Protein AF-A0A940KSZ9-F1 (afdb_monomer_lite)

Secondary structure (DSSP, 8-state):
-TTSB--EE-TTSSEEESEEEEEE-HHHHHHHHHHHHHHH-TTS--EEEEE-----EEEEEES-BHHHHHHHHHHHTT---EEETTEEEES----EEEEEEEESTTSEEEEEEEEE-TT-PPP-EEEEEE-STT--TTTTTT-SS-B-SS------S-EEEEEE--SSS--EEEEEEPPPSSTT--EEEEEEEETT---PEEEEEEESSS-B----BSS-EEEEEEEESSSSS-SEEPPPEEE-TTTSS-----PPP--EEE-SHHHH---EEEEEETT--S--EEE--EEETTEEEEEE-TT--S-GGGGB-TT---EEEESSSTTTT-EEEEEEEETTTTEEEEPPEE-TT--EES-SSS---TT-EEEEESB---HHHHHHHHHHHHHHHHHHHHHHSS--EEEEEEE-HHHHHHHT----TT-EEEEEETTTTEEEEEEEEEEEE-SS-TT-EEEEEES---S-HHHHHHHHHHHHHHHHHHHHHHHHHHHHHHTT-

Sequence (501 aa):
MAKVQYLSLGDDNTLKEGQFSITGKAIDFMRLIIQNCQRLSPTYDFTLNQVIDSDYKTISFTTINCLDALARIAEAFDTEYWIEGTRLSLIPISRNTGYAFRQGKQKGMYELLRKNVDNTNVITRLYAFGSEKNIPENYRNFSKRLKLPGQERKTPMNIAWSITDNGDGNNTYHISWDPPQVIDATKIYIWARKIDGTGFMYSHSASVEGPAHFVVPYGDYNFTFATVITGDIPTYSLPEIPFIASTQQPVFPSPPEILYLEKNIDQYGLWEATVTFDEIYPHRTGKVTGINAGNVFEFTDSGIDFDINNYLLGGAAAKITFNTGQLSGFSFEIRSYDHDDKKIILVPSKTERQLDLPSADFKPAIGDEYVITDIKMPQSYIDHAEAELLSAAKNYLDEISQPQVAYNLIFDPVFLRNKGYQLRIGDLIWIIDPDLQVNRKIRIVASTRNIVEENDLQVEVADATSKTQLQALSSGQSALNQSVADVNNKLQNNALLNNRI

Foldseek 3Di:
DQPFQQADQDPVRDGDHNWDKDKDWLVVLVVSLQVRCCVVCVVDRAEEDEEDGADIDIDIGHGGGSVVSQQVSLLRRVFDWDDDPRYIYTHHLEPQLVAEAEDDDLRWFVDKFWDFPPDQQQAFKEFEWEALWQAACPHQNRDSTQGADDDDPQPQWPKDKDWDDPVPQFIWIWIKTAAGPDPQWFKKKKWKDAPVNPDDIDIDMDGSHITDGRTDGDHKIFMKMFTDNDDDDGPDIDDTFTDGRVVPDTDPDDDDDDDMHGDCCVPRNHHYDYDYHHVQDLKDWFFFAADDPVALQKTATPPDPDDQVVWAHVPDFKKKAWSDDLRHRPIWGFPDADPVRRMTGTDWDQDPVRDTPPDPVRGDDGGTIMMIIRTNHPPVSSVVSSVVSNVVNVVVSVLRNDRWMKMKTFTDLVSCVVVVDDDDQSYWYFYDDVVVPGGGTWGFHDKDADPVRRSRIMTMTINDPPSGPVVVVVVVVVVVVVVVVVVVVVVVVVVVVVVVD

Structure (mmCIF, N/CA/C/O backbone):
data_AF-A0A940KSZ9-F1
#
_entry.id   AF-A0A940KSZ9-F1
#
loop_
_atom_site.group_PDB
_atom_site.id
_atom_site.type_symbol
_atom_site.label_atom_id
_atom_site.label_alt_id
_atom_site.label_comp_id
_atom_site.label_asym_id
_atom_site.label_entity_id
_atom_site.label_seq_id
_atom_site.pdbx_PDB_ins_code
_atom_site.Cartn_x
_atom_site.Cartn_y
_atom_site.Cartn_z
_atom_site.occupancy
_atom_site.B_iso_or_equiv
_atom_site.auth_seq_id
_atom_site.auth_comp_id
_atom_site.auth_asym_id
_atom_site.auth_atom_id
_atom_site.pdbx_PDB_model_num
ATOM 1 N N . MET A 1 1 ? 18.268 -1.817 26.513 1.00 75.31 1 MET A N 1
ATOM 2 C CA . MET A 1 1 ? 17.929 -1.262 25.183 1.00 75.31 1 MET A CA 1
ATOM 3 C C . MET A 1 1 ? 18.006 0.262 25.129 1.00 75.31 1 MET A C 1
ATOM 5 O O . MET A 1 1 ? 18.817 0.746 24.360 1.00 75.31 1 MET A O 1
ATOM 9 N N . ALA A 1 2 ? 17.292 1.024 25.970 1.00 77.62 2 ALA A N 1
ATOM 10 C CA . ALA A 1 2 ? 17.339 2.503 25.942 1.00 77.62 2 ALA A CA 1
ATOM 11 C C . ALA A 1 2 ? 18.745 3.126 26.141 1.00 77.62 2 ALA A C 1
ATOM 13 O O . ALA A 1 2 ? 19.022 4.222 25.675 1.00 77.62 2 ALA A O 1
ATOM 14 N N . LYS A 1 3 ? 19.660 2.414 26.816 1.00 80.38 3 LYS A N 1
ATOM 15 C CA . LYS A 1 3 ? 21.063 2.831 27.025 1.00 80.38 3 LYS A CA 1
ATOM 16 C C . LYS A 1 3 ? 22.034 2.331 25.944 1.00 80.38 3 LYS A C 1
ATOM 18 O O . LYS A 1 3 ? 23.230 2.579 26.040 1.00 80.38 3 LYS A O 1
ATOM 23 N N . VAL A 1 4 ? 21.548 1.570 24.965 1.00 85.50 4 VAL A N 1
ATOM 24 C CA . VAL A 1 4 ? 22.369 0.917 23.939 1.00 85.50 4 VAL A CA 1
ATOM 25 C C . VAL A 1 4 ? 22.174 1.664 22.629 1.00 85.50 4 VAL A C 1
ATOM 27 O O . VAL A 1 4 ? 21.062 1.708 22.114 1.00 85.50 4 VAL A O 1
ATOM 30 N N . GLN A 1 5 ? 23.245 2.240 22.090 1.00 89.31 5 GLN A N 1
ATOM 31 C CA . GLN A 1 5 ? 23.214 2.879 20.772 1.00 89.31 5 GLN A CA 1
ATOM 32 C C . GLN A 1 5 ? 22.971 1.843 19.673 1.00 89.31 5 GLN A C 1
ATOM 34 O O . GLN A 1 5 ? 23.570 0.764 19.718 1.00 89.31 5 GLN A O 1
ATOM 39 N N . TYR A 1 6 ? 22.094 2.179 18.727 1.00 91.19 6 TYR A N 1
ATOM 40 C CA . TYR A 1 6 ? 21.834 1.385 17.534 1.00 91.19 6 TYR A CA 1
ATOM 41 C C . TYR A 1 6 ? 22.836 1.782 16.454 1.00 91.19 6 TYR A C 1
ATOM 43 O O . TYR A 1 6 ? 22.808 2.907 15.961 1.00 91.19 6 TYR A O 1
ATOM 51 N N . LEU A 1 7 ? 23.759 0.874 16.152 1.00 89.62 7 LEU A N 1
ATOM 52 C CA . LEU A 1 7 ? 24.846 1.093 15.207 1.00 89.62 7 LEU A CA 1
ATOM 53 C C . LEU A 1 7 ? 24.721 0.122 14.031 1.00 89.62 7 LEU A C 1
ATOM 55 O O . LEU A 1 7 ? 24.298 -1.022 14.230 1.00 89.62 7 LEU A O 1
ATOM 59 N N . SER A 1 8 ? 25.122 0.544 12.835 1.00 88.50 8 SER A N 1
ATOM 60 C CA . SER A 1 8 ? 25.356 -0.365 11.711 1.00 88.50 8 SER A CA 1
ATOM 61 C C . SER A 1 8 ? 26.739 -1.008 11.807 1.00 88.50 8 SER A C 1
ATOM 63 O O . SER A 1 8 ? 27.636 -0.548 12.529 1.00 88.50 8 SER A O 1
ATOM 65 N N . LEU A 1 9 ? 26.888 -2.108 11.072 1.00 82.56 9 LEU A N 1
ATOM 66 C CA . LEU A 1 9 ? 28.168 -2.760 10.830 1.00 82.56 9 LEU A CA 1
ATOM 67 C C . LEU A 1 9 ? 28.969 -1.906 9.839 1.00 82.56 9 LEU A C 1
ATOM 69 O O . LEU A 1 9 ? 28.464 -1.595 8.765 1.00 82.56 9 LEU A O 1
ATOM 73 N N . GLY A 1 10 ? 30.192 -1.532 10.213 1.00 72.88 10 GLY A N 1
ATOM 74 C CA . GLY A 1 10 ? 31.156 -0.926 9.294 1.00 72.88 10 GLY A CA 1
ATOM 75 C C . GLY A 1 10 ? 31.899 -1.977 8.463 1.00 72.88 10 GLY A C 1
ATOM 76 O O . GLY A 1 10 ? 31.653 -3.178 8.593 1.00 72.88 10 GLY A O 1
ATOM 77 N N . ASP A 1 11 ? 32.866 -1.526 7.663 1.00 70.56 11 ASP A N 1
ATOM 78 C CA . ASP A 1 11 ? 33.620 -2.357 6.704 1.00 70.56 11 ASP A CA 1
ATOM 79 C C . ASP A 1 11 ? 34.349 -3.561 7.332 1.00 70.56 11 ASP A C 1
ATOM 81 O O . ASP A 1 11 ? 34.609 -4.563 6.671 1.00 70.56 11 ASP A O 1
ATOM 85 N N . ASP A 1 12 ? 34.670 -3.491 8.626 1.00 70.75 12 ASP A N 1
ATOM 86 C CA . ASP A 1 12 ? 35.314 -4.568 9.385 1.00 70.75 12 ASP A CA 1
ATOM 87 C C . ASP A 1 12 ? 34.319 -5.486 10.115 1.00 70.75 12 ASP A C 1
ATOM 89 O O . ASP A 1 12 ? 34.709 -6.258 10.993 1.00 70.75 12 ASP A O 1
ATOM 93 N N . ASN A 1 13 ? 33.032 -5.402 9.768 1.00 73.50 13 ASN A N 1
ATOM 94 C CA . ASN A 1 13 ? 31.937 -6.140 10.391 1.00 73.50 13 ASN A CA 1
ATOM 95 C C . ASN A 1 13 ? 31.796 -5.859 11.902 1.00 73.50 13 ASN A C 1
ATOM 97 O O . ASN A 1 13 ? 31.310 -6.697 12.666 1.00 73.50 13 ASN A O 1
ATOM 101 N N . THR A 1 14 ? 32.231 -4.675 12.353 1.00 78.25 14 THR A N 1
ATOM 102 C CA . THR A 1 14 ? 32.042 -4.214 13.732 1.00 78.25 14 THR A CA 1
ATOM 103 C C . THR A 1 14 ? 31.047 -3.058 13.807 1.00 78.25 14 THR A C 1
ATOM 105 O O . THR A 1 14 ? 30.936 -2.233 12.904 1.00 78.25 14 THR A O 1
ATOM 108 N N . LEU A 1 15 ? 30.294 -3.001 14.905 1.00 83.19 15 LEU A N 1
ATOM 109 C CA . LEU A 1 15 ? 29.223 -2.026 15.122 1.00 83.19 15 LEU A CA 1
ATOM 110 C C . LEU A 1 15 ? 29.798 -0.641 15.453 1.00 83.19 15 LEU A C 1
ATOM 112 O O . LEU A 1 15 ? 30.277 -0.436 16.574 1.00 83.19 15 LEU A O 1
ATOM 116 N N . LYS A 1 16 ? 29.760 0.297 14.496 1.00 83.06 16 LYS A N 1
ATOM 117 C CA . LYS A 1 16 ? 30.481 1.582 14.601 1.00 83.06 16 LYS A CA 1
ATOM 118 C C . LYS A 1 16 ? 29.716 2.816 14.127 1.00 83.06 16 LYS A C 1
ATOM 120 O O . LYS A 1 16 ? 29.953 3.885 14.689 1.00 83.06 16 LYS A O 1
ATOM 125 N N . GLU A 1 17 ? 28.817 2.717 13.150 1.00 81.19 17 GLU A N 1
ATOM 126 C CA . GLU A 1 17 ? 28.197 3.918 12.568 1.00 81.19 17 GLU A CA 1
ATOM 127 C C . GLU A 1 17 ? 26.837 4.213 13.203 1.00 81.19 17 GLU A C 1
ATOM 129 O O . GLU A 1 17 ? 25.951 3.364 13.239 1.00 81.19 17 GLU A O 1
ATOM 134 N N . GLY A 1 18 ? 26.669 5.430 13.727 1.00 77.94 18 GLY A N 1
ATOM 135 C CA . GLY A 1 18 ? 25.420 5.878 14.355 1.00 77.94 18 GLY A CA 1
ATOM 136 C C . GLY A 1 18 ? 24.432 6.536 13.393 1.00 77.94 18 GLY A C 1
ATOM 137 O O . GLY A 1 18 ? 23.302 6.811 13.787 1.00 77.94 18 GLY A O 1
ATOM 138 N N . GLN A 1 19 ? 24.839 6.805 12.152 1.00 86.44 19 GLN A N 1
ATOM 139 C CA . GLN A 1 19 ? 23.986 7.366 11.110 1.00 86.44 19 GLN A CA 1
ATOM 140 C C . GLN A 1 19 ? 24.119 6.518 9.851 1.00 86.44 19 GLN A C 1
ATOM 142 O O . GLN A 1 19 ? 25.201 6.439 9.280 1.00 86.44 19 GLN A O 1
ATOM 147 N N . PHE A 1 20 ? 23.026 5.884 9.442 1.00 85.56 20 PHE A N 1
ATOM 148 C CA . PHE A 1 20 ? 23.014 4.942 8.327 1.00 85.56 20 PHE A CA 1
ATOM 149 C C . PHE A 1 20 ? 21.593 4.744 7.804 1.00 85.56 20 PHE A C 1
ATOM 151 O O . PHE A 1 20 ? 20.614 5.021 8.496 1.00 85.56 20 PHE A O 1
ATOM 158 N N . SER A 1 21 ? 21.478 4.230 6.583 1.00 85.00 21 SER A N 1
ATOM 159 C CA . SER A 1 21 ? 20.224 3.688 6.063 1.00 85.00 21 SER A CA 1
ATOM 160 C C . SER A 1 21 ? 20.420 2.210 5.795 1.00 85.00 21 SER A C 1
ATOM 162 O O . SER A 1 21 ? 21.456 1.814 5.271 1.00 85.00 21 SER A O 1
ATOM 164 N N . ILE A 1 22 ? 19.443 1.399 6.176 1.00 85.75 22 ILE A N 1
ATOM 165 C CA . ILE A 1 22 ? 19.455 -0.034 5.900 1.00 85.75 22 ILE A CA 1
ATOM 166 C C . ILE A 1 22 ? 18.140 -0.410 5.229 1.00 85.75 22 ILE A C 1
ATOM 168 O O . ILE A 1 22 ? 17.067 0.039 5.641 1.00 85.75 22 ILE A O 1
ATOM 172 N N . THR A 1 23 ? 18.249 -1.207 4.171 1.00 87.31 23 THR A N 1
ATOM 173 C CA . THR A 1 23 ? 17.115 -1.809 3.476 1.00 87.31 23 THR A CA 1
ATOM 174 C C . THR A 1 23 ? 17.079 -3.284 3.815 1.00 87.31 23 THR A C 1
ATOM 176 O O . THR A 1 23 ? 18.087 -3.979 3.694 1.00 87.31 23 THR A O 1
ATOM 179 N N . GLY A 1 24 ? 15.930 -3.774 4.253 1.00 88.88 24 GLY A N 1
ATOM 180 C CA . GLY A 1 24 ? 15.786 -5.166 4.655 1.00 88.88 24 GLY A CA 1
ATOM 181 C C . GLY A 1 24 ? 14.336 -5.5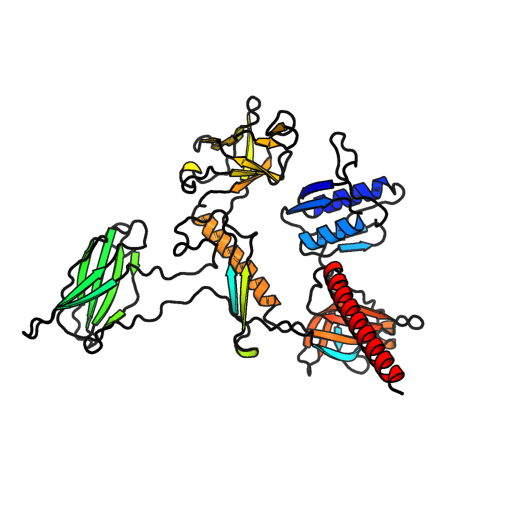32 4.897 1.00 88.88 24 GLY A C 1
ATOM 182 O O . GLY A 1 24 ? 13.449 -4.677 4.831 1.00 88.88 24 GLY A O 1
ATOM 183 N N . LYS A 1 25 ? 14.098 -6.802 5.213 1.00 92.50 25 LYS A N 1
ATOM 184 C CA . LYS A 1 25 ? 12.829 -7.219 5.809 1.00 92.50 25 LYS A CA 1
ATOM 185 C C . LYS A 1 25 ? 12.831 -6.890 7.298 1.00 92.50 25 LYS A C 1
ATOM 187 O O . LYS A 1 25 ? 13.889 -6.729 7.906 1.00 92.50 25 LYS A O 1
ATOM 192 N N . ALA A 1 26 ? 11.657 -6.888 7.920 1.00 91.62 26 ALA A N 1
ATOM 193 C CA . ALA A 1 26 ? 11.455 -6.691 9.353 1.00 91.62 26 ALA A CA 1
ATOM 194 C C . ALA A 1 26 ? 12.439 -7.509 10.218 1.00 91.62 26 ALA A C 1
ATOM 196 O O . ALA A 1 26 ? 12.997 -7.007 11.196 1.00 91.62 26 ALA A O 1
ATOM 197 N N . ILE A 1 27 ? 12.725 -8.752 9.816 1.00 95.19 27 ILE A N 1
ATOM 198 C CA . ILE A 1 27 ? 13.667 -9.637 10.510 1.00 95.19 27 ILE A CA 1
ATOM 199 C C . ILE A 1 27 ? 15.113 -9.118 10.525 1.00 95.19 27 ILE A C 1
ATOM 201 O O . ILE A 1 27 ? 15.817 -9.314 11.517 1.00 95.19 27 ILE A O 1
ATOM 205 N N . ASP A 1 28 ? 15.565 -8.437 9.474 1.00 94.06 28 ASP A N 1
ATOM 206 C CA . ASP A 1 28 ? 16.953 -7.985 9.340 1.00 94.06 28 ASP A CA 1
ATOM 207 C C . ASP A 1 28 ? 17.238 -6.817 10.288 1.00 94.06 28 ASP A C 1
ATOM 209 O O . ASP A 1 28 ? 18.231 -6.828 11.023 1.00 94.06 28 ASP A O 1
ATOM 213 N N . PHE A 1 29 ? 16.297 -5.875 10.385 1.00 95.38 29 PHE A N 1
ATOM 214 C CA . PHE A 1 29 ? 16.344 -4.792 11.367 1.00 95.38 29 PHE A CA 1
ATOM 215 C C . PHE A 1 29 ? 16.377 -5.322 12.806 1.00 95.38 29 PHE A C 1
ATOM 217 O O . PHE A 1 29 ? 17.185 -4.874 13.629 1.00 95.38 29 PHE A O 1
ATOM 224 N N . MET A 1 30 ? 15.528 -6.312 13.101 1.00 95.69 30 MET A N 1
ATOM 225 C CA . MET A 1 30 ? 15.436 -6.938 14.419 1.00 95.69 30 MET A CA 1
ATOM 226 C C . MET A 1 30 ? 16.721 -7.683 14.795 1.00 95.69 30 MET A C 1
ATOM 228 O O . MET A 1 30 ? 17.186 -7.575 15.931 1.00 95.69 30 MET A O 1
ATOM 232 N N . ARG A 1 31 ? 17.356 -8.384 13.849 1.00 94.38 31 ARG A N 1
ATOM 233 C CA . ARG A 1 31 ? 18.666 -9.023 14.069 1.00 94.38 31 ARG A CA 1
ATOM 234 C C . ARG A 1 31 ? 19.741 -8.002 14.422 1.00 94.38 31 ARG A C 1
ATOM 236 O O . ARG A 1 31 ? 20.511 -8.239 15.353 1.00 94.38 31 ARG A O 1
ATOM 243 N N . LEU A 1 32 ? 19.765 -6.855 13.744 1.00 93.81 32 LEU A N 1
ATOM 244 C CA . LEU A 1 32 ? 20.721 -5.792 14.053 1.00 93.81 32 LEU A CA 1
ATOM 245 C C . LEU A 1 32 ? 20.489 -5.205 15.458 1.00 93.81 32 LEU A C 1
ATOM 247 O O . LEU A 1 32 ? 21.451 -4.866 16.153 1.00 93.81 32 LEU A O 1
ATOM 251 N N . ILE A 1 33 ? 19.236 -5.135 15.927 1.00 93.69 33 ILE A N 1
ATOM 252 C CA . ILE A 1 33 ? 18.928 -4.724 17.309 1.00 93.69 33 ILE A CA 1
ATOM 253 C C . ILE A 1 33 ? 19.528 -5.714 18.306 1.00 93.69 33 ILE A C 1
ATOM 255 O O . ILE A 1 33 ? 20.166 -5.295 19.275 1.00 93.69 33 ILE A O 1
ATOM 259 N N . ILE A 1 34 ? 19.347 -7.016 18.070 1.00 93.50 34 ILE A N 1
ATOM 260 C CA . ILE A 1 34 ? 19.890 -8.067 18.936 1.00 93.50 34 ILE A CA 1
ATOM 261 C C . ILE A 1 34 ? 21.415 -7.977 18.997 1.00 93.50 34 ILE A C 1
ATOM 263 O O . ILE A 1 34 ? 21.968 -7.955 20.094 1.00 93.50 34 ILE A O 1
ATOM 267 N N . GLN A 1 35 ? 22.092 -7.828 17.854 1.00 91.56 35 GLN A N 1
ATOM 268 C CA . GLN A 1 35 ? 23.550 -7.666 17.811 1.00 91.56 35 GLN A CA 1
ATOM 269 C C . GLN A 1 35 ? 24.021 -6.457 18.633 1.00 91.56 35 GLN A C 1
ATOM 271 O O . GLN A 1 35 ? 24.956 -6.565 19.431 1.00 91.56 35 GLN A O 1
ATOM 276 N N . ASN A 1 36 ? 23.341 -5.314 18.499 1.00 90.62 36 ASN A N 1
ATOM 277 C CA . ASN A 1 36 ? 23.658 -4.120 19.279 1.00 90.62 36 ASN A CA 1
ATOM 278 C C . ASN A 1 36 ? 23.414 -4.309 20.782 1.00 90.62 36 ASN A C 1
ATOM 280 O O . ASN A 1 36 ? 24.222 -3.851 21.590 1.00 90.62 36 ASN A O 1
ATOM 284 N N . CYS A 1 37 ? 22.338 -4.997 21.172 1.00 87.19 37 CYS A N 1
ATOM 285 C CA . CYS A 1 37 ? 22.069 -5.315 22.576 1.00 87.19 37 CYS A CA 1
ATOM 286 C C . CYS A 1 37 ? 23.132 -6.257 23.149 1.00 87.19 37 CYS A C 1
ATOM 288 O O . CYS A 1 37 ? 23.669 -5.982 24.223 1.00 87.19 37 CYS A O 1
ATOM 290 N N . GLN A 1 38 ? 23.497 -7.304 22.405 1.00 88.94 38 GLN A N 1
ATOM 291 C CA . GLN A 1 38 ? 24.500 -8.284 22.818 1.00 88.94 38 GLN A CA 1
ATOM 292 C C . GLN A 1 38 ? 25.877 -7.642 23.024 1.00 88.94 38 GLN A C 1
ATOM 294 O O . GLN A 1 38 ? 26.573 -7.974 23.983 1.00 88.94 38 GLN A O 1
ATOM 299 N N . ARG A 1 39 ? 26.242 -6.658 22.188 1.00 86.94 39 ARG A N 1
ATOM 300 C CA . ARG A 1 39 ? 27.513 -5.915 22.267 1.00 86.94 39 ARG A CA 1
ATOM 301 C C . ARG A 1 39 ? 27.792 -5.323 23.650 1.00 86.94 39 ARG A C 1
ATOM 303 O O . ARG A 1 39 ? 28.932 -5.347 24.099 1.00 86.94 39 ARG A O 1
ATOM 310 N N . LEU A 1 40 ? 26.779 -4.757 24.308 1.00 82.56 40 LEU A N 1
ATOM 311 C CA . LEU A 1 40 ? 26.929 -4.095 25.613 1.00 82.56 40 LEU A CA 1
ATOM 312 C C . LEU A 1 40 ? 26.358 -4.912 26.775 1.00 82.56 40 LEU A C 1
ATOM 314 O O . LEU A 1 40 ? 26.360 -4.457 27.918 1.00 82.56 40 LEU A O 1
ATOM 318 N N . SER A 1 41 ? 25.817 -6.095 26.509 1.00 83.31 41 SER A N 1
ATOM 319 C CA . SER A 1 41 ? 25.192 -6.943 27.522 1.00 83.31 41 SER A CA 1
ATOM 320 C C . SER A 1 41 ? 25.458 -8.423 27.225 1.00 83.31 41 SER A C 1
ATOM 322 O O . SER A 1 41 ? 24.509 -9.194 27.116 1.00 83.31 41 SER A O 1
ATOM 324 N N . PRO A 1 42 ? 26.738 -8.843 27.123 1.00 78.38 42 PRO A N 1
ATOM 325 C CA . PRO A 1 42 ? 27.109 -10.186 26.666 1.00 78.38 42 PRO A CA 1
ATOM 326 C C . PRO A 1 42 ? 26.651 -11.308 27.614 1.00 78.38 42 PRO A C 1
ATOM 328 O O . PRO A 1 42 ? 26.605 -12.465 27.214 1.00 78.38 42 PRO A O 1
ATOM 331 N N . THR A 1 43 ? 26.320 -10.982 28.868 1.00 80.88 43 THR A N 1
ATOM 332 C CA . THR A 1 43 ? 25.821 -11.926 29.883 1.00 80.88 43 THR A CA 1
ATOM 333 C C . THR A 1 43 ? 24.336 -12.247 29.729 1.00 80.88 43 THR A C 1
ATOM 335 O O . THR A 1 43 ? 23.847 -13.175 30.366 1.00 80.88 43 THR A O 1
ATOM 338 N N . TYR A 1 44 ? 23.605 -11.459 28.941 1.00 80.81 44 TYR A N 1
ATOM 339 C CA . TYR A 1 44 ? 22.191 -11.665 28.659 1.00 80.81 44 TYR A CA 1
ATOM 340 C C . TYR A 1 44 ? 22.047 -12.321 27.285 1.00 80.81 44 TYR A C 1
ATOM 342 O O . TYR A 1 44 ? 22.779 -11.974 26.365 1.00 80.81 44 TYR A O 1
ATOM 350 N N . ASP A 1 45 ? 21.114 -13.261 27.147 1.00 86.94 45 ASP A N 1
ATOM 351 C CA . ASP A 1 45 ? 20.842 -13.945 25.878 1.00 86.94 45 ASP A CA 1
ATOM 352 C C . ASP A 1 45 ? 19.671 -13.261 25.162 1.00 86.94 45 ASP A C 1
ATOM 354 O O . ASP A 1 45 ? 18.498 -13.594 25.376 1.00 86.94 45 ASP A O 1
ATOM 358 N N . PHE A 1 46 ? 19.981 -12.217 24.389 1.00 89.38 46 PHE A N 1
ATOM 359 C CA . PHE A 1 46 ? 18.979 -11.516 23.592 1.00 89.38 46 PHE A CA 1
ATOM 360 C C . PHE A 1 46 ? 18.582 -12.364 22.385 1.00 89.38 46 PHE A C 1
ATOM 362 O O . PHE A 1 46 ? 19.409 -12.691 21.540 1.00 89.38 46 PHE A O 1
ATOM 369 N N . THR A 1 47 ? 17.294 -12.686 22.272 1.00 92.19 47 THR A N 1
ATOM 370 C CA . THR A 1 47 ? 16.775 -13.553 21.206 1.00 92.19 47 THR A CA 1
ATOM 371 C C . THR A 1 47 ? 15.535 -12.957 20.548 1.00 92.19 47 THR A C 1
ATOM 373 O O . THR A 1 47 ? 14.801 -12.168 21.146 1.00 92.19 47 THR A O 1
ATOM 376 N N . LEU A 1 48 ? 15.300 -13.329 19.289 1.00 92.38 48 LEU A N 1
ATOM 377 C CA . LEU A 1 48 ? 14.042 -13.043 18.600 1.00 92.38 48 LEU A CA 1
ATOM 378 C C . LEU A 1 48 ? 13.039 -14.152 18.902 1.00 92.38 48 LEU A C 1
ATOM 380 O O . LEU A 1 48 ? 13.402 -15.325 18.925 1.00 92.38 48 LEU A O 1
ATOM 384 N N . ASN A 1 49 ? 11.783 -13.775 19.118 1.00 88.75 49 ASN A N 1
ATOM 385 C CA . ASN A 1 49 ? 10.687 -14.712 19.330 1.00 88.75 49 ASN A CA 1
ATOM 386 C C . ASN A 1 49 ? 9.784 -14.795 18.092 1.00 88.75 49 ASN A C 1
ATOM 388 O O . ASN A 1 49 ? 9.862 -15.771 17.353 1.00 88.75 49 ASN A O 1
ATOM 392 N N . GLN A 1 50 ? 8.966 -13.773 17.826 1.00 86.75 50 GLN A N 1
ATOM 393 C CA . GLN A 1 50 ? 8.103 -13.723 16.639 1.00 86.75 50 GLN A CA 1
ATOM 394 C C . GLN A 1 50 ? 8.310 -12.412 15.889 1.00 86.75 50 GLN A C 1
ATOM 396 O O . GLN A 1 50 ? 8.348 -11.349 16.500 1.00 86.75 50 GLN A O 1
ATOM 401 N N . VAL A 1 51 ? 8.452 -12.484 14.570 1.00 91.19 51 VAL A N 1
ATOM 402 C CA . VAL A 1 51 ? 8.601 -11.323 13.687 1.00 91.19 51 VAL A CA 1
ATOM 403 C C . VAL A 1 51 ? 7.710 -11.557 12.474 1.00 91.19 51 VAL A C 1
ATOM 405 O O . VAL A 1 51 ? 7.675 -12.680 11.971 1.00 91.19 51 VAL A O 1
ATOM 408 N N . ILE A 1 52 ? 6.971 -10.534 12.044 1.00 84.75 52 ILE A N 1
ATOM 409 C CA . ILE A 1 52 ? 6.157 -10.607 10.825 1.00 84.75 52 ILE A CA 1
ATOM 410 C C . ILE A 1 52 ? 7.013 -10.994 9.610 1.00 84.75 52 ILE A C 1
ATOM 412 O O . ILE A 1 52 ? 8.181 -10.606 9.517 1.00 84.75 52 ILE A O 1
ATOM 416 N N . ASP A 1 53 ? 6.428 -11.730 8.663 1.00 87.25 53 ASP A N 1
ATOM 417 C CA . ASP A 1 53 ? 6.965 -11.730 7.302 1.00 87.25 53 ASP A CA 1
ATOM 418 C C . ASP A 1 53 ? 6.579 -10.399 6.657 1.00 87.25 53 ASP A C 1
ATOM 420 O O . ASP A 1 53 ? 5.453 -9.927 6.816 1.00 87.25 53 ASP A O 1
ATOM 424 N N . SER A 1 54 ? 7.536 -9.759 6.002 1.00 83.81 54 SER A N 1
ATOM 425 C CA . SER A 1 54 ? 7.363 -8.423 5.447 1.00 83.81 54 SER A CA 1
ATOM 426 C C . SER A 1 54 ? 8.070 -8.306 4.109 1.00 83.81 54 SER A C 1
ATOM 428 O O . SER A 1 54 ? 9.028 -9.035 3.831 1.00 83.81 54 SER A O 1
ATOM 430 N N . ASP A 1 55 ? 7.668 -7.302 3.340 1.00 78.44 55 ASP A N 1
ATOM 431 C CA . ASP A 1 55 ? 8.440 -6.821 2.201 1.00 78.44 55 ASP A CA 1
ATOM 432 C C . ASP A 1 55 ? 9.682 -6.047 2.661 1.00 78.44 55 ASP A C 1
ATOM 434 O O . ASP A 1 55 ? 9.881 -5.788 3.857 1.00 78.44 55 ASP A O 1
ATOM 438 N N . TYR A 1 56 ? 10.545 -5.706 1.707 1.00 83.75 56 TYR A N 1
ATOM 439 C CA . TYR A 1 56 ? 11.720 -4.882 1.957 1.00 83.75 56 TYR A CA 1
ATOM 440 C C . TYR A 1 56 ? 11.313 -3.425 2.171 1.00 83.75 56 TYR A C 1
ATOM 442 O O . TYR A 1 56 ? 10.536 -2.868 1.401 1.00 83.75 56 TYR A O 1
ATOM 450 N N . LYS A 1 57 ? 11.878 -2.787 3.195 1.00 81.62 57 LYS A N 1
ATOM 451 C CA . LYS A 1 57 ? 11.757 -1.341 3.417 1.00 81.62 57 LYS A CA 1
ATOM 452 C C . LYS A 1 57 ? 13.125 -0.743 3.682 1.00 81.62 57 LYS A C 1
ATOM 454 O O . LYS A 1 57 ? 13.952 -1.379 4.332 1.00 81.62 57 LYS A O 1
ATOM 459 N N . THR A 1 58 ? 13.352 0.479 3.206 1.00 85.50 58 THR A N 1
ATOM 460 C CA . THR A 1 58 ? 14.538 1.278 3.539 1.00 85.50 58 THR A CA 1
ATOM 461 C C . THR A 1 58 ? 14.204 2.205 4.699 1.00 85.50 58 THR A C 1
ATOM 463 O O . THR A 1 58 ? 13.296 3.027 4.596 1.00 85.50 58 THR A O 1
ATOM 466 N N . ILE A 1 59 ? 14.939 2.093 5.808 1.00 86.75 59 ILE A N 1
ATOM 467 C CA . ILE A 1 59 ? 14.772 2.969 6.974 1.00 86.75 59 ILE A CA 1
ATOM 468 C C . ILE A 1 59 ? 16.115 3.617 7.299 1.00 86.75 59 ILE A C 1
ATOM 470 O O . ILE A 1 59 ? 17.130 2.937 7.469 1.00 86.75 59 ILE A O 1
ATOM 474 N N . SER A 1 60 ? 16.109 4.943 7.406 1.00 84.44 60 SER A N 1
ATOM 475 C CA . SER A 1 60 ? 17.264 5.730 7.838 1.00 84.44 60 SER A CA 1
ATOM 476 C C . SER A 1 60 ? 17.246 5.939 9.348 1.00 84.44 60 SER A C 1
ATOM 478 O O . SER A 1 60 ? 16.212 6.276 9.917 1.00 84.44 60 SER A O 1
ATOM 480 N N . PHE A 1 61 ? 18.394 5.812 10.001 1.00 86.38 61 PHE A N 1
ATOM 481 C CA . PHE A 1 61 ? 18.581 6.053 11.428 1.00 86.38 61 PHE A CA 1
ATOM 482 C C . PHE A 1 61 ? 19.683 7.092 11.633 1.00 86.38 61 PHE A C 1
ATOM 484 O O . PHE A 1 61 ? 20.696 7.070 10.937 1.00 86.38 61 PHE A O 1
ATOM 491 N N . THR A 1 62 ? 19.495 7.989 12.602 1.00 89.12 62 THR A N 1
ATOM 492 C CA . THR A 1 62 ? 20.468 9.041 12.929 1.00 89.12 62 THR A CA 1
ATOM 493 C C . THR A 1 62 ? 20.576 9.169 14.441 1.00 89.12 62 THR A C 1
ATOM 495 O O . THR A 1 62 ? 19.666 9.694 15.076 1.00 89.12 62 THR A O 1
ATOM 498 N N . THR A 1 63 ? 21.678 8.679 15.007 1.00 86.50 63 THR A N 1
ATOM 499 C CA . THR A 1 63 ? 22.045 8.760 16.431 1.00 86.50 63 THR A CA 1
ATOM 500 C C . THR A 1 63 ? 20.887 8.375 17.353 1.00 86.50 63 THR A C 1
ATOM 502 O O . THR A 1 63 ? 20.368 9.186 18.119 1.00 86.50 63 THR A O 1
ATOM 505 N N . ILE A 1 64 ? 20.457 7.118 17.255 1.00 84.94 64 ILE A N 1
ATOM 506 C CA . ILE A 1 64 ? 19.273 6.594 17.939 1.00 84.94 64 ILE A CA 1
ATOM 507 C C . ILE A 1 64 ? 19.642 5.391 18.814 1.00 84.94 64 ILE A C 1
ATOM 509 O O . ILE A 1 64 ? 20.528 4.603 18.479 1.00 84.94 64 ILE A O 1
ATOM 513 N N . ASN A 1 65 ? 18.974 5.225 19.957 1.00 90.31 65 ASN A N 1
ATOM 514 C CA . ASN A 1 65 ? 19.168 4.030 20.781 1.00 90.31 65 ASN A CA 1
ATOM 515 C C . ASN A 1 65 ? 18.328 2.846 20.257 1.00 90.31 65 ASN A C 1
ATOM 517 O O . ASN A 1 65 ? 17.398 3.020 19.475 1.00 90.31 65 ASN A O 1
ATOM 521 N N . CYS A 1 66 ? 18.635 1.627 20.703 1.00 88.31 66 CYS A N 1
ATOM 522 C CA . CYS A 1 66 ? 17.974 0.405 20.232 1.00 88.31 66 CYS A CA 1
ATOM 523 C C . CYS A 1 66 ? 16.471 0.343 20.545 1.00 88.31 66 CYS A C 1
ATOM 525 O O . CYS A 1 66 ? 15.758 -0.385 19.863 1.00 88.31 66 CYS A O 1
ATOM 527 N N . LEU A 1 67 ? 15.989 1.044 21.579 1.00 83.50 67 LEU A N 1
ATOM 528 C CA . LEU A 1 67 ? 14.558 1.083 21.902 1.00 83.50 67 LEU A CA 1
ATOM 529 C C . LEU A 1 67 ? 13.810 2.011 20.937 1.00 83.50 67 LEU A C 1
ATOM 531 O O . LEU A 1 67 ? 12.791 1.621 20.378 1.00 83.50 67 LEU A O 1
ATOM 535 N N . ASP A 1 68 ? 14.352 3.199 20.692 1.00 82.50 68 ASP A N 1
ATOM 536 C CA . ASP A 1 68 ? 13.762 4.152 19.751 1.00 82.50 68 ASP A CA 1
ATOM 537 C C . ASP A 1 68 ? 13.865 3.632 18.305 1.00 82.50 68 ASP A C 1
ATOM 539 O O . ASP A 1 68 ? 12.937 3.795 17.514 1.00 82.50 68 ASP A O 1
ATOM 543 N N . ALA A 1 69 ? 14.953 2.927 17.967 1.00 89.06 69 ALA A N 1
ATOM 544 C CA . ALA A 1 69 ? 15.080 2.215 16.698 1.00 89.06 69 ALA A CA 1
ATOM 545 C C . ALA A 1 69 ? 13.990 1.147 16.546 1.00 89.06 69 ALA A C 1
ATOM 547 O O . ALA A 1 69 ? 13.335 1.103 15.509 1.00 89.06 69 ALA A O 1
ATOM 548 N N . LEU A 1 70 ? 13.752 0.333 17.585 1.00 89.75 70 LEU A N 1
ATOM 549 C CA . LEU A 1 70 ? 12.686 -0.673 17.597 1.00 89.75 70 LEU A CA 1
ATOM 550 C C . LEU A 1 70 ? 11.306 -0.047 17.355 1.00 89.75 70 LEU A C 1
ATOM 552 O O . LEU A 1 70 ? 10.534 -0.570 16.556 1.00 89.75 70 LEU A O 1
ATOM 556 N N . ALA A 1 71 ? 11.017 1.091 17.993 1.00 82.69 71 ALA A N 1
ATOM 557 C CA . ALA A 1 71 ? 9.767 1.819 17.788 1.00 82.69 71 ALA A CA 1
ATOM 558 C C . ALA A 1 71 ? 9.620 2.339 16.352 1.00 82.69 71 ALA A C 1
ATOM 560 O O . ALA A 1 71 ? 8.565 2.170 15.745 1.00 82.69 71 ALA A O 1
ATOM 561 N N . ARG A 1 72 ? 10.691 2.904 15.785 1.00 86.31 72 ARG A N 1
ATOM 562 C CA . ARG A 1 72 ? 10.713 3.376 14.396 1.00 86.31 72 ARG A CA 1
ATOM 563 C C . ARG A 1 72 ? 10.567 2.238 13.385 1.00 86.31 72 ARG A C 1
ATOM 565 O O . ARG A 1 72 ? 9.927 2.414 12.357 1.00 86.31 72 ARG A O 1
ATOM 572 N N . ILE A 1 73 ? 11.152 1.075 13.669 1.00 91.00 73 ILE A N 1
ATOM 573 C CA . ILE A 1 73 ? 10.994 -0.132 12.847 1.00 91.00 73 ILE A CA 1
ATOM 574 C C . ILE A 1 73 ? 9.538 -0.594 12.885 1.00 91.00 73 ILE A C 1
ATOM 576 O O . ILE A 1 73 ? 8.952 -0.828 11.836 1.00 91.00 73 ILE A O 1
ATOM 580 N N . ALA A 1 74 ? 8.935 -0.676 14.071 1.00 85.88 74 ALA A N 1
ATOM 581 C CA . ALA A 1 74 ? 7.530 -1.043 14.209 1.00 85.88 74 ALA A CA 1
ATOM 582 C C . ALA A 1 74 ? 6.605 -0.089 13.433 1.00 85.88 74 ALA A C 1
ATOM 584 O O . ALA A 1 74 ? 5.750 -0.557 12.687 1.00 85.88 74 ALA A O 1
ATOM 585 N N . GLU A 1 75 ? 6.849 1.224 13.511 1.00 81.19 75 GLU A N 1
ATOM 586 C CA . GLU A 1 75 ? 6.138 2.233 12.713 1.00 81.19 75 GLU A CA 1
ATOM 587 C C . GLU A 1 75 ? 6.298 2.004 11.209 1.00 81.19 75 GLU A C 1
ATOM 589 O O . GLU A 1 75 ? 5.316 1.938 10.475 1.00 81.19 75 GLU A O 1
ATOM 594 N N . ALA A 1 76 ? 7.538 1.846 10.746 1.00 81.38 76 ALA A N 1
ATOM 595 C CA . ALA A 1 76 ? 7.828 1.673 9.331 1.00 81.38 76 ALA A CA 1
ATOM 596 C C . ALA A 1 76 ? 7.175 0.414 8.756 1.00 81.38 76 ALA A C 1
ATOM 598 O O . ALA A 1 76 ? 6.791 0.411 7.590 1.00 81.38 76 ALA A O 1
ATOM 599 N N . PHE A 1 77 ? 7.037 -0.645 9.554 1.00 83.75 77 PHE A N 1
ATOM 600 C CA . PHE A 1 77 ? 6.413 -1.905 9.159 1.00 83.75 77 PHE A CA 1
ATOM 601 C C . PHE A 1 77 ? 4.920 -2.008 9.495 1.00 83.75 77 PHE A C 1
ATOM 603 O O . PHE A 1 77 ? 4.351 -3.072 9.277 1.00 83.75 77 PHE A O 1
ATOM 610 N N . ASP A 1 78 ? 4.299 -0.929 9.980 1.00 77.44 78 ASP A N 1
ATOM 611 C CA . ASP A 1 78 ? 2.892 -0.895 10.407 1.00 77.44 78 ASP A CA 1
ATOM 612 C C . ASP A 1 78 ? 2.526 -2.066 11.340 1.00 77.44 78 ASP A C 1
ATOM 614 O O . ASP A 1 78 ? 1.537 -2.781 11.186 1.00 77.44 78 ASP A O 1
ATOM 618 N N . THR A 1 79 ? 3.408 -2.311 12.306 1.00 78.94 79 THR A N 1
ATOM 619 C CA . THR A 1 79 ? 3.297 -3.388 13.290 1.00 78.94 79 THR A CA 1
ATOM 620 C C . THR A 1 79 ? 3.630 -2.848 14.675 1.00 78.94 79 THR A C 1
ATOM 622 O O . THR A 1 79 ? 3.935 -1.674 14.876 1.00 78.94 79 THR A O 1
ATOM 625 N N . GLU A 1 80 ? 3.584 -3.718 15.669 1.00 79.62 80 GLU A N 1
ATOM 626 C CA . GLU A 1 80 ? 3.961 -3.405 17.037 1.00 79.62 80 GLU A CA 1
ATOM 627 C C . GLU A 1 80 ? 5.131 -4.279 17.489 1.00 79.62 80 GLU A C 1
ATOM 629 O O . GLU A 1 80 ? 5.568 -5.193 16.783 1.00 79.62 80 GLU A O 1
ATOM 634 N N . TYR A 1 81 ? 5.661 -3.979 18.674 1.00 83.31 81 TYR A N 1
ATOM 635 C CA . TYR A 1 81 ? 6.731 -4.746 19.292 1.00 83.31 81 TYR A CA 1
ATOM 636 C C . TYR A 1 81 ? 6.442 -5.011 20.768 1.00 83.31 81 TYR A C 1
ATOM 638 O O . TYR A 1 81 ? 5.787 -4.218 21.445 1.00 83.31 81 TYR A O 1
ATOM 646 N N . TRP A 1 82 ? 6.996 -6.102 21.293 1.00 79.88 82 TRP A N 1
ATOM 647 C CA . TRP A 1 82 ? 7.079 -6.317 22.736 1.00 79.88 82 TRP A CA 1
ATOM 648 C C . TRP A 1 82 ? 8.421 -6.912 23.141 1.00 79.88 82 TRP A C 1
ATOM 650 O O . TRP A 1 82 ? 9.168 -7.459 22.321 1.00 79.88 82 TRP A O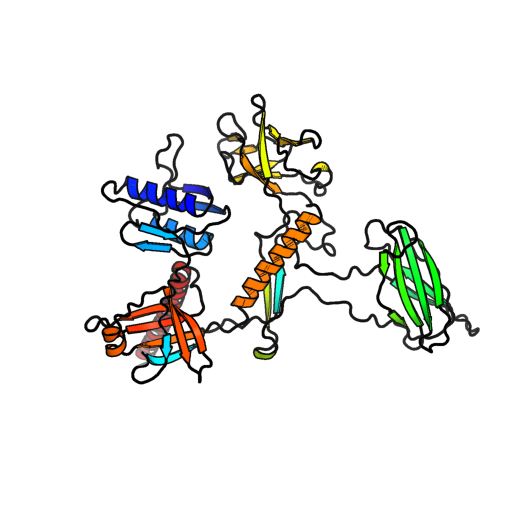 1
ATOM 660 N N . ILE A 1 83 ? 8.720 -6.805 24.432 1.00 80.88 83 ILE A N 1
ATOM 661 C CA . ILE A 1 83 ? 9.948 -7.312 25.035 1.00 80.88 83 ILE A CA 1
ATOM 662 C C . ILE A 1 83 ? 9.557 -8.140 26.261 1.00 80.88 83 ILE A C 1
ATOM 664 O O . ILE A 1 83 ? 9.027 -7.606 27.233 1.00 80.88 83 ILE A O 1
ATOM 668 N N . GLU A 1 84 ? 9.833 -9.442 26.223 1.00 79.06 84 GLU A N 1
ATOM 669 C CA . GLU A 1 84 ? 9.624 -10.369 27.337 1.00 79.06 84 GLU A CA 1
ATOM 670 C C . GLU A 1 84 ? 10.984 -10.799 27.897 1.00 79.06 84 GLU A C 1
ATOM 672 O O . GLU A 1 84 ? 11.636 -11.718 27.396 1.00 79.06 84 GLU A O 1
ATOM 677 N N . GLY A 1 85 ? 11.459 -10.092 28.925 1.00 84.25 85 GLY A N 1
ATOM 678 C CA . GLY A 1 85 ? 12.817 -10.285 29.435 1.00 84.25 85 GLY A CA 1
ATOM 679 C C . GLY A 1 85 ? 13.858 -9.911 28.376 1.00 84.25 85 GLY A C 1
ATOM 680 O O . GLY A 1 85 ? 14.032 -8.733 28.074 1.00 84.25 85 GLY A O 1
ATOM 681 N N . THR A 1 86 ? 14.545 -10.907 27.810 1.00 86.44 86 THR A N 1
ATOM 682 C CA . THR A 1 86 ? 15.530 -10.740 26.723 1.00 86.44 86 THR A CA 1
ATOM 683 C C . THR A 1 86 ? 14.998 -11.167 25.349 1.00 86.44 86 THR A C 1
ATOM 685 O O . THR A 1 86 ? 15.743 -11.165 24.370 1.00 86.44 86 THR A O 1
ATOM 688 N N . ARG A 1 87 ? 13.710 -11.522 25.250 1.00 86.44 87 ARG A N 1
ATOM 689 C CA . ARG A 1 87 ? 13.058 -11.935 24.001 1.00 86.44 87 ARG A CA 1
ATOM 690 C C . ARG A 1 87 ? 12.323 -10.773 23.355 1.00 86.44 87 ARG A C 1
ATOM 692 O O . ARG A 1 87 ? 11.425 -10.199 23.965 1.00 86.44 87 ARG A O 1
ATOM 699 N N . LEU A 1 88 ? 12.670 -10.450 22.115 1.00 89.88 88 LEU A N 1
ATOM 700 C CA . LEU A 1 88 ? 12.019 -9.395 21.342 1.00 89.88 88 LEU A CA 1
ATOM 701 C C . LEU A 1 88 ? 11.055 -10.011 20.327 1.00 89.88 88 LEU A C 1
ATOM 703 O O . LEU A 1 88 ? 11.380 -11.004 19.676 1.00 89.88 88 LEU A O 1
ATOM 707 N N . SER A 1 89 ? 9.875 -9.417 20.170 1.00 88.12 89 SER A N 1
ATOM 708 C CA . SER A 1 89 ? 8.964 -9.737 19.064 1.00 88.12 89 SER A CA 1
ATOM 709 C C . SER A 1 89 ? 8.549 -8.468 18.338 1.00 88.12 89 SER A C 1
ATOM 711 O O . SER A 1 89 ? 8.440 -7.416 18.964 1.00 88.12 89 SER A O 1
ATOM 713 N N . LEU A 1 90 ? 8.318 -8.589 17.036 1.00 88.75 90 LEU A N 1
ATOM 714 C CA . LEU A 1 90 ? 7.842 -7.535 16.151 1.00 88.75 90 LEU A CA 1
ATOM 715 C C . LEU A 1 90 ? 6.641 -8.081 15.375 1.00 88.75 90 LEU A C 1
ATOM 717 O O . LEU A 1 90 ? 6.765 -8.536 14.239 1.00 88.75 90 LEU A O 1
ATOM 721 N N . ILE A 1 91 ? 5.505 -8.126 16.058 1.00 82.19 91 ILE A N 1
ATOM 722 C CA . ILE A 1 91 ? 4.223 -8.610 15.553 1.00 82.19 91 ILE A CA 1
ATOM 723 C C . ILE A 1 91 ? 3.105 -7.729 16.109 1.00 82.19 91 ILE A C 1
ATOM 725 O O . ILE A 1 91 ? 3.283 -7.159 17.191 1.00 82.19 91 ILE A O 1
ATOM 729 N N . PRO A 1 92 ? 1.946 -7.645 15.432 1.00 71.00 92 PRO A N 1
ATOM 730 C CA . PRO A 1 92 ? 0.781 -6.983 15.994 1.00 71.00 92 PRO A CA 1
ATOM 731 C C . PRO A 1 92 ? 0.460 -7.571 17.371 1.00 71.00 92 PRO A C 1
ATOM 733 O O . PRO A 1 92 ? 0.302 -8.787 17.524 1.00 71.00 92 PRO A O 1
ATOM 736 N N . ILE A 1 93 ? 0.345 -6.709 18.376 1.00 67.44 93 ILE A N 1
ATOM 737 C CA . ILE A 1 93 ? -0.078 -7.062 19.722 1.00 67.44 93 ILE A CA 1
ATOM 738 C C . ILE A 1 93 ? -1.539 -7.471 19.628 1.00 67.44 93 ILE A C 1
ATOM 740 O O . ILE A 1 93 ? -2.459 -6.664 19.647 1.00 67.44 93 ILE A O 1
ATOM 744 N N . SER A 1 94 ? -1.775 -8.761 19.463 1.00 61.94 94 SER A N 1
ATOM 745 C CA . SER A 1 94 ? -3.125 -9.292 19.506 1.00 61.94 94 SER A CA 1
ATOM 746 C C . SER A 1 94 ? -3.099 -10.698 20.066 1.00 61.94 94 SER A C 1
ATOM 748 O O . SER A 1 94 ? -3.421 -11.687 19.407 1.00 61.94 94 SER A O 1
ATOM 750 N N . ARG A 1 95 ? -2.754 -10.810 21.352 1.00 67.81 95 ARG A N 1
ATOM 751 C CA . ARG A 1 95 ? -3.141 -12.021 22.063 1.00 67.81 95 ARG A CA 1
ATOM 752 C C . ARG A 1 95 ? -4.664 -12.009 22.148 1.00 67.81 95 ARG A C 1
ATOM 754 O O . ARG A 1 95 ? -5.259 -11.293 22.948 1.00 67.81 95 ARG A O 1
ATOM 761 N N . ASN A 1 96 ? -5.306 -12.807 21.303 1.00 74.62 96 ASN A N 1
ATOM 762 C CA . ASN A 1 96 ? -6.712 -13.131 21.474 1.00 74.62 96 ASN A CA 1
ATOM 763 C C . ASN A 1 96 ? -6.845 -13.948 22.758 1.00 74.62 96 ASN A C 1
ATOM 765 O O . ASN A 1 96 ? -6.559 -15.144 22.783 1.00 74.62 96 ASN A O 1
ATOM 769 N N . THR A 1 97 ? -7.243 -13.275 23.834 1.00 81.31 97 THR A N 1
ATOM 770 C CA . THR A 1 97 ? -7.352 -13.884 25.163 1.00 81.31 97 THR A CA 1
ATOM 771 C C . THR A 1 97 ? -8.437 -14.955 25.222 1.00 81.31 97 THR A C 1
ATOM 773 O O . THR A 1 97 ? -8.396 -15.827 26.085 1.00 81.31 97 THR A O 1
ATOM 776 N N . GLY A 1 98 ? -9.422 -14.882 24.319 1.00 82.62 98 GLY A N 1
ATOM 777 C CA . GLY A 1 98 ? -10.645 -15.676 24.385 1.00 82.62 98 GLY A CA 1
ATOM 778 C C . GLY A 1 98 ? -11.583 -15.265 25.525 1.00 82.62 98 GLY A C 1
ATOM 779 O O . GLY A 1 98 ? -12.643 -15.870 25.675 1.00 82.62 98 GLY A O 1
ATOM 780 N N . TYR A 1 99 ? -11.234 -14.249 26.321 1.00 89.75 99 TYR A N 1
ATOM 781 C CA . TYR A 1 99 ? -12.073 -13.792 27.419 1.00 89.75 99 TYR A CA 1
ATOM 782 C C . TYR A 1 99 ? -13.272 -13.029 26.876 1.00 89.75 99 TYR A C 1
ATOM 784 O O . TYR A 1 99 ? -13.128 -12.114 26.064 1.00 89.75 99 TYR A O 1
ATOM 792 N N . ALA A 1 100 ? -14.455 -13.417 27.341 1.00 89.38 100 ALA A N 1
ATOM 793 C CA . ALA A 1 100 ? -15.708 -12.769 27.004 1.00 89.38 100 ALA A CA 1
ATOM 794 C C . ALA A 1 100 ? -16.284 -12.090 28.241 1.00 89.38 100 ALA A C 1
ATOM 796 O O . ALA A 1 100 ? -16.443 -12.723 29.288 1.00 89.38 100 ALA A O 1
ATOM 797 N N . PHE A 1 101 ? -16.625 -10.817 28.091 1.00 89.75 101 PHE A N 1
ATOM 798 C CA . PHE A 1 101 ? -17.160 -9.987 29.153 1.00 89.75 101 PHE A CA 1
ATOM 799 C C . PHE A 1 101 ? -18.532 -9.437 28.757 1.00 89.75 101 PHE A C 1
ATOM 801 O O . PHE A 1 101 ? -18.755 -9.026 27.616 1.00 89.75 101 PHE A O 1
ATOM 808 N N . ARG A 1 102 ? -19.463 -9.446 29.716 1.00 87.31 102 ARG A N 1
ATOM 809 C CA . ARG A 1 102 ? -20.796 -8.830 29.608 1.00 87.31 102 ARG A CA 1
ATOM 810 C C . ARG A 1 102 ? -21.054 -7.968 30.840 1.00 87.31 102 ARG A C 1
ATOM 812 O O . ARG A 1 102 ? -20.547 -8.276 31.920 1.00 87.31 102 ARG A O 1
ATOM 819 N N . GLN A 1 103 ? -21.867 -6.927 30.701 1.00 81.81 103 GLN A N 1
ATOM 820 C CA . GLN A 1 103 ? -22.287 -6.149 31.861 1.00 81.81 103 GLN A CA 1
ATOM 821 C C . GLN A 1 103 ? -23.212 -6.982 32.768 1.00 81.81 103 GLN A C 1
ATOM 823 O O . GLN A 1 103 ? -24.092 -7.717 32.297 1.00 81.81 103 GLN A O 1
ATOM 828 N N . GLY A 1 104 ? -22.999 -6.886 34.083 1.00 74.75 104 GLY A N 1
ATOM 829 C CA . GLY A 1 104 ? -23.890 -7.426 35.110 1.00 74.75 104 GLY A CA 1
ATOM 830 C C . GLY A 1 104 ? -23.255 -8.454 36.053 1.00 74.75 104 GLY A C 1
ATOM 831 O O . GLY A 1 104 ? -22.110 -8.883 35.906 1.00 74.75 104 GLY A O 1
ATOM 832 N N . LYS A 1 105 ? -24.034 -8.875 37.057 1.00 73.94 105 LYS A N 1
ATOM 833 C CA . LYS A 1 105 ? -23.574 -9.771 38.129 1.00 73.94 105 LYS A CA 1
ATOM 834 C C . LYS A 1 105 ? -22.993 -11.075 37.565 1.00 73.94 105 LYS A C 1
ATOM 836 O O . LYS A 1 105 ? -23.652 -11.747 36.775 1.00 73.94 105 LYS A O 1
ATOM 841 N N . GLN A 1 106 ? -21.780 -11.435 38.004 1.00 78.31 106 GLN A N 1
ATOM 842 C CA . GLN A 1 106 ? -21.025 -12.629 37.573 1.00 78.31 106 GLN A CA 1
ATOM 843 C C . GLN A 1 106 ? -20.683 -12.690 36.074 1.00 78.31 106 GLN A C 1
ATOM 845 O O . GLN A 1 106 ? -20.317 -13.752 35.571 1.00 78.31 106 GLN A O 1
ATOM 850 N N . LYS A 1 107 ? -20.785 -11.572 35.351 1.00 81.56 107 LYS A N 1
ATOM 851 C CA . LYS A 1 107 ? -20.485 -11.498 33.914 1.00 81.56 107 LYS A CA 1
ATOM 852 C C . LYS A 1 107 ? -19.176 -10.766 33.591 1.00 81.56 107 LYS A C 1
ATOM 854 O O . LYS A 1 107 ? -18.785 -10.677 32.427 1.00 81.56 107 LYS A O 1
ATOM 859 N N . GLY A 1 108 ? -18.482 -10.314 34.634 1.00 79.94 108 GLY A N 1
ATOM 860 C CA . GLY A 1 108 ? -17.112 -9.819 34.595 1.00 79.94 108 GLY A CA 1
ATOM 861 C C . GLY A 1 108 ? -16.960 -8.304 34.537 1.00 79.94 108 GLY A C 1
ATOM 862 O O . GLY A 1 108 ? -15.921 -7.828 34.975 1.00 79.94 108 GLY A O 1
ATOM 863 N N . MET A 1 109 ? -17.973 -7.547 34.101 1.00 84.50 109 MET A N 1
ATOM 864 C CA . MET A 1 109 ? -17.947 -6.075 34.106 1.00 84.50 109 MET A CA 1
ATOM 865 C C . MET A 1 109 ? -19.060 -5.501 34.983 1.00 84.50 109 MET A C 1
ATOM 867 O O . MET A 1 109 ? -20.219 -5.916 34.878 1.00 84.50 109 MET A O 1
ATOM 871 N N . TYR A 1 110 ? -18.712 -4.510 35.803 1.00 79.50 110 TYR A N 1
ATOM 872 C CA . TYR A 1 110 ? -19.687 -3.644 36.463 1.00 79.50 110 TYR A CA 1
ATOM 873 C C . TYR A 1 110 ? -20.284 -2.649 35.476 1.00 79.50 110 TYR A C 1
ATOM 875 O O . TYR A 1 110 ? -21.499 -2.440 35.456 1.00 79.50 110 TYR A O 1
ATOM 883 N N . GLU A 1 111 ? -19.432 -2.078 34.631 1.00 79.69 111 GLU A N 1
ATOM 884 C CA . GLU A 1 111 ? -19.807 -0.964 33.776 1.00 79.69 111 GLU A CA 1
ATOM 885 C C . GLU A 1 111 ? -19.067 -1.010 32.440 1.00 79.69 111 GLU A C 1
ATOM 887 O O . GLU A 1 111 ? -17.899 -1.405 32.372 1.00 79.69 111 GLU A O 1
ATOM 892 N N . LEU A 1 112 ? -19.780 -0.604 31.390 1.00 82.69 112 LEU A N 1
ATOM 893 C CA . LEU A 1 112 ? -19.269 -0.393 30.046 1.00 82.69 112 LEU A CA 1
ATOM 894 C C . LEU A 1 112 ? -19.719 0.999 29.592 1.00 82.69 112 LEU A C 1
ATOM 896 O O . LEU A 1 112 ? -20.895 1.219 29.311 1.00 82.69 112 LEU A O 1
ATOM 900 N N . LEU A 1 113 ? -18.784 1.942 29.531 1.00 78.19 113 LEU A N 1
ATOM 901 C CA . LEU A 1 113 ? -19.058 3.315 29.116 1.00 78.19 113 LEU A CA 1
ATOM 902 C C . LEU A 1 113 ? -18.527 3.542 27.707 1.00 78.19 113 LEU A C 1
ATOM 904 O O . LEU A 1 113 ? -17.324 3.442 27.467 1.00 78.19 113 LEU A O 1
ATOM 908 N N . ARG A 1 114 ? -19.417 3.883 26.771 1.00 75.62 114 ARG A N 1
ATOM 909 C CA . ARG A 1 114 ? -19.019 4.319 25.431 1.00 75.62 114 ARG A CA 1
ATOM 910 C C . ARG A 1 114 ? -18.376 5.704 25.515 1.00 75.62 114 ARG A C 1
ATOM 912 O O . ARG A 1 114 ? -18.988 6.645 26.012 1.00 75.62 114 ARG A O 1
ATOM 919 N N . LYS A 1 115 ? -17.174 5.832 24.966 1.00 67.31 115 LYS A N 1
ATOM 920 C CA . LYS A 1 115 ? -16.458 7.090 24.770 1.00 67.31 115 LYS A CA 1
ATOM 921 C C . LYS A 1 115 ? -16.370 7.350 23.271 1.00 67.31 115 LYS A C 1
ATOM 923 O O . LYS A 1 115 ? -15.808 6.556 22.517 1.00 67.31 115 LYS A O 1
ATOM 928 N N . ASN A 1 116 ? -16.953 8.458 22.829 1.00 56.28 116 ASN A N 1
ATOM 929 C CA . ASN A 1 116 ? -16.725 8.913 21.465 1.00 56.28 116 ASN A CA 1
ATOM 930 C C . ASN A 1 116 ? -15.287 9.426 21.386 1.00 56.28 116 ASN A C 1
ATOM 932 O O . ASN A 1 116 ? -14.869 10.243 22.207 1.00 56.28 116 ASN A O 1
ATOM 936 N N . VAL A 1 117 ? -14.520 8.897 20.439 1.00 56.66 117 VAL A N 1
ATOM 937 C CA . VAL A 1 117 ? -13.241 9.491 20.065 1.00 56.66 117 VAL A CA 1
ATOM 938 C C . VAL A 1 117 ? -13.601 10.676 19.170 1.00 56.66 117 VAL A C 1
ATOM 940 O O . VAL A 1 117 ? -14.135 10.481 18.081 1.00 56.66 117 VAL A O 1
ATOM 943 N N . ASP A 1 118 ? -13.443 11.900 19.677 1.00 45.00 118 ASP A N 1
ATOM 944 C CA . ASP A 1 118 ? -13.851 13.106 18.952 1.00 45.00 118 ASP A CA 1
ATOM 945 C C . ASP A 1 118 ? -13.109 13.250 17.607 1.00 45.00 118 ASP A C 1
ATOM 947 O O . ASP A 1 118 ? -11.886 13.127 17.528 1.00 45.00 118 ASP A O 1
ATOM 951 N N . ASN A 1 119 ? -13.888 13.613 16.580 1.00 46.03 119 ASN A N 1
ATOM 952 C CA . ASN A 1 119 ? -13.494 14.208 15.296 1.00 46.03 119 ASN A CA 1
ATOM 953 C C . ASN A 1 119 ? -12.824 13.358 14.195 1.00 46.03 119 ASN A C 1
ATOM 955 O O . ASN A 1 119 ? -12.177 13.924 13.312 1.00 46.03 119 ASN A O 1
ATOM 959 N N . THR A 1 120 ? -13.058 12.048 14.114 1.00 52.09 120 THR A N 1
ATOM 960 C CA . THR A 1 120 ? -12.949 11.359 12.812 1.00 52.09 120 THR A CA 1
ATOM 961 C C . THR A 1 120 ? -14.336 11.233 12.190 1.00 52.09 120 THR A C 1
ATOM 963 O O . THR A 1 120 ? -15.145 10.396 12.583 1.00 52.09 120 THR A O 1
ATOM 966 N N . ASN A 1 121 ? -14.644 12.114 11.231 1.00 56.44 121 ASN A N 1
ATOM 967 C CA . ASN A 1 121 ? -15.813 11.921 10.375 1.00 56.44 121 ASN A CA 1
ATOM 968 C C . ASN A 1 121 ? -15.686 10.543 9.721 1.00 56.44 121 ASN A C 1
ATOM 970 O O . ASN A 1 121 ? -14.651 10.233 9.129 1.00 56.44 121 ASN A O 1
ATOM 974 N N . VAL A 1 122 ? -16.722 9.719 9.863 1.00 68.75 122 VAL A N 1
ATOM 975 C CA . VAL A 1 122 ? -16.801 8.428 9.181 1.00 68.75 122 VAL A CA 1
ATOM 976 C C . VAL A 1 122 ? -16.717 8.688 7.685 1.00 68.75 122 VAL A C 1
ATOM 978 O O . VAL A 1 122 ? -17.500 9.481 7.176 1.00 68.75 122 VAL A O 1
ATOM 981 N N . ILE A 1 123 ? -15.789 8.042 6.985 1.00 77.25 123 ILE A N 1
ATOM 982 C CA . ILE A 1 123 ? -15.666 8.185 5.531 1.00 77.25 123 ILE A CA 1
ATOM 983 C C . ILE A 1 123 ? -16.440 7.059 4.865 1.00 77.25 123 ILE A C 1
ATOM 985 O O . ILE A 1 123 ? -16.132 5.887 5.059 1.00 77.25 123 ILE A O 1
ATOM 989 N N . THR A 1 124 ? -17.432 7.408 4.056 1.00 73.94 124 THR A N 1
ATOM 990 C CA . THR A 1 124 ? -18.296 6.437 3.374 1.00 73.94 124 THR A CA 1
ATOM 991 C C . THR A 1 124 ? -18.080 6.388 1.869 1.00 73.94 124 THR A C 1
ATOM 993 O O . THR A 1 124 ? -18.569 5.457 1.232 1.00 73.94 124 THR A O 1
ATOM 996 N N . ARG A 1 125 ? -17.305 7.328 1.309 1.00 83.81 125 ARG A N 1
ATOM 997 C CA . ARG A 1 125 ? -16.806 7.308 -0.068 1.00 83.81 125 ARG A CA 1
ATOM 998 C C . ARG A 1 125 ? -15.323 7.681 -0.122 1.00 83.81 125 ARG A C 1
ATOM 1000 O O . ARG A 1 125 ? -14.911 8.718 0.396 1.00 83.81 125 ARG A O 1
ATOM 1007 N N . LEU A 1 126 ? -14.522 6.856 -0.788 1.00 83.38 126 LEU A N 1
ATOM 1008 C CA . LEU A 1 126 ? -13.075 7.022 -0.898 1.00 83.38 126 LEU A CA 1
ATOM 1009 C C . LEU A 1 126 ? -12.629 7.133 -2.355 1.00 83.38 126 LEU A C 1
ATOM 1011 O O . LEU A 1 126 ? -12.832 6.211 -3.144 1.00 83.38 126 LEU A O 1
ATOM 1015 N N . TYR A 1 127 ? -11.931 8.219 -2.672 1.00 84.00 127 TYR A N 1
ATOM 1016 C CA . TYR A 1 127 ? -11.128 8.355 -3.884 1.00 84.00 127 TYR A CA 1
AT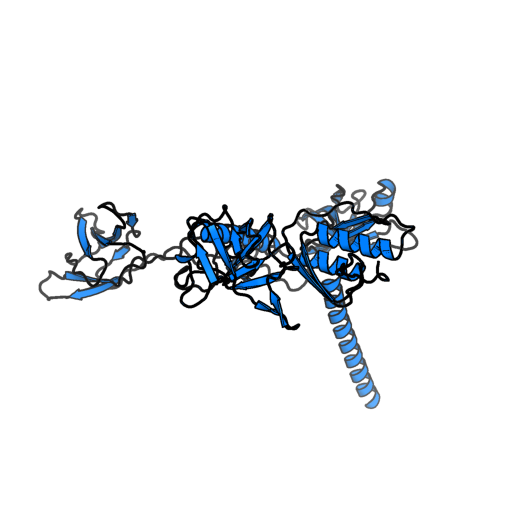OM 1017 C C . TYR A 1 127 ? -9.697 7.907 -3.570 1.00 84.00 127 TYR A C 1
ATOM 1019 O O . TYR A 1 127 ? -9.038 8.493 -2.710 1.00 84.00 127 TYR A O 1
ATOM 1027 N N . ALA A 1 128 ? -9.214 6.860 -4.237 1.00 86.94 128 ALA A N 1
ATOM 1028 C CA . ALA A 1 128 ? -7.879 6.317 -3.999 1.00 86.94 128 ALA A CA 1
ATOM 1029 C C . ALA A 1 128 ? -6.990 6.442 -5.238 1.00 86.94 128 ALA A C 1
ATOM 1031 O O . ALA A 1 128 ? -7.391 6.080 -6.348 1.00 86.94 128 ALA A O 1
ATOM 1032 N N . PHE A 1 129 ? -5.766 6.917 -5.020 1.00 87.12 129 PHE A N 1
ATOM 1033 C CA . PHE A 1 129 ? -4.735 7.062 -6.042 1.00 87.12 129 PHE A CA 1
ATOM 1034 C C . PHE A 1 129 ? -3.465 6.321 -5.628 1.00 87.12 129 PHE A C 1
ATOM 1036 O O . PHE A 1 129 ? -3.141 6.264 -4.445 1.00 87.12 129 PHE A O 1
ATOM 1043 N N . GLY A 1 130 ? -2.735 5.775 -6.594 1.00 86.56 130 GLY A N 1
ATOM 1044 C CA . GLY A 1 130 ? -1.365 5.308 -6.386 1.00 86.56 130 GLY A CA 1
ATOM 1045 C C . GLY A 1 130 ? -0.336 6.387 -6.738 1.00 86.56 130 GLY A C 1
ATOM 1046 O O . GLY A 1 130 ? -0.645 7.583 -6.835 1.00 86.56 130 GLY A O 1
ATOM 1047 N N . SER A 1 131 ? 0.902 5.953 -6.951 1.00 89.12 131 SER A N 1
ATOM 1048 C CA . SER A 1 131 ? 2.020 6.821 -7.324 1.00 89.12 131 SER A CA 1
ATOM 1049 C C . SER A 1 131 ? 1.913 7.372 -8.753 1.00 89.12 131 SER A C 1
ATOM 1051 O O . SER A 1 131 ? 1.121 6.909 -9.577 1.00 89.12 131 SER A O 1
ATOM 1053 N N . GLU A 1 132 ? 2.784 8.338 -9.055 1.00 90.38 132 GLU A N 1
ATOM 1054 C CA . GLU A 1 132 ? 3.048 8.848 -10.414 1.00 90.38 132 GLU A CA 1
ATOM 1055 C C . GLU A 1 132 ? 4.150 8.054 -11.138 1.00 90.38 132 GLU A C 1
ATOM 1057 O O . GLU A 1 132 ? 4.393 8.235 -12.331 1.00 90.38 132 GLU A O 1
ATOM 1062 N N . LYS A 1 133 ? 4.843 7.167 -10.413 1.00 90.38 133 LYS A N 1
ATOM 1063 C CA . LYS A 1 133 ? 5.962 6.382 -10.937 1.00 90.38 133 LYS A CA 1
ATOM 1064 C C . LYS A 1 133 ? 5.489 5.380 -11.984 1.00 90.38 133 LYS A C 1
ATOM 1066 O O . LYS A 1 133 ? 4.511 4.668 -11.782 1.00 90.38 133 LYS A O 1
ATOM 1071 N N . ASN A 1 134 ? 6.261 5.280 -13.061 1.00 91.06 134 ASN A N 1
ATOM 1072 C CA . ASN A 1 134 ? 6.089 4.302 -14.132 1.00 91.06 134 ASN A CA 1
ATOM 1073 C C . ASN A 1 134 ? 4.733 4.330 -14.865 1.00 91.06 134 ASN A C 1
ATOM 1075 O O . ASN A 1 134 ? 4.284 3.325 -15.426 1.00 91.06 134 ASN A O 1
ATOM 1079 N N . ILE A 1 135 ? 4.084 5.495 -14.872 1.00 85.88 135 ILE A N 1
ATOM 1080 C CA . ILE A 1 135 ? 2.803 5.723 -15.537 1.00 85.88 135 ILE A CA 1
ATOM 1081 C C . ILE A 1 135 ? 3.043 6.238 -16.969 1.00 85.88 135 ILE A C 1
ATOM 1083 O O . ILE A 1 135 ? 3.797 7.197 -17.145 1.00 85.88 135 ILE A O 1
ATOM 1087 N N . PRO A 1 136 ? 2.428 5.641 -18.010 1.00 81.31 136 PRO A N 1
ATOM 1088 C CA . PRO A 1 136 ? 2.518 6.183 -19.363 1.00 81.31 136 PRO A CA 1
ATOM 1089 C C . PRO A 1 136 ? 1.769 7.517 -19.493 1.00 81.31 136 PRO A C 1
ATOM 1091 O O . PRO A 1 136 ? 0.738 7.721 -18.861 1.00 81.31 136 PRO A O 1
ATOM 1094 N N . GLU A 1 137 ? 2.227 8.412 -20.373 1.00 75.44 137 GLU A N 1
ATOM 1095 C CA . GLU A 1 137 ? 1.604 9.737 -20.567 1.00 75.44 137 GLU A CA 1
ATOM 1096 C C . GLU A 1 137 ? 0.122 9.667 -20.955 1.00 75.44 137 GLU A C 1
ATOM 1098 O O . GLU A 1 137 ? -0.659 10.534 -20.580 1.00 75.44 137 GLU A O 1
ATOM 1103 N N . ASN A 1 138 ? -0.279 8.625 -21.685 1.00 70.06 138 ASN A N 1
ATOM 1104 C CA . ASN A 1 138 ? -1.660 8.392 -22.101 1.00 70.06 138 ASN A CA 1
ATOM 1105 C C . ASN A 1 138 ? -2.461 7.534 -21.103 1.00 70.06 138 ASN A C 1
ATOM 1107 O O . ASN A 1 138 ? -3.576 7.111 -21.420 1.00 70.06 138 ASN A O 1
ATOM 1111 N N . TYR A 1 139 ? -1.923 7.264 -19.909 1.00 75.88 139 TYR A N 1
ATOM 1112 C CA . TYR A 1 139 ? -2.623 6.510 -18.876 1.00 75.88 139 TYR A CA 1
ATOM 1113 C C . TYR A 1 139 ? -3.926 7.217 -18.497 1.00 75.88 139 TYR A C 1
ATOM 1115 O O . TYR A 1 139 ? -3.907 8.338 -17.997 1.00 75.88 139 TYR A O 1
ATOM 1123 N N . ARG A 1 140 ? -5.068 6.559 -18.732 1.00 68.69 140 ARG A N 1
ATOM 1124 C CA . ARG A 1 140 ? -6.386 6.955 -18.201 1.00 68.69 140 ARG A CA 1
ATOM 1125 C C . ARG A 1 140 ? -6.699 8.454 -18.323 1.00 68.69 140 ARG A C 1
ATOM 1127 O O . ARG A 1 140 ? -6.766 9.187 -17.329 1.00 68.69 140 ARG A O 1
ATOM 1134 N N . ASN A 1 141 ? -6.846 8.890 -19.578 1.00 66.50 141 ASN A N 1
ATOM 1135 C CA . ASN A 1 141 ? -7.082 10.281 -19.972 1.00 66.50 141 ASN A CA 1
ATOM 1136 C C . ASN A 1 141 ? -6.011 11.239 -19.420 1.00 66.50 141 ASN A C 1
ATOM 1138 O O . ASN A 1 141 ? -6.321 12.216 -18.736 1.00 66.50 141 ASN A O 1
ATOM 1142 N N . PHE A 1 142 ? -4.744 10.921 -19.701 1.00 71.75 142 PHE A N 1
ATOM 1143 C CA . PHE A 1 142 ? -3.576 11.708 -19.290 1.00 71.75 142 PHE A CA 1
ATOM 1144 C C . PHE A 1 142 ? -3.459 11.905 -17.773 1.00 71.75 142 PHE A C 1
ATOM 1146 O O . PHE A 1 142 ? -2.960 12.925 -17.286 1.00 71.75 142 PHE A O 1
ATOM 1153 N N . SER A 1 143 ? -3.941 10.936 -16.996 1.00 76.25 143 SER A N 1
ATOM 1154 C CA . SER A 1 143 ? -3.740 10.959 -15.562 1.00 76.25 143 SER A CA 1
ATOM 1155 C C . SER A 1 143 ? -2.283 10.708 -15.224 1.00 76.25 143 SER A C 1
ATOM 1157 O O . SER A 1 143 ? -1.667 9.753 -15.681 1.00 76.25 143 SER A O 1
ATOM 1159 N N . LYS A 1 144 ? -1.758 11.555 -14.342 1.00 83.56 144 LYS A N 1
ATOM 1160 C CA . LYS A 1 144 ? -0.393 11.432 -13.837 1.00 83.56 144 LYS A CA 1
ATOM 1161 C C . LYS A 1 144 ? -0.234 10.321 -12.799 1.00 83.56 144 LYS A C 1
ATOM 1163 O O . LYS A 1 144 ? 0.892 9.938 -12.532 1.00 83.56 144 LYS A O 1
ATOM 1168 N N . ARG A 1 145 ? -1.326 9.828 -12.200 1.00 87.81 145 ARG A N 1
ATOM 1169 C CA . ARG A 1 145 ? -1.317 8.876 -11.075 1.00 87.81 145 ARG A CA 1
ATOM 1170 C C . ARG A 1 145 ? -2.077 7.614 -11.408 1.00 87.81 145 ARG A C 1
ATOM 1172 O O . ARG A 1 145 ? -3.122 7.700 -12.047 1.00 87.81 145 ARG A O 1
ATOM 1179 N N . LEU A 1 146 ? -1.606 6.484 -10.882 1.00 89.75 146 LEU A N 1
ATOM 1180 C CA . LEU A 1 146 ? -2.341 5.221 -10.898 1.00 89.75 146 LEU A CA 1
ATOM 1181 C C . LEU A 1 146 ? -3.735 5.405 -10.274 1.00 89.75 146 LEU A C 1
ATOM 1183 O O . LEU A 1 146 ? -3.868 6.013 -9.208 1.00 89.75 146 LEU A O 1
ATOM 1187 N N . LYS A 1 147 ? -4.771 4.874 -10.921 1.00 87.31 147 LYS A N 1
ATOM 1188 C CA . LYS A 1 147 ? -6.158 4.923 -10.442 1.00 87.31 147 LYS A CA 1
ATOM 1189 C C . LYS A 1 147 ? -6.673 3.521 -10.155 1.00 87.31 147 LYS A C 1
ATOM 1191 O O . LYS A 1 147 ? -6.181 2.542 -10.702 1.00 87.31 147 LYS A O 1
ATOM 1196 N N . LEU A 1 148 ? -7.705 3.439 -9.321 1.00 86.00 148 LEU A N 1
ATOM 1197 C CA . LEU A 1 148 ? -8.423 2.194 -9.047 1.00 86.00 148 LEU A CA 1
ATOM 1198 C C . LEU A 1 148 ? -8.844 1.469 -10.350 1.00 86.00 148 LEU A C 1
ATOM 1200 O O . LEU A 1 148 ? -9.128 2.118 -11.357 1.00 86.00 148 LEU A O 1
ATOM 1204 N N . PRO A 1 149 ? -8.939 0.132 -10.364 1.00 77.31 149 PRO A N 1
ATOM 1205 C CA . PRO A 1 149 ? -9.284 -0.660 -11.539 1.00 77.31 149 PRO A CA 1
ATOM 1206 C C . PRO A 1 149 ? -10.754 -0.467 -11.895 1.00 77.31 149 PRO A C 1
ATOM 1208 O O . PRO A 1 149 ? -11.646 -0.753 -11.099 1.00 77.31 149 PRO A O 1
ATOM 1211 N N . GLY A 1 150 ? -11.017 -0.003 -13.106 1.00 63.53 150 GLY A N 1
ATOM 1212 C CA . GLY A 1 150 ? -12.367 0.182 -13.609 1.00 63.53 150 GLY A CA 1
ATOM 1213 C C . GLY A 1 150 ? -12.339 0.781 -14.996 1.00 63.53 150 GLY A C 1
ATOM 1214 O O . GLY A 1 150 ? -11.350 1.379 -15.420 1.00 63.53 150 GLY A O 1
ATOM 1215 N N . GLN A 1 151 ? -13.432 0.586 -15.719 1.00 45.00 151 GLN A N 1
ATOM 1216 C CA . GLN A 1 151 ? -13.579 1.148 -17.049 1.00 45.00 151 GLN A CA 1
ATOM 1217 C C . GLN A 1 151 ? -13.812 2.651 -16.896 1.00 45.00 151 GLN A C 1
ATOM 1219 O O . GLN A 1 151 ? -14.922 3.079 -16.593 1.00 45.00 151 GLN A O 1
ATOM 1224 N N . GLU A 1 152 ? -12.780 3.470 -17.098 1.00 44.72 152 GLU A N 1
ATOM 1225 C CA . GLU A 1 152 ? -13.044 4.864 -17.440 1.00 44.72 152 GLU A CA 1
ATOM 1226 C C . GLU A 1 152 ? -13.824 4.908 -18.754 1.00 44.72 152 GLU A C 1
ATOM 1228 O O . GLU A 1 152 ? -13.682 4.025 -19.607 1.00 44.72 152 GLU A O 1
ATOM 1233 N N . ARG A 1 153 ? -14.616 5.970 -18.940 1.00 41.81 153 ARG A N 1
ATOM 1234 C CA . ARG A 1 153 ? -15.090 6.401 -20.256 1.00 41.81 153 ARG A CA 1
ATOM 1235 C C . ARG A 1 153 ? -13.913 6.394 -21.246 1.00 41.81 153 ARG A C 1
ATOM 1237 O O . ARG A 1 153 ? -13.253 7.408 -21.439 1.00 41.81 153 ARG A O 1
ATOM 1244 N N . LYS A 1 154 ? -13.714 5.300 -21.977 1.00 40.59 154 LYS A N 1
ATOM 1245 C CA . LYS A 1 154 ? -13.288 5.409 -23.366 1.00 40.59 154 LYS A CA 1
ATOM 1246 C C . LYS A 1 154 ? -14.531 5.884 -24.089 1.00 40.59 154 LYS A C 1
ATOM 1248 O O . LYS A 1 154 ? -15.300 5.067 -24.571 1.00 40.59 154 LYS A O 1
ATOM 1253 N N . THR A 1 155 ? -14.807 7.188 -24.091 1.00 38.91 155 THR A N 1
ATOM 1254 C CA . THR A 1 155 ? -15.709 7.712 -25.117 1.00 38.91 155 THR A CA 1
ATOM 1255 C C . THR A 1 155 ? -15.033 7.369 -26.440 1.00 38.91 155 THR A C 1
ATOM 1257 O O . THR A 1 155 ? -13.931 7.871 -26.688 1.00 38.91 155 THR A O 1
ATOM 1260 N N . PRO A 1 156 ? -15.590 6.471 -27.270 1.00 44.75 156 PRO A N 1
ATOM 1261 C CA . PRO A 1 156 ? -15.093 6.348 -28.614 1.00 44.75 156 PRO A CA 1
ATOM 1262 C C . PRO A 1 156 ? -15.495 7.654 -29.286 1.00 44.75 156 PRO A C 1
ATOM 1264 O O . PRO A 1 156 ? -16.660 7.869 -29.597 1.00 44.75 156 PRO A O 1
ATOM 1267 N N . MET A 1 157 ? -14.493 8.515 -29.452 1.00 50.19 157 MET A N 1
ATOM 1268 C CA . MET A 1 157 ? -14.528 9.691 -30.311 1.00 50.19 157 MET A CA 1
ATOM 1269 C C . MET A 1 157 ? -15.358 10.850 -29.733 1.00 50.19 157 MET A C 1
ATOM 1271 O O . MET A 1 157 ? -16.396 10.667 -29.097 1.00 50.19 157 MET A O 1
ATOM 1275 N N . ASN A 1 158 ? -14.889 12.081 -29.937 1.00 54.59 158 ASN A N 1
ATOM 1276 C CA . ASN A 1 158 ? -15.738 13.253 -29.738 1.00 54.59 158 ASN A CA 1
ATOM 1277 C C . ASN A 1 158 ? -16.701 13.294 -30.921 1.00 54.59 158 ASN A C 1
ATOM 1279 O O . ASN A 1 158 ? -16.285 13.665 -32.011 1.00 54.59 158 ASN A O 1
ATOM 1283 N N . ILE A 1 159 ? -17.947 12.864 -30.735 1.00 56.75 159 ILE A N 1
ATOM 1284 C CA . ILE A 1 159 ? -18.955 12.863 -31.801 1.00 56.75 159 ILE A CA 1
ATOM 1285 C C . ILE A 1 159 ? -19.720 14.189 -31.750 1.00 56.75 159 ILE A C 1
ATOM 1287 O O . ILE A 1 159 ? -20.388 14.491 -30.758 1.00 56.75 159 ILE A O 1
ATOM 1291 N N . ALA A 1 160 ? -19.630 14.968 -32.822 1.00 59.91 160 ALA A N 1
ATOM 1292 C CA . ALA A 1 160 ? -20.381 16.194 -33.035 1.00 59.91 160 ALA A CA 1
ATOM 1293 C C . ALA A 1 160 ? -21.482 15.973 -34.084 1.00 59.91 160 ALA A C 1
ATOM 1295 O O . ALA A 1 160 ? -21.374 15.135 -34.978 1.00 59.91 160 ALA A O 1
ATOM 1296 N N . TRP A 1 161 ? -22.567 16.732 -33.955 1.00 59.16 161 TRP A N 1
ATOM 1297 C CA . TRP A 1 161 ? -23.774 16.566 -34.760 1.00 59.16 161 TRP A CA 1
ATOM 1298 C C . TRP A 1 161 ? -24.162 17.914 -35.357 1.00 59.16 161 TRP A C 1
ATOM 1300 O O . TRP A 1 161 ? -24.137 18.929 -34.659 1.00 59.16 161 TRP A O 1
ATOM 1310 N N . SER A 1 162 ? -24.562 17.933 -36.623 1.00 60.78 162 SER A N 1
ATOM 1311 C CA . SER A 1 162 ? -25.233 19.079 -37.232 1.00 60.78 162 SER A CA 1
ATOM 1312 C C . SER A 1 162 ? -26.401 18.621 -38.102 1.00 60.78 162 SER A C 1
ATOM 1314 O O . SER A 1 162 ? -26.442 17.494 -38.598 1.00 60.78 162 SER A O 1
ATOM 1316 N N . ILE A 1 163 ? -27.401 19.488 -38.238 1.00 59.09 163 ILE A N 1
ATOM 1317 C CA . ILE A 1 163 ? -28.570 19.258 -39.086 1.00 59.09 163 ILE A CA 1
ATOM 1318 C C . ILE A 1 163 ? -28.502 20.273 -40.216 1.00 59.09 163 ILE A C 1
ATOM 1320 O O . ILE A 1 163 ? -28.338 21.466 -39.955 1.00 59.09 163 ILE A O 1
ATOM 1324 N N . THR A 1 164 ? -28.675 19.805 -41.448 1.00 60.22 164 THR A N 1
ATOM 1325 C CA . THR A 1 164 ? -28.992 20.692 -42.566 1.00 60.22 164 THR A CA 1
ATOM 1326 C C . THR A 1 164 ? -30.479 20.529 -42.862 1.00 60.22 164 THR A C 1
ATOM 1328 O O . THR A 1 164 ? -30.920 19.461 -43.288 1.00 60.22 164 THR A O 1
ATOM 1331 N N . ASP A 1 165 ? -31.261 21.566 -42.563 1.00 57.16 165 ASP A N 1
ATOM 1332 C CA . ASP A 1 165 ? -32.669 21.658 -42.948 1.00 57.16 165 ASP A CA 1
ATOM 1333 C C . ASP A 1 165 ? -32.740 22.342 -44.317 1.00 57.16 165 ASP A C 1
ATOM 1335 O O . ASP A 1 165 ? -32.402 23.520 -44.447 1.00 57.16 165 ASP A O 1
ATOM 1339 N N . ASN A 1 166 ? -33.122 21.586 -45.347 1.00 56.38 166 ASN A N 1
ATOM 1340 C CA . ASN A 1 166 ? -33.243 22.097 -46.714 1.00 56.38 166 ASN A CA 1
ATOM 1341 C C . ASN A 1 166 ? -34.659 22.618 -47.027 1.00 56.38 166 ASN A C 1
ATOM 1343 O O . ASN A 1 166 ? -34.914 23.042 -48.154 1.00 56.38 166 ASN A O 1
ATOM 1347 N N . GLY A 1 167 ? -35.589 22.601 -46.062 1.00 52.22 167 GLY A N 1
ATOM 1348 C CA . GLY A 1 167 ? -36.953 23.109 -46.235 1.00 52.22 167 GLY A CA 1
ATOM 1349 C C . GLY A 1 167 ? -37.846 22.283 -47.174 1.00 52.22 167 GLY A C 1
ATOM 1350 O O . GLY A 1 167 ? -38.930 22.739 -47.531 1.00 52.22 167 GLY A O 1
ATOM 1351 N N . ASP A 1 168 ? -37.420 21.082 -47.575 1.00 50.72 168 ASP A N 1
ATOM 1352 C CA . ASP A 1 168 ? -38.106 20.195 -48.529 1.00 50.72 168 ASP A CA 1
ATOM 1353 C C . ASP A 1 168 ? -38.739 18.947 -47.879 1.00 50.72 168 ASP A C 1
ATOM 1355 O O . ASP A 1 168 ? -39.341 18.119 -48.564 1.00 50.72 168 ASP A O 1
ATOM 1359 N N . GLY A 1 169 ? -38.636 18.815 -46.552 1.00 51.19 169 GLY A N 1
ATOM 1360 C CA . GLY A 1 169 ? -39.160 17.676 -45.795 1.00 51.19 169 GLY A CA 1
ATOM 1361 C C . GLY A 1 169 ? -38.233 16.454 -45.747 1.00 51.19 169 GLY A C 1
ATOM 1362 O O . GLY A 1 169 ? -38.615 15.448 -45.152 1.00 51.19 169 GLY A O 1
ATOM 1363 N N . ASN A 1 170 ? -37.018 16.537 -46.306 1.00 52.88 170 ASN A N 1
ATOM 1364 C CA . ASN A 1 170 ? -36.007 15.474 -46.294 1.00 52.88 170 ASN A CA 1
ATOM 1365 C C . ASN A 1 170 ? -34.752 15.888 -45.504 1.00 52.88 170 ASN A C 1
ATOM 1367 O O . ASN A 1 170 ? -33.632 15.803 -46.009 1.00 52.88 170 ASN A O 1
ATOM 1371 N N . ASN A 1 171 ? -34.917 16.341 -44.257 1.00 57.16 171 ASN A N 1
ATOM 1372 C CA . ASN A 1 171 ? -33.779 16.791 -43.446 1.00 57.16 171 ASN A CA 1
ATOM 1373 C C . ASN A 1 171 ? -32.775 15.649 -43.229 1.00 57.16 171 ASN A C 1
ATOM 1375 O O . ASN A 1 171 ? -33.164 14.518 -42.918 1.00 57.16 171 ASN A O 1
ATOM 1379 N N . THR A 1 172 ? -31.487 15.964 -43.376 1.00 60.94 172 THR A N 1
ATOM 1380 C CA . THR A 1 172 ? -30.380 15.009 -43.272 1.00 60.94 172 THR A CA 1
ATOM 1381 C C . THR A 1 172 ? -29.508 15.316 -42.061 1.00 60.94 172 THR A C 1
ATOM 1383 O O . THR A 1 172 ? -29.114 16.465 -41.837 1.00 60.94 172 THR A O 1
ATOM 1386 N N . TYR A 1 173 ? -29.167 14.284 -41.292 1.00 64.56 173 TYR A N 1
ATOM 1387 C CA . TYR A 1 173 ? -28.198 14.400 -40.202 1.00 64.56 173 TYR A CA 1
ATOM 1388 C C . TYR A 1 173 ? -26.764 14.369 -40.743 1.00 64.56 173 TYR A C 1
ATOM 1390 O O . TYR A 1 173 ? -26.457 13.622 -41.670 1.00 64.56 173 TYR A O 1
ATOM 1398 N N . HIS A 1 174 ? -25.886 15.180 -40.158 1.00 63.72 174 HIS A N 1
ATOM 1399 C CA . HIS A 1 174 ? -24.445 15.161 -40.389 1.00 63.72 174 HIS A CA 1
ATOM 1400 C C . HIS A 1 174 ? -23.756 14.833 -39.062 1.00 63.72 174 HIS A C 1
ATOM 1402 O O . HIS A 1 174 ? -24.021 15.475 -38.045 1.00 63.72 174 HIS A O 1
ATOM 1408 N N . ILE A 1 175 ? -22.890 13.819 -39.064 1.00 63.53 175 ILE A N 1
ATOM 1409 C CA . ILE A 1 175 ? -22.219 13.313 -37.861 1.00 63.53 175 ILE A CA 1
ATOM 1410 C C . ILE A 1 175 ? -20.716 13.426 -38.081 1.00 63.53 175 ILE A C 1
ATOM 1412 O O . ILE A 1 175 ? -20.157 12.662 -38.856 1.00 63.53 175 ILE A O 1
ATOM 1416 N N . SER A 1 176 ? -20.056 14.359 -37.408 1.00 60.94 176 SER A N 1
ATOM 1417 C CA . SER A 1 176 ? -18.599 14.481 -37.436 1.00 60.94 176 SER A CA 1
ATOM 1418 C C . SER A 1 176 ? -17.976 13.887 -36.180 1.00 60.94 176 SER A C 1
ATOM 1420 O O . SER A 1 176 ? -18.627 13.754 -35.144 1.00 60.94 176 SER A O 1
ATOM 1422 N N . TRP A 1 177 ? -16.699 13.522 -36.262 1.00 64.25 177 TRP A N 1
ATOM 1423 C CA . TRP A 1 177 ? -15.968 13.024 -35.108 1.00 64.25 177 TRP A CA 1
ATOM 1424 C C . TRP A 1 177 ? -14.482 13.359 -35.144 1.00 64.25 177 TRP A C 1
ATOM 1426 O O . TRP A 1 177 ? -13.896 13.513 -36.218 1.00 64.25 177 TRP A O 1
ATOM 1436 N N . ASP A 1 178 ? -13.878 13.403 -33.959 1.00 56.91 178 ASP A N 1
ATOM 1437 C CA . ASP A 1 178 ? -12.422 13.366 -33.795 1.00 56.91 178 ASP A CA 1
ATOM 1438 C C . ASP A 1 178 ? -11.900 11.915 -33.820 1.00 56.91 178 ASP A C 1
ATOM 1440 O O . ASP A 1 178 ? -12.659 10.991 -33.502 1.00 56.91 178 ASP A O 1
ATOM 1444 N N . PRO A 1 179 ? -10.612 11.687 -34.151 1.00 54.19 179 PRO A N 1
ATOM 1445 C CA . PRO A 1 179 ? -10.006 10.358 -34.125 1.00 54.19 179 PRO A CA 1
ATOM 1446 C C . PRO A 1 179 ? -10.230 9.609 -32.795 1.00 54.19 179 PRO A C 1
ATOM 1448 O O . PRO A 1 179 ? -10.256 10.225 -31.721 1.00 54.19 179 PRO A O 1
ATOM 1451 N N . PRO A 1 180 ? -10.398 8.274 -32.828 1.00 53.19 180 PRO A N 1
ATOM 1452 C CA . PRO A 1 180 ? -10.686 7.477 -31.645 1.00 53.19 180 PRO A CA 1
ATOM 1453 C C . PRO A 1 180 ? -9.535 7.503 -30.643 1.00 53.19 180 PRO A C 1
ATOM 1455 O O . PRO A 1 180 ? -8.369 7.393 -30.998 1.00 53.19 180 PRO A O 1
ATOM 1458 N N . GLN A 1 181 ? -9.884 7.523 -29.354 1.00 49.59 181 GLN A N 1
ATOM 1459 C CA . GLN A 1 181 ? -8.945 7.301 -28.242 1.00 49.59 181 GLN A CA 1
ATOM 1460 C C . GLN A 1 181 ? -8.582 5.808 -28.068 1.00 49.59 181 GLN A C 1
ATOM 1462 O O . GLN A 1 181 ? -7.963 5.410 -27.081 1.00 49.59 181 GLN A O 1
ATOM 1467 N N . VAL A 1 182 ? -9.018 4.954 -29.000 1.00 52.50 182 VAL A N 1
ATOM 1468 C CA . VAL A 1 182 ? -8.711 3.523 -29.038 1.00 52.50 182 VAL A CA 1
ATOM 1469 C C . VAL A 1 182 ? -7.513 3.336 -29.961 1.00 52.50 182 VAL A C 1
ATOM 1471 O O . VAL A 1 182 ? -7.629 3.534 -31.169 1.00 52.50 182 VAL A O 1
ATOM 1474 N N . ILE A 1 183 ? -6.376 2.967 -29.371 1.00 51.09 183 ILE A N 1
ATOM 1475 C CA . ILE A 1 183 ? -5.141 2.623 -30.085 1.00 51.09 183 ILE A CA 1
ATOM 1476 C C . ILE A 1 183 ? -5.461 1.500 -31.092 1.00 51.09 183 ILE A C 1
ATOM 1478 O O . ILE A 1 183 ? -6.194 0.569 -30.757 1.00 51.09 183 ILE A O 1
ATOM 1482 N N . ASP A 1 184 ? -4.969 1.634 -32.326 1.00 56.22 184 ASP A N 1
ATOM 1483 C CA . ASP A 1 184 ? -5.112 0.681 -33.445 1.00 56.22 184 ASP A CA 1
ATOM 1484 C C . ASP A 1 184 ? -6.515 0.516 -34.066 1.00 56.22 184 ASP A C 1
ATOM 1486 O O . ASP A 1 184 ? -6.730 -0.368 -34.897 1.00 56.22 184 ASP A O 1
ATOM 1490 N N . ALA A 1 185 ? -7.489 1.368 -33.732 1.00 63.00 185 ALA A N 1
ATOM 1491 C CA . ALA A 1 185 ? -8.769 1.366 -34.443 1.00 63.00 185 ALA A CA 1
ATOM 1492 C C . ALA A 1 185 ? -8.590 1.823 -35.904 1.00 63.00 185 ALA A C 1
ATOM 1494 O O . ALA A 1 185 ? -7.975 2.852 -36.166 1.00 63.00 185 ALA A O 1
ATOM 1495 N N . THR A 1 186 ? -9.177 1.090 -36.856 1.00 65.88 186 THR A N 1
ATOM 1496 C CA . THR A 1 186 ? -9.036 1.373 -38.302 1.00 65.88 186 THR A CA 1
ATOM 1497 C C . THR A 1 186 ? -10.336 1.815 -38.974 1.00 65.88 186 THR A C 1
ATOM 1499 O O . THR A 1 186 ? -10.301 2.535 -39.973 1.00 65.88 186 THR A O 1
ATOM 1502 N N . LYS A 1 187 ? -11.496 1.415 -38.436 1.00 71.81 187 LYS A N 1
ATOM 1503 C CA . LYS A 1 187 ? -12.827 1.781 -38.949 1.00 71.81 187 LYS A CA 1
ATOM 1504 C C . LYS A 1 187 ? -13.823 2.036 -37.821 1.00 71.81 187 LYS A C 1
ATOM 1506 O O . LYS A 1 187 ? -13.734 1.418 -36.757 1.00 71.81 187 LYS A O 1
ATOM 1511 N N . ILE A 1 188 ? -14.814 2.878 -38.108 1.00 72.12 188 ILE A N 1
ATOM 1512 C CA . ILE A 1 188 ? -16.022 3.062 -37.297 1.00 72.12 188 ILE A CA 1
ATOM 1513 C C . ILE A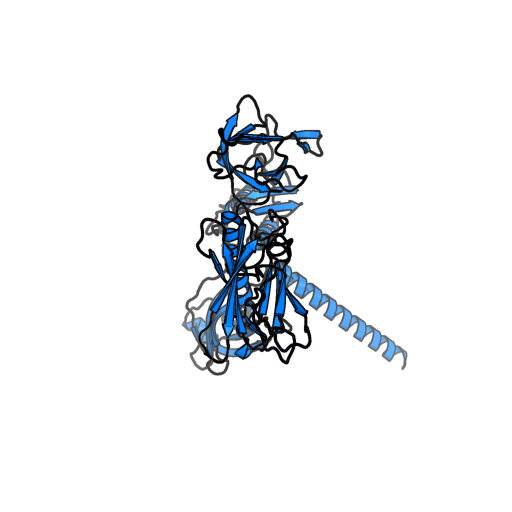 1 188 ? -17.255 2.5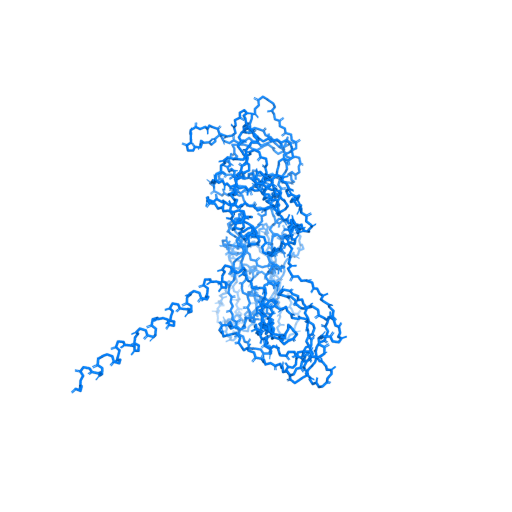58 -38.053 1.00 72.12 188 ILE A C 1
ATOM 1515 O O . ILE A 1 188 ? -17.388 2.787 -39.253 1.00 72.12 188 ILE A O 1
ATOM 1519 N N . TYR A 1 189 ? -18.159 1.894 -37.337 1.00 77.06 189 TYR A N 1
ATOM 1520 C CA . TYR A 1 189 ? -19.501 1.520 -37.767 1.00 77.06 189 TYR A CA 1
ATOM 1521 C C . TYR A 1 189 ? -20.541 2.324 -36.996 1.00 77.06 189 TYR A C 1
ATOM 1523 O O . TYR A 1 189 ? -20.419 2.519 -35.787 1.00 77.06 189 TYR A O 1
ATOM 1531 N N . ILE A 1 190 ? -21.573 2.761 -37.707 1.00 76.06 190 ILE A N 1
ATOM 1532 C CA . ILE A 1 190 ? -22.696 3.530 -37.182 1.00 76.06 190 ILE A CA 1
ATOM 1533 C C . ILE A 1 190 ? -23.975 2.822 -37.608 1.00 76.06 190 ILE A C 1
ATOM 1535 O O . ILE A 1 190 ? -24.173 2.577 -38.799 1.00 76.06 190 ILE A O 1
ATOM 1539 N N . TRP A 1 191 ? -24.849 2.525 -36.653 1.00 79.56 191 TRP A N 1
ATOM 1540 C CA . TRP A 1 191 ? -26.204 2.046 -36.905 1.00 79.56 191 TRP A CA 1
ATOM 1541 C C . TRP A 1 191 ? -27.223 3.043 -36.369 1.00 79.56 191 TRP A C 1
ATOM 1543 O O . TRP A 1 191 ? -27.009 3.618 -35.308 1.00 79.56 191 TRP A O 1
ATOM 1553 N N . ALA A 1 192 ? -28.336 3.219 -37.077 1.00 76.69 192 ALA A N 1
ATOM 1554 C CA . ALA A 1 192 ? -29.487 3.987 -36.616 1.00 76.69 192 ALA A CA 1
ATOM 1555 C C . ALA A 1 192 ? -30.761 3.160 -36.758 1.00 76.69 192 ALA A C 1
ATOM 1557 O O . ALA A 1 192 ? -31.081 2.679 -37.849 1.00 76.69 192 ALA A O 1
ATOM 1558 N N . ARG A 1 193 ? -31.503 3.021 -35.662 1.00 80.69 193 ARG A N 1
ATOM 1559 C CA . ARG A 1 193 ? -32.774 2.298 -35.600 1.00 80.69 193 ARG A CA 1
ATOM 1560 C C . ARG A 1 193 ? -33.880 3.248 -35.169 1.00 80.69 193 ARG A C 1
ATOM 1562 O O . ARG A 1 193 ? -33.742 3.889 -34.137 1.00 80.69 193 ARG A O 1
ATOM 1569 N N . LYS A 1 194 ? -34.983 3.330 -35.915 1.00 76.69 194 LYS A N 1
ATOM 1570 C CA . LYS A 1 194 ? -36.119 4.174 -35.506 1.00 76.69 194 LYS A CA 1
ATOM 1571 C C . LYS A 1 194 ? -36.707 3.725 -34.165 1.00 76.69 194 LYS A C 1
ATOM 1573 O O . LYS A 1 194 ? -36.927 2.528 -33.961 1.00 76.69 194 LYS A O 1
ATOM 1578 N N . ILE A 1 195 ? -36.998 4.687 -33.287 1.00 75.75 195 ILE A N 1
ATOM 1579 C CA . ILE A 1 195 ? -37.577 4.432 -31.955 1.00 75.75 195 ILE A CA 1
ATOM 1580 C C . ILE A 1 195 ? -39.027 3.927 -32.059 1.00 75.75 195 ILE A C 1
ATOM 1582 O O . ILE A 1 195 ? -39.458 3.116 -31.244 1.00 75.75 195 ILE A O 1
ATOM 1586 N N . ASP A 1 196 ? -39.759 4.318 -33.107 1.00 73.06 196 ASP A N 1
ATOM 1587 C CA . ASP A 1 196 ? -41.151 3.909 -33.370 1.00 73.06 196 ASP A CA 1
ATOM 1588 C C . ASP A 1 196 ? -41.338 2.415 -33.722 1.00 73.06 196 ASP A C 1
ATOM 1590 O O . ASP A 1 196 ? -42.459 1.960 -33.953 1.00 73.06 196 ASP A O 1
ATOM 1594 N N . GLY A 1 197 ? -40.250 1.637 -33.769 1.00 62.12 197 GLY A N 1
ATOM 1595 C CA . GLY A 1 197 ? -40.287 0.197 -34.013 1.00 62.12 197 GLY A CA 1
ATOM 1596 C C . GLY A 1 197 ? -40.499 -0.209 -35.475 1.00 62.12 197 GLY A C 1
ATOM 1597 O O . GLY A 1 197 ? -40.588 -1.404 -35.748 1.00 62.12 197 GLY A O 1
ATOM 1598 N N . THR A 1 198 ? -40.509 0.728 -36.433 1.00 61.59 198 THR A N 1
ATOM 1599 C CA . THR A 1 198 ? -40.794 0.454 -37.862 1.00 61.59 198 THR A CA 1
ATOM 1600 C C . THR A 1 198 ? -39.663 -0.238 -38.649 1.00 61.59 198 THR A C 1
ATOM 1602 O O . THR A 1 198 ? -39.729 -0.360 -39.870 1.00 61.59 198 THR A O 1
ATOM 1605 N N . GLY A 1 199 ? -38.648 -0.778 -37.968 1.00 54.62 199 GLY A N 1
ATOM 1606 C CA . GLY A 1 199 ? -37.833 -1.893 -38.478 1.00 54.62 199 GLY A CA 1
ATOM 1607 C C . GLY A 1 199 ? -36.721 -1.584 -39.489 1.00 54.62 199 GLY A C 1
ATOM 1608 O O . GLY A 1 199 ? -35.995 -2.505 -39.853 1.00 54.62 199 GLY A O 1
ATOM 1609 N N . PHE A 1 200 ? -36.513 -0.337 -39.917 1.00 56.56 200 PHE A N 1
ATOM 1610 C CA . PHE A 1 200 ? -35.360 -0.003 -40.763 1.00 56.56 200 PHE A CA 1
ATOM 1611 C C . PHE A 1 200 ? -34.124 0.316 -39.908 1.00 56.56 200 PHE A C 1
ATOM 1613 O O . PHE A 1 200 ? -34.133 1.266 -39.123 1.00 56.56 200 PHE A O 1
ATOM 1620 N N . MET A 1 201 ? -33.067 -0.490 -40.068 1.00 65.81 201 MET A N 1
ATOM 1621 C CA . MET A 1 201 ? -31.717 -0.192 -39.583 1.00 65.81 201 MET A CA 1
ATOM 1622 C C . MET A 1 201 ? -30.924 0.449 -40.719 1.00 65.81 201 MET A C 1
ATOM 1624 O O . MET A 1 201 ? -30.672 -0.191 -41.739 1.00 65.81 201 MET A O 1
ATOM 1628 N N . TYR A 1 202 ? -30.516 1.699 -40.543 1.00 72.06 202 TYR A N 1
ATOM 1629 C CA . TYR A 1 202 ? -29.523 2.318 -41.414 1.00 72.06 202 TYR A CA 1
ATOM 1630 C C . TYR A 1 202 ? -28.139 1.987 -40.866 1.00 72.06 202 TYR A C 1
ATOM 1632 O O . TYR A 1 202 ? -27.932 2.067 -39.658 1.00 72.06 202 TYR A O 1
ATOM 1640 N N . SER A 1 203 ? -27.199 1.616 -41.732 1.00 75.25 203 SER A N 1
ATOM 1641 C CA . SER A 1 203 ? -25.824 1.302 -41.338 1.00 75.25 203 SER A CA 1
ATOM 1642 C C . SER A 1 203 ? -24.824 2.035 -42.216 1.00 75.25 203 SER A C 1
ATOM 1644 O O . SER A 1 203 ? -25.006 2.099 -43.433 1.00 75.25 203 SER A O 1
ATOM 1646 N N . HIS A 1 204 ? -23.740 2.518 -41.625 1.00 75.38 204 HIS A N 1
ATOM 1647 C CA . HIS A 1 204 ? -22.634 3.135 -42.342 1.00 75.38 204 HIS A CA 1
ATOM 1648 C C . HIS A 1 204 ? -21.305 2.764 -41.703 1.00 75.38 204 HIS A C 1
ATOM 1650 O O . HIS A 1 204 ? -21.226 2.565 -40.494 1.00 75.38 204 HIS A O 1
ATOM 1656 N N . SER A 1 205 ? -20.264 2.677 -42.523 1.00 74.06 205 SER A N 1
ATOM 1657 C CA . SER A 1 205 ? -18.896 2.474 -42.064 1.00 74.06 205 SER A CA 1
ATOM 1658 C C . SER A 1 205 ? -18.000 3.548 -42.651 1.00 74.06 205 SER A C 1
ATOM 1660 O O . SER A 1 205 ? -18.092 3.818 -43.850 1.00 74.06 205 SER A O 1
ATOM 1662 N N . ALA A 1 206 ? -17.111 4.108 -41.843 1.00 69.56 206 ALA A N 1
ATOM 1663 C CA . ALA A 1 206 ? -16.216 5.176 -42.259 1.00 69.56 206 ALA A CA 1
ATOM 1664 C C . ALA A 1 206 ? -14.813 5.024 -41.658 1.00 69.56 206 ALA A C 1
ATOM 1666 O O . ALA A 1 206 ? -14.572 4.180 -40.788 1.00 69.56 206 ALA A O 1
ATOM 1667 N N . SER A 1 207 ? -13.889 5.850 -42.156 1.00 69.75 207 SER A N 1
ATOM 1668 C CA . SER A 1 207 ? -12.552 6.004 -41.580 1.00 69.75 207 SER A CA 1
ATOM 1669 C C . SER A 1 207 ? -12.640 6.525 -40.149 1.00 69.75 207 SER A C 1
ATOM 1671 O O . SER A 1 207 ? -13.539 7.287 -39.803 1.00 69.75 207 SER A O 1
ATOM 1673 N N . VAL A 1 208 ? -11.674 6.143 -39.325 1.00 65.31 208 VAL A N 1
ATOM 1674 C CA . VAL A 1 208 ? -11.503 6.698 -37.979 1.00 65.31 208 VAL A CA 1
ATOM 1675 C C . VAL A 1 208 ? -10.999 8.145 -37.992 1.00 65.31 208 VAL A C 1
ATOM 1677 O O . VAL A 1 208 ? -11.216 8.869 -37.026 1.00 65.31 208 VAL A O 1
ATOM 1680 N N . GLU A 1 209 ? -10.370 8.587 -39.084 1.00 59.25 209 GLU A N 1
ATOM 1681 C CA . GLU A 1 209 ? -9.858 9.948 -39.248 1.00 59.25 209 GLU A CA 1
ATOM 1682 C C . GLU A 1 209 ? -10.873 10.844 -39.975 1.00 59.25 209 GLU A C 1
ATOM 1684 O O . GLU A 1 209 ? -11.148 10.647 -41.160 1.00 59.25 209 GLU A O 1
ATOM 1689 N N . GLY A 1 210 ? -11.376 11.867 -39.277 1.00 57.62 210 GLY A N 1
ATOM 1690 C CA . GLY A 1 210 ? -12.080 13.002 -39.879 1.00 57.62 210 GLY A CA 1
ATOM 1691 C C . GLY A 1 210 ? -13.568 12.787 -40.186 1.00 57.62 210 GLY A C 1
ATOM 1692 O O . GLY A 1 210 ? -14.082 11.671 -40.119 1.00 57.62 210 GLY A O 1
ATOM 1693 N N . PRO A 1 211 ? -14.294 13.877 -40.493 1.00 54.59 211 PRO A N 1
ATOM 1694 C CA . PRO A 1 211 ? -15.751 13.875 -40.504 1.00 54.59 211 PRO A CA 1
ATOM 1695 C C . PRO A 1 211 ? -16.288 13.013 -41.648 1.00 54.59 211 PRO A C 1
ATOM 1697 O O . PRO A 1 211 ? -15.977 13.268 -42.812 1.00 54.59 211 PRO A O 1
ATOM 1700 N N . ALA A 1 212 ? -17.140 12.035 -41.342 1.00 59.72 212 ALA A N 1
ATOM 1701 C CA . ALA A 1 212 ? -17.923 11.363 -42.372 1.00 59.72 212 ALA A CA 1
ATOM 1702 C C . ALA A 1 212 ? -19.352 11.897 -42.424 1.00 59.72 212 ALA A C 1
ATOM 1704 O O . ALA A 1 212 ? -19.828 12.616 -41.554 1.00 59.72 212 ALA A O 1
ATOM 1705 N N . HIS A 1 213 ? -20.046 11.575 -43.506 1.00 62.97 213 HIS A N 1
ATOM 1706 C CA . HIS A 1 213 ? -21.413 12.017 -43.725 1.00 62.97 213 HIS A CA 1
ATOM 1707 C C . HIS A 1 213 ? -22.316 10.788 -43.653 1.00 62.97 213 HIS A C 1
ATOM 1709 O O . HIS A 1 213 ? -22.378 10.006 -44.601 1.00 62.97 213 HIS A O 1
ATOM 1715 N N . PHE A 1 214 ? -23.006 10.609 -42.524 1.00 65.88 214 PHE A N 1
ATOM 1716 C CA . PHE A 1 214 ? -24.023 9.571 -42.382 1.00 65.88 214 PHE A CA 1
ATOM 1717 C C . PHE A 1 214 ? -25.422 10.165 -42.510 1.00 65.88 214 PHE A C 1
ATOM 1719 O O . PHE A 1 214 ? -25.906 10.830 -41.601 1.00 65.88 214 PHE A O 1
ATOM 1726 N N . VAL A 1 215 ? -26.068 9.901 -43.644 1.00 67.12 215 VAL A N 1
ATOM 1727 C CA . VAL A 1 215 ? -27.379 10.460 -43.974 1.00 67.12 215 VAL A CA 1
ATOM 1728 C C . VAL A 1 215 ? -28.481 9.485 -43.570 1.00 67.12 215 VAL A C 1
ATOM 1730 O O . VAL A 1 215 ? -28.574 8.390 -44.124 1.00 67.12 215 VAL A O 1
ATOM 1733 N N . VAL A 1 216 ? -29.351 9.909 -42.652 1.00 70.31 216 VAL A N 1
ATOM 1734 C CA . VAL A 1 216 ? -30.630 9.239 -42.369 1.00 70.31 216 VAL A CA 1
ATOM 1735 C C . VAL A 1 216 ? -31.782 10.249 -42.423 1.00 70.31 216 VAL A C 1
ATOM 1737 O O . VAL A 1 216 ? -31.544 11.430 -42.157 1.00 70.31 216 VAL A O 1
ATOM 1740 N N . PRO A 1 217 ? -33.009 9.828 -42.790 1.00 72.12 217 PRO A N 1
ATOM 1741 C CA . PRO A 1 217 ? -34.165 10.726 -42.847 1.00 72.12 217 PRO A CA 1
ATOM 1742 C C . PRO A 1 217 ? -34.507 11.298 -41.473 1.00 72.12 217 PRO A C 1
ATOM 1744 O O . PRO A 1 217 ? -34.324 10.605 -40.474 1.00 72.12 217 PRO A O 1
ATOM 1747 N N . TYR A 1 218 ? -35.089 12.494 -41.418 1.00 70.56 218 TYR A N 1
ATOM 1748 C CA . TYR A 1 218 ? -35.563 13.104 -40.172 1.00 70.56 218 TYR A CA 1
ATOM 1749 C C . TYR A 1 218 ? -36.468 12.167 -39.353 1.00 70.56 218 TYR A C 1
ATOM 1751 O O . TYR A 1 218 ? -37.412 11.573 -39.882 1.00 70.56 218 TYR A O 1
ATOM 1759 N N . GLY A 1 219 ? -36.185 12.032 -38.059 1.00 72.19 219 GLY A N 1
ATOM 1760 C CA . GLY A 1 219 ? -36.961 11.198 -37.145 1.00 72.19 219 GLY A CA 1
ATOM 1761 C C . GLY A 1 219 ? -36.221 10.879 -35.850 1.00 72.19 219 GLY A C 1
ATOM 1762 O O . GLY A 1 219 ? -35.082 11.297 -35.650 1.00 72.19 219 GLY A O 1
ATOM 1763 N N . ASP A 1 220 ? -36.877 10.116 -34.983 1.00 76.31 220 ASP A N 1
ATOM 1764 C CA . ASP A 1 220 ? -36.316 9.697 -33.700 1.00 76.31 220 ASP A CA 1
ATOM 1765 C C . ASP A 1 220 ? -35.624 8.335 -33.846 1.00 76.31 220 ASP A C 1
ATOM 1767 O O . ASP A 1 220 ? -36.228 7.362 -34.319 1.00 76.31 220 ASP A O 1
ATOM 1771 N N . TYR A 1 221 ? -34.359 8.253 -33.432 1.00 75.62 221 TYR A N 1
ATOM 1772 C CA . TYR A 1 221 ? -33.511 7.075 -33.636 1.00 75.62 221 TYR A CA 1
ATOM 1773 C C . TYR A 1 221 ? -32.730 6.695 -32.379 1.00 75.62 221 TYR A C 1
ATOM 1775 O O . TYR A 1 221 ? -32.281 7.559 -31.636 1.00 75.62 221 TYR A O 1
ATOM 1783 N N . ASN A 1 222 ? -32.481 5.401 -32.201 1.00 75.62 222 ASN A N 1
ATOM 1784 C CA . ASN A 1 222 ? -31.396 4.880 -31.379 1.00 75.62 222 ASN A CA 1
ATOM 1785 C C . ASN A 1 222 ? -30.164 4.680 -32.266 1.00 75.62 222 ASN A C 1
ATOM 1787 O O . ASN A 1 222 ? -30.217 3.921 -33.239 1.00 75.62 222 ASN A O 1
ATOM 1791 N N . PHE A 1 223 ? -29.066 5.356 -31.934 1.00 73.88 223 PHE A N 1
ATOM 1792 C CA . PHE A 1 223 ? -27.786 5.218 -32.619 1.00 73.88 223 PHE A CA 1
ATOM 1793 C C . PHE A 1 223 ? -26.850 4.272 -31.866 1.00 73.88 223 PHE A C 1
ATOM 1795 O O . PHE A 1 223 ? -26.719 4.353 -30.648 1.00 73.88 223 PHE A O 1
ATOM 1802 N N . THR A 1 224 ? -26.138 3.419 -32.592 1.00 72.25 224 THR A N 1
ATOM 1803 C CA . THR A 1 224 ? -25.080 2.562 -32.046 1.00 72.25 224 THR A CA 1
ATOM 1804 C C . THR A 1 224 ? -23.795 2.825 -32.809 1.00 72.25 224 THR A C 1
ATOM 1806 O O . THR A 1 224 ? -23.796 2.835 -34.038 1.00 72.25 224 THR A O 1
ATOM 1809 N N . PHE A 1 225 ? -22.693 3.002 -32.087 1.00 71.00 225 PHE A N 1
ATOM 1810 C CA . PHE A 1 225 ? -21.370 3.219 -32.667 1.00 71.00 225 PHE A CA 1
ATOM 1811 C C . PHE A 1 225 ? -20.446 2.082 -32.266 1.00 71.00 225 PHE A C 1
ATOM 1813 O O . PHE A 1 225 ? -20.453 1.677 -31.103 1.00 71.00 225 PHE A O 1
ATOM 1820 N N . ALA A 1 226 ? -19.631 1.591 -33.191 1.00 70.56 226 ALA A N 1
ATOM 1821 C CA . ALA A 1 226 ? -18.630 0.588 -32.877 1.00 70.56 226 ALA A CA 1
ATOM 1822 C C . ALA A 1 226 ? -17.328 0.786 -33.646 1.00 70.56 226 ALA A C 1
ATOM 1824 O O . ALA A 1 226 ? -17.341 1.260 -34.777 1.00 70.56 226 ALA A O 1
ATOM 1825 N N . THR A 1 227 ? -16.205 0.393 -33.053 1.00 66.12 227 THR A N 1
ATOM 1826 C CA . THR A 1 227 ? -14.886 0.455 -33.696 1.00 66.12 227 THR A CA 1
ATOM 1827 C C . THR A 1 227 ? -14.311 -0.938 -33.918 1.00 66.12 227 THR A C 1
ATOM 1829 O O . THR A 1 227 ? -14.582 -1.882 -33.164 1.00 66.12 227 THR A O 1
ATOM 1832 N N . VAL A 1 228 ? -13.510 -1.065 -34.977 1.00 67.25 228 VAL A N 1
ATOM 1833 C CA . VAL A 1 228 ? -12.806 -2.302 -35.329 1.00 67.25 228 VAL A CA 1
ATOM 1834 C C . VAL A 1 228 ? -11.302 -2.093 -35.233 1.00 67.25 228 VAL A C 1
ATOM 1836 O O . VAL A 1 228 ? -10.766 -1.152 -35.821 1.00 67.25 228 VAL A O 1
ATOM 1839 N N . ILE A 1 229 ? -10.639 -2.990 -34.505 1.00 61.09 229 ILE A N 1
ATOM 1840 C CA . ILE A 1 229 ? -9.178 -3.016 -34.351 1.00 61.09 229 ILE A CA 1
ATOM 1841 C C . ILE A 1 229 ? -8.545 -3.959 -35.392 1.00 61.09 229 ILE A C 1
ATOM 1843 O O . ILE A 1 229 ? -7.527 -3.636 -35.996 1.00 61.09 229 ILE A O 1
ATOM 1847 N N . THR A 1 230 ? -9.151 -5.120 -35.678 1.00 60.16 230 THR A N 1
ATOM 1848 C CA . THR A 1 230 ? -8.637 -6.074 -36.682 1.00 60.16 230 THR A CA 1
ATOM 1849 C C . THR A 1 230 ? -9.773 -6.889 -37.311 1.00 60.16 230 THR A C 1
ATOM 1851 O O . THR A 1 230 ? -10.632 -7.405 -36.601 1.00 60.16 230 THR A O 1
ATOM 1854 N N . GLY A 1 231 ? -9.775 -7.036 -38.642 1.00 60.41 231 GLY A N 1
ATOM 1855 C CA . GLY A 1 231 ? -10.822 -7.752 -39.390 1.00 60.41 231 GLY A CA 1
ATOM 1856 C C . GLY A 1 231 ? -12.064 -6.896 -39.678 1.00 60.41 231 GLY A C 1
ATOM 1857 O O . GLY A 1 231 ? -11.951 -5.681 -39.805 1.00 60.41 231 GLY A O 1
ATOM 1858 N N . ASP A 1 232 ? -13.239 -7.527 -39.793 1.00 57.34 232 ASP A N 1
ATOM 1859 C CA . ASP A 1 232 ? -14.531 -6.852 -40.048 1.00 57.34 232 ASP A CA 1
ATOM 1860 C C . ASP A 1 232 ? -15.526 -6.977 -38.874 1.00 57.34 232 ASP A C 1
ATOM 1862 O O . ASP A 1 232 ? -16.685 -6.580 -38.991 1.00 57.34 232 ASP A O 1
ATOM 1866 N N . ILE A 1 233 ? -15.096 -7.525 -37.730 1.00 56.44 233 ILE A N 1
ATOM 1867 C CA . ILE A 1 233 ? -15.963 -7.739 -36.562 1.00 56.44 233 ILE A CA 1
ATOM 1868 C C . ILE A 1 233 ? -15.820 -6.559 -35.583 1.00 56.44 233 ILE A C 1
ATOM 1870 O O . ILE A 1 233 ? -14.702 -6.273 -35.151 1.00 56.44 233 ILE A O 1
ATOM 1874 N N . PRO A 1 234 ? -16.924 -5.892 -35.191 1.00 57.72 234 PRO A N 1
ATOM 1875 C CA . PRO A 1 234 ? -16.920 -4.846 -34.170 1.00 57.72 234 PRO A CA 1
ATOM 1876 C C . PRO A 1 234 ? -16.342 -5.351 -32.844 1.00 57.72 234 PRO A C 1
ATOM 1878 O O . PRO A 1 234 ? -16.902 -6.244 -32.214 1.00 57.72 234 PRO A O 1
ATOM 1881 N N . THR A 1 235 ? -15.220 -4.773 -32.418 1.00 53.34 235 THR A N 1
ATOM 1882 C CA . THR A 1 235 ? -14.520 -5.148 -31.176 1.00 53.34 235 THR A CA 1
ATOM 1883 C C . THR A 1 235 ? -14.973 -4.334 -29.965 1.00 53.34 235 THR A C 1
ATOM 1885 O O . THR A 1 235 ? -14.791 -4.765 -28.830 1.00 53.34 235 THR A O 1
ATOM 1888 N N . TYR A 1 236 ? -15.577 -3.166 -30.188 1.00 54.00 236 TYR A N 1
ATOM 1889 C CA . TYR A 1 236 ? -16.084 -2.286 -29.136 1.00 54.00 236 TYR A CA 1
ATOM 1890 C C . TYR A 1 236 ? -17.365 -1.604 -29.611 1.00 54.00 236 TYR A C 1
ATOM 1892 O O . TYR A 1 236 ? -17.335 -1.009 -30.682 1.00 54.00 236 TYR A O 1
ATOM 1900 N N . SER A 1 237 ? -18.459 -1.656 -28.842 1.00 56.34 237 SER A N 1
ATOM 1901 C CA . SER A 1 237 ? -19.716 -0.965 -29.170 1.00 56.34 237 SER A CA 1
ATOM 1902 C C . SER A 1 237 ? -20.194 -0.075 -28.028 1.00 56.34 237 SER A C 1
ATOM 1904 O O . SER A 1 237 ? -20.219 -0.502 -26.874 1.00 56.34 237 SER A O 1
ATOM 1906 N N . LEU A 1 238 ? -20.652 1.130 -28.358 1.00 55.62 238 LEU A N 1
ATOM 1907 C CA . LEU A 1 238 ? -21.408 1.970 -27.438 1.00 55.62 238 LEU A CA 1
ATOM 1908 C C . LEU A 1 238 ? -22.797 1.380 -27.151 1.00 55.62 238 LEU A C 1
ATOM 1910 O O . LEU A 1 238 ? -23.370 0.732 -28.030 1.00 55.62 238 LEU A O 1
ATOM 1914 N N . PRO A 1 239 ? -23.370 1.632 -25.958 1.00 55.91 239 PRO A N 1
ATOM 1915 C CA . PRO A 1 239 ? -24.797 1.427 -25.737 1.00 55.91 239 PRO A CA 1
ATOM 1916 C C . PRO A 1 239 ? -25.622 2.278 -26.716 1.00 55.91 239 PRO A C 1
ATOM 1918 O O . PRO A 1 239 ? -25.140 3.292 -27.222 1.00 55.91 239 PRO A O 1
ATOM 1921 N N . GLU A 1 240 ? -26.864 1.866 -26.982 1.00 65.19 240 GLU A N 1
ATOM 1922 C CA . GLU A 1 240 ? -27.786 2.627 -27.833 1.00 65.19 240 GLU A CA 1
ATOM 1923 C C . GLU A 1 240 ? -27.974 4.057 -27.290 1.00 65.19 240 GLU A C 1
ATOM 1925 O O . GLU A 1 240 ? -28.365 4.254 -26.138 1.00 65.19 240 GLU A O 1
ATOM 1930 N N . ILE A 1 241 ? -27.681 5.057 -28.124 1.00 63.88 241 ILE A N 1
ATOM 1931 C CA . ILE A 1 241 ? -27.832 6.480 -27.819 1.00 63.88 241 ILE A CA 1
ATOM 1932 C C . ILE A 1 241 ? -29.158 6.957 -28.422 1.00 63.88 241 ILE A C 1
ATOM 1934 O O . ILE A 1 241 ? -29.266 7.013 -29.651 1.00 63.88 241 ILE A O 1
ATOM 1938 N N . PRO A 1 242 ? -30.161 7.318 -27.605 1.00 64.75 242 PRO A N 1
ATOM 1939 C CA . PRO A 1 242 ? -31.409 7.859 -28.117 1.00 64.75 242 PRO A CA 1
ATOM 1940 C C . PRO A 1 242 ? -31.207 9.290 -28.628 1.00 64.75 242 PRO A C 1
ATOM 1942 O O . PRO A 1 242 ? -30.625 10.148 -27.959 1.00 64.75 242 PRO A O 1
ATOM 1945 N N . PHE A 1 243 ? -31.736 9.557 -29.814 1.00 64.56 243 PHE A N 1
ATOM 1946 C CA . PHE A 1 243 ? -31.783 10.866 -30.444 1.00 64.56 243 PHE A CA 1
ATOM 1947 C C . PHE A 1 243 ? -33.237 11.221 -30.752 1.00 64.56 243 PHE A C 1
ATOM 1949 O O . PHE A 1 243 ? -33.921 10.492 -31.473 1.00 64.56 243 PHE A O 1
ATOM 1956 N N . ILE A 1 244 ? -33.688 12.353 -30.209 1.00 63.25 244 ILE A N 1
ATOM 1957 C CA . ILE A 1 244 ? -35.042 12.875 -30.399 1.00 63.25 244 ILE A CA 1
ATOM 1958 C C . ILE A 1 244 ? -34.943 14.156 -31.226 1.00 63.25 244 ILE A C 1
ATOM 1960 O O . ILE A 1 244 ? -34.296 15.128 -30.832 1.00 63.25 244 ILE A O 1
ATOM 1964 N N . ALA A 1 245 ? -35.567 14.162 -32.400 1.00 57.78 245 ALA A N 1
ATOM 1965 C CA . ALA A 1 245 ? -35.353 15.192 -33.410 1.00 57.78 245 ALA A CA 1
ATOM 1966 C C . ALA A 1 245 ? -35.878 16.580 -32.995 1.00 57.78 245 ALA A C 1
ATOM 1968 O O . ALA A 1 245 ? -35.401 17.598 -33.502 1.00 57.78 245 ALA A O 1
ATOM 1969 N N . SER A 1 246 ? -36.825 16.628 -32.053 1.00 55.09 246 SER A N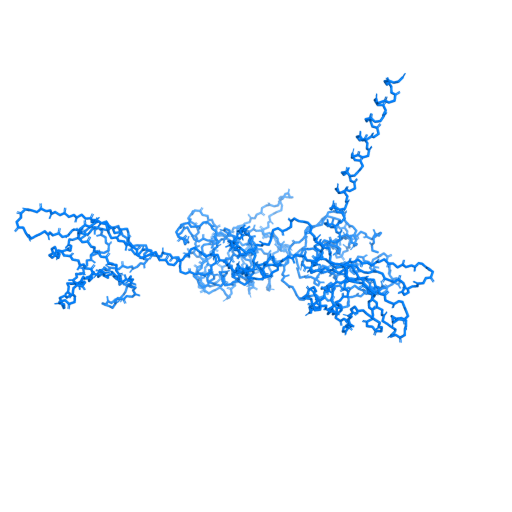 1
ATOM 1970 C CA . SER A 1 246 ? -37.440 17.860 -31.546 1.00 55.09 246 SER A CA 1
ATOM 1971 C C . SER A 1 246 ? -36.590 18.615 -30.517 1.00 55.09 246 SER A C 1
ATOM 1973 O O . SER A 1 246 ? -36.826 19.803 -30.305 1.00 55.09 246 SER A O 1
ATOM 1975 N N . THR A 1 247 ? -35.595 17.972 -29.895 1.00 55.59 247 THR A N 1
ATOM 1976 C CA . THR A 1 247 ? -34.770 18.576 -28.831 1.00 55.59 247 THR A CA 1
ATOM 1977 C C . THR A 1 247 ? -33.368 18.983 -29.292 1.00 55.59 247 THR A C 1
ATOM 1979 O O . THR A 1 247 ? -32.649 19.619 -28.527 1.00 55.59 247 THR A O 1
ATOM 1982 N N . GLN A 1 248 ? -32.974 18.631 -30.525 1.00 55.28 248 GLN A N 1
ATOM 1983 C CA . GLN A 1 248 ? -31.671 18.920 -31.158 1.00 55.28 248 GLN A CA 1
ATOM 1984 C C . GLN A 1 248 ? -30.409 18.552 -30.347 1.00 55.28 248 GLN A C 1
ATOM 1986 O O . GLN A 1 248 ? -29.301 18.883 -30.765 1.00 55.28 248 GLN A O 1
ATOM 1991 N N . GLN A 1 249 ? -30.526 17.826 -29.233 1.00 51.56 249 GLN A N 1
ATOM 1992 C CA . GLN A 1 249 ? -29.380 17.312 -28.487 1.00 51.56 249 GLN A CA 1
ATOM 1993 C C . GLN A 1 249 ? -29.594 15.844 -28.107 1.00 51.56 249 GLN A C 1
ATOM 1995 O O . GLN A 1 249 ? -30.614 15.526 -27.486 1.00 51.56 249 GLN A O 1
ATOM 2000 N N . PRO A 1 250 ? -28.654 14.942 -28.450 1.00 48.22 250 PRO A N 1
ATOM 2001 C CA . PRO A 1 250 ? -28.669 13.590 -27.915 1.00 48.22 250 PRO A CA 1
ATOM 2002 C C . PRO A 1 250 ? -28.500 13.654 -26.395 1.00 48.22 250 PRO A C 1
ATOM 2004 O O . PRO A 1 250 ? -27.568 14.279 -25.882 1.00 48.22 250 PRO A O 1
ATOM 2007 N N . VAL A 1 251 ? -29.394 12.990 -25.667 1.00 44.06 251 VAL A N 1
ATOM 2008 C CA . VAL A 1 251 ? -29.200 12.754 -24.236 1.00 44.06 251 VAL A CA 1
ATOM 2009 C C . VAL A 1 251 ? -28.294 11.540 -24.131 1.00 44.06 251 VAL A C 1
ATOM 2011 O O . VAL A 1 251 ? -28.736 10.405 -24.302 1.00 44.06 251 VAL A O 1
ATOM 2014 N N . PHE A 1 252 ? -27.006 11.770 -23.889 1.00 43.19 252 PHE A N 1
ATOM 2015 C CA . PHE A 1 252 ? -26.099 10.674 -23.575 1.00 43.19 252 PHE A CA 1
ATOM 2016 C C . PHE A 1 252 ? -26.569 10.026 -22.264 1.00 43.19 252 PHE A C 1
ATOM 2018 O O . PHE A 1 252 ? -26.607 10.728 -21.247 1.00 43.19 252 PHE A O 1
ATOM 2025 N N . PRO A 1 253 ? -26.908 8.721 -22.233 1.00 39.97 253 PRO A N 1
ATOM 2026 C CA . PRO A 1 253 ? -27.038 8.034 -20.958 1.00 39.97 253 PRO A CA 1
ATOM 2027 C C . PRO A 1 253 ? -25.695 8.174 -20.242 1.00 39.97 253 PRO A C 1
ATOM 2029 O O . PRO A 1 253 ? -24.651 7.915 -20.844 1.00 39.97 253 PRO A O 1
ATOM 2032 N N . SER A 1 254 ? -25.704 8.655 -18.998 1.00 37.88 254 SER A N 1
ATOM 2033 C CA . SER A 1 254 ? -24.493 8.822 -18.193 1.00 37.88 254 SER A CA 1
ATOM 2034 C C . SER A 1 254 ? -23.734 7.487 -18.128 1.00 37.88 254 SER A C 1
ATOM 2036 O O . SER A 1 254 ? -24.243 6.539 -17.529 1.00 37.88 254 SER A O 1
ATOM 2038 N N . PRO A 1 255 ? -22.547 7.370 -18.753 1.00 43.97 255 PRO A N 1
ATOM 2039 C CA . PRO A 1 255 ? -21.717 6.171 -18.669 1.00 43.97 255 PRO A CA 1
ATOM 2040 C C . PRO A 1 255 ? -21.124 6.040 -17.254 1.00 43.97 255 PRO A C 1
ATOM 2042 O O . PRO A 1 255 ? -21.018 7.063 -16.572 1.00 43.97 255 PRO A O 1
ATOM 2045 N N . PRO A 1 256 ? -20.741 4.825 -16.813 1.00 45.88 256 PRO A N 1
ATOM 2046 C CA . PRO A 1 256 ? -20.473 4.526 -15.408 1.00 45.88 256 PRO A CA 1
ATOM 2047 C C . PRO A 1 256 ? -19.332 5.357 -14.801 1.00 45.88 256 PRO A C 1
ATOM 2049 O O . PRO A 1 256 ? -18.423 5.821 -15.492 1.00 45.88 256 PRO A O 1
ATOM 2052 N N . GLU A 1 257 ? -19.473 5.557 -13.493 1.00 47.41 257 GLU A N 1
ATOM 2053 C CA . GLU A 1 257 ? -18.901 6.601 -12.646 1.00 47.41 257 GLU A CA 1
ATOM 2054 C C . GLU A 1 257 ? -17.382 6.555 -12.438 1.00 47.41 257 GLU A C 1
ATOM 2056 O O . GLU A 1 257 ? -16.698 5.557 -12.657 1.00 47.41 257 GLU A O 1
ATOM 2061 N N . ILE A 1 258 ? -16.869 7.688 -11.957 1.00 50.38 258 ILE A N 1
ATOM 2062 C CA . ILE A 1 258 ? -15.554 7.841 -11.335 1.00 50.38 258 ILE A CA 1
ATOM 2063 C C . ILE A 1 258 ? -15.322 6.682 -10.349 1.00 50.38 258 ILE A C 1
ATOM 2065 O O . ILE A 1 258 ? -16.205 6.328 -9.577 1.00 50.38 258 ILE A O 1
ATOM 2069 N N . LEU A 1 259 ? -14.115 6.113 -10.366 1.00 67.56 259 LEU A N 1
ATOM 2070 C CA . LEU A 1 259 ? -13.690 5.050 -9.464 1.00 67.56 259 LEU A CA 1
ATOM 2071 C C . LEU A 1 259 ? -13.486 5.564 -8.043 1.00 67.56 259 LEU A C 1
ATOM 2073 O O . LEU A 1 259 ? -12.399 5.993 -7.657 1.00 67.56 259 LEU A O 1
ATOM 2077 N N . TYR A 1 260 ? -14.545 5.505 -7.268 1.00 78.06 260 TYR A N 1
ATOM 2078 C CA . TYR A 1 260 ? -14.496 5.633 -5.830 1.00 78.06 260 TYR A CA 1
ATOM 2079 C C . TYR A 1 260 ? -14.997 4.325 -5.213 1.00 78.06 260 TYR A C 1
ATOM 2081 O O . TYR A 1 260 ? -15.673 3.522 -5.858 1.00 78.06 260 TYR A O 1
ATOM 2089 N N . LEU A 1 261 ? -14.632 4.085 -3.962 1.00 84.12 261 LEU A N 1
ATOM 2090 C CA . LEU A 1 261 ? -15.165 2.978 -3.177 1.00 84.12 261 LEU A CA 1
ATOM 2091 C C . LEU A 1 261 ? -16.183 3.522 -2.190 1.00 84.12 261 LEU A C 1
ATOM 2093 O O . LEU A 1 261 ? -15.953 4.579 -1.612 1.00 84.12 261 LEU A O 1
ATOM 2097 N N . GLU A 1 262 ? -17.272 2.793 -1.970 1.00 86.94 262 GLU A N 1
ATOM 2098 C CA . GLU A 1 262 ? -18.316 3.184 -1.027 1.00 86.94 262 GLU A CA 1
ATOM 2099 C C . GLU A 1 262 ? -18.559 2.116 0.026 1.00 86.94 262 GLU A C 1
ATOM 2101 O O . GLU A 1 262 ? -18.507 0.916 -0.259 1.00 86.94 262 GLU A O 1
ATOM 2106 N N . LYS A 1 263 ? -18.848 2.557 1.252 1.00 81.44 263 LYS A N 1
ATOM 2107 C CA . LYS A 1 263 ? -19.221 1.670 2.351 1.00 81.44 263 LYS A CA 1
ATOM 2108 C C . LYS A 1 263 ? -20.039 2.409 3.407 1.00 81.44 263 LYS A C 1
ATOM 2110 O O . LYS A 1 263 ? -19.736 3.543 3.751 1.00 81.44 263 LYS A O 1
ATOM 2115 N N . ASN A 1 264 ? -21.064 1.745 3.943 1.00 75.00 264 ASN A N 1
ATOM 2116 C CA . ASN A 1 264 ? -21.918 2.227 5.040 1.00 75.00 264 ASN A CA 1
ATOM 2117 C C . ASN A 1 264 ? -22.643 3.569 4.784 1.00 75.00 264 ASN A C 1
ATOM 2119 O O . ASN A 1 264 ? -23.006 4.264 5.737 1.00 75.00 264 ASN A O 1
ATOM 2123 N N . ILE A 1 265 ? -22.909 3.917 3.518 1.00 73.38 265 ILE A N 1
ATOM 2124 C CA . ILE A 1 265 ? -23.654 5.136 3.148 1.00 73.38 265 ILE A CA 1
ATOM 2125 C C . ILE A 1 265 ? -25.056 5.138 3.764 1.00 73.38 265 ILE A C 1
ATOM 2127 O O . ILE A 1 265 ? -25.458 6.142 4.347 1.00 73.38 265 ILE A O 1
ATOM 2131 N N . ASP A 1 266 ? -25.763 4.005 3.722 1.00 70.50 266 ASP A N 1
ATOM 2132 C CA . ASP A 1 266 ? -27.113 3.880 4.291 1.00 70.50 266 ASP A CA 1
ATOM 2133 C C . ASP A 1 266 ? -27.159 4.174 5.802 1.00 70.50 266 ASP A C 1
ATOM 2135 O O . ASP A 1 266 ? -28.201 4.562 6.330 1.00 70.50 266 ASP A O 1
ATOM 2139 N N . GLN A 1 267 ? -26.036 3.992 6.509 1.00 63.44 267 GLN A N 1
ATOM 2140 C CA . GLN A 1 267 ? -25.950 4.148 7.961 1.00 63.44 267 GLN A CA 1
ATOM 2141 C C . GLN A 1 267 ? -25.432 5.525 8.390 1.00 63.44 267 GLN A C 1
ATOM 2143 O O . GLN A 1 267 ? -25.900 6.062 9.395 1.00 63.44 267 GLN A O 1
ATOM 2148 N N . TYR A 1 268 ? -24.460 6.086 7.665 1.00 63.69 268 TYR A N 1
ATOM 2149 C CA . TYR A 1 268 ? -23.746 7.298 8.088 1.00 63.69 268 TYR A CA 1
ATOM 2150 C C . TYR A 1 268 ? -23.886 8.481 7.118 1.00 63.69 268 TYR A C 1
ATOM 2152 O O . TYR A 1 268 ? -23.412 9.577 7.421 1.00 63.69 268 TYR A O 1
ATOM 2160 N N . GLY A 1 269 ? -24.572 8.299 5.987 1.00 65.25 269 GLY A N 1
ATOM 2161 C CA . GLY A 1 269 ? -24.667 9.292 4.918 1.00 65.25 269 GLY A CA 1
ATOM 2162 C C . GLY A 1 269 ? -23.411 9.339 4.047 1.00 65.25 269 GLY A C 1
ATOM 2163 O O . GLY A 1 269 ? -22.487 8.547 4.227 1.00 65.25 269 GLY A O 1
ATOM 2164 N N . LEU A 1 270 ? -23.376 10.260 3.082 1.00 75.62 270 LEU A N 1
ATOM 2165 C CA . LEU A 1 270 ? -22.247 10.435 2.165 1.00 75.62 270 LEU A CA 1
ATOM 2166 C C . LEU A 1 270 ? -21.176 11.353 2.774 1.00 75.62 270 LEU A C 1
ATOM 2168 O O . LEU A 1 270 ? -21.428 12.534 3.004 1.00 75.62 270 LEU A O 1
ATOM 2172 N N . TRP A 1 271 ? -19.977 10.812 2.970 1.00 68.19 271 TRP A N 1
ATOM 2173 C CA . TRP A 1 271 ? -18.795 11.508 3.469 1.00 68.19 271 TRP A CA 1
ATOM 2174 C C . TRP A 1 271 ? -17.585 11.098 2.644 1.00 68.19 271 TRP A C 1
ATOM 2176 O O . TRP A 1 271 ? -17.238 9.918 2.580 1.00 68.19 271 TRP A O 1
ATOM 2186 N N . GLU A 1 272 ? -16.950 12.077 2.012 1.00 78.81 272 GLU A N 1
ATOM 2187 C CA . GLU A 1 272 ? -15.920 11.843 1.006 1.00 78.81 272 GLU A CA 1
ATOM 2188 C C . GLU A 1 272 ? -14.515 12.085 1.565 1.00 78.81 272 GLU A C 1
ATOM 2190 O O . GLU A 1 272 ? -14.275 13.062 2.277 1.00 78.81 272 GLU A O 1
ATOM 2195 N N . ALA A 1 273 ? -13.565 11.227 1.192 1.00 77.19 273 ALA A N 1
ATOM 2196 C CA . ALA A 1 273 ? -12.141 11.464 1.406 1.00 77.19 273 ALA A CA 1
ATOM 2197 C C . ALA A 1 273 ? -11.305 11.042 0.199 1.00 77.19 273 ALA A C 1
ATOM 2199 O O . ALA A 1 273 ? -11.723 10.234 -0.629 1.00 77.19 273 ALA A O 1
ATOM 2200 N N . THR A 1 274 ? -10.093 11.588 0.126 1.00 81.12 274 THR A N 1
ATOM 2201 C CA . THR A 1 274 ? -9.077 11.207 -0.857 1.00 81.12 274 THR A CA 1
ATOM 2202 C C . THR A 1 274 ? -7.844 10.676 -0.142 1.00 81.12 274 THR A C 1
ATOM 2204 O O . THR A 1 274 ? -7.406 11.267 0.845 1.00 81.12 274 THR A O 1
ATOM 2207 N N . VAL A 1 275 ? -7.272 9.587 -0.652 1.00 81.31 275 VAL A N 1
ATOM 2208 C CA . VAL A 1 275 ? -6.027 8.997 -0.150 1.00 81.31 275 VAL A CA 1
ATOM 2209 C C . VAL A 1 275 ? -5.082 8.671 -1.302 1.00 81.31 275 VAL A C 1
ATOM 2211 O O . VAL A 1 275 ? -5.514 8.303 -2.398 1.00 81.31 275 VAL A O 1
ATOM 2214 N N . THR A 1 276 ? -3.785 8.781 -1.029 1.00 84.62 276 THR A N 1
ATOM 2215 C CA . THR A 1 276 ? -2.717 8.439 -1.965 1.00 84.62 276 THR A CA 1
ATOM 2216 C C . THR A 1 276 ? -1.833 7.354 -1.361 1.00 84.62 276 THR A C 1
ATOM 2218 O O . THR A 1 276 ? -1.359 7.495 -0.236 1.00 84.62 276 THR A O 1
ATOM 2221 N N . PHE A 1 277 ? -1.590 6.292 -2.122 1.00 80.62 277 PHE A N 1
ATOM 2222 C CA . PHE A 1 277 ? -0.685 5.198 -1.793 1.00 80.62 277 PHE A CA 1
ATOM 2223 C C . PHE A 1 277 ? 0.580 5.325 -2.653 1.00 80.62 277 PHE A C 1
ATOM 2225 O O . PHE A 1 277 ? 0.691 4.693 -3.702 1.00 80.62 277 PHE A O 1
ATOM 2232 N N . ASP A 1 278 ? 1.529 6.172 -2.240 1.00 83.19 278 ASP A N 1
ATOM 2233 C CA . ASP A 1 278 ? 2.727 6.481 -3.047 1.00 83.19 278 ASP A CA 1
ATOM 2234 C C . ASP A 1 278 ? 3.648 5.268 -3.287 1.00 83.19 278 ASP A C 1
ATOM 2236 O O . ASP A 1 278 ? 4.432 5.277 -4.243 1.00 83.19 278 ASP A O 1
ATOM 2240 N N . GLU A 1 279 ? 3.520 4.226 -2.459 1.00 83.75 279 GLU A N 1
ATOM 2241 C CA . GLU A 1 279 ? 4.235 2.949 -2.585 1.00 83.75 279 GLU A CA 1
ATOM 2242 C C . GLU A 1 279 ? 3.609 1.995 -3.615 1.00 83.75 279 GLU A C 1
ATOM 2244 O O . GLU A 1 279 ? 4.271 1.058 -4.049 1.00 83.75 279 GLU A O 1
ATOM 2249 N N . ILE A 1 280 ? 2.366 2.238 -4.050 1.00 86.81 280 ILE A N 1
ATOM 2250 C CA . ILE A 1 280 ? 1.679 1.392 -5.035 1.00 86.81 280 ILE A CA 1
ATOM 2251 C C . ILE A 1 280 ? 1.812 2.026 -6.417 1.00 86.81 280 ILE A C 1
ATOM 2253 O O . ILE A 1 280 ? 1.269 3.100 -6.696 1.00 86.81 280 ILE A O 1
ATOM 2257 N N . TYR A 1 281 ? 2.546 1.354 -7.296 1.00 93.25 281 TYR A N 1
ATOM 2258 C CA . TYR A 1 281 ? 2.791 1.781 -8.671 1.00 93.25 281 TYR A CA 1
ATOM 2259 C C . TYR A 1 281 ? 3.106 0.585 -9.569 1.00 93.25 281 TYR A C 1
ATOM 2261 O O . TYR A 1 281 ? 3.513 -0.459 -9.057 1.00 93.25 281 TYR A O 1
ATOM 2269 N N . PRO A 1 282 ? 2.952 0.703 -10.899 1.00 94.25 282 PRO A N 1
ATOM 2270 C CA . PRO A 1 282 ? 3.362 -0.344 -11.824 1.00 94.25 282 PRO A CA 1
ATOM 2271 C C . PRO A 1 282 ? 4.861 -0.600 -11.690 1.00 94.25 282 PRO A C 1
ATOM 2273 O O . PRO A 1 282 ? 5.690 0.266 -11.987 1.00 94.25 282 PRO A O 1
ATOM 2276 N N . HIS A 1 283 ? 5.225 -1.787 -11.221 1.00 92.75 283 HIS A N 1
ATOM 2277 C CA . HIS A 1 283 ? 6.621 -2.136 -11.034 1.00 92.75 283 HIS A CA 1
ATOM 2278 C C . HIS A 1 283 ? 6.880 -3.627 -11.219 1.00 92.75 283 HIS A C 1
ATOM 2280 O O . HIS A 1 283 ? 5.986 -4.464 -11.123 1.00 92.75 283 HIS A O 1
ATOM 2286 N N . ARG A 1 284 ? 8.152 -3.939 -11.465 1.00 92.56 284 ARG A N 1
ATOM 2287 C CA . ARG A 1 284 ? 8.701 -5.289 -11.473 1.00 92.56 284 ARG A CA 1
ATOM 2288 C C . ARG A 1 284 ? 9.855 -5.330 -10.476 1.00 92.56 284 ARG A C 1
ATOM 2290 O O . ARG A 1 284 ? 10.779 -4.527 -10.592 1.00 92.56 284 ARG A O 1
ATOM 2297 N N . THR A 1 285 ? 9.847 -6.312 -9.579 1.00 92.06 285 THR A N 1
ATOM 2298 C CA . THR A 1 285 ? 11.004 -6.621 -8.722 1.00 92.06 285 THR A CA 1
ATOM 2299 C C . THR A 1 285 ? 11.956 -7.565 -9.457 1.00 92.06 285 THR A C 1
ATOM 2301 O O . THR A 1 285 ? 11.729 -8.776 -9.535 1.00 92.06 285 THR A O 1
ATOM 2304 N N . GLY A 1 286 ? 12.988 -6.981 -10.063 1.00 92.38 286 GLY A N 1
ATOM 2305 C CA . GLY A 1 286 ? 14.063 -7.641 -10.801 1.00 92.38 286 GLY A CA 1
ATOM 2306 C C . GLY A 1 286 ? 15.023 -8.425 -9.916 1.00 92.38 286 GLY A C 1
ATOM 2307 O O . GLY A 1 286 ? 15.128 -8.143 -8.725 1.00 92.38 286 GLY A O 1
ATOM 2308 N N . LYS A 1 287 ? 15.731 -9.402 -10.500 1.00 95.25 287 LYS A N 1
ATOM 2309 C CA . LYS A 1 287 ? 16.809 -10.146 -9.824 1.00 95.25 287 LYS A CA 1
ATOM 2310 C C . LYS A 1 287 ? 18.023 -10.274 -10.728 1.00 95.25 287 LYS A C 1
ATOM 2312 O O . LYS A 1 287 ? 17.904 -10.715 -11.865 1.00 95.25 287 LYS A O 1
ATOM 2317 N N . VAL A 1 288 ? 19.202 -9.951 -10.211 1.00 96.19 288 VAL A N 1
ATOM 2318 C CA . VAL A 1 288 ? 20.458 -10.149 -10.940 1.00 96.19 288 VAL A CA 1
ATOM 2319 C C . VAL A 1 288 ? 20.721 -11.648 -11.095 1.00 96.19 288 VAL A C 1
ATOM 2321 O O . VAL A 1 288 ? 20.948 -12.352 -10.112 1.00 96.19 288 VAL A O 1
ATOM 2324 N N . THR A 1 289 ? 20.715 -12.150 -12.329 1.00 96.06 289 THR A N 1
ATOM 2325 C CA . THR A 1 289 ? 20.965 -13.569 -12.636 1.00 96.06 289 THR A CA 1
ATOM 2326 C C . THR A 1 289 ? 22.388 -13.849 -13.101 1.00 96.06 289 THR A C 1
ATOM 2328 O O . THR A 1 289 ? 22.843 -14.987 -13.023 1.00 96.06 289 THR A O 1
ATOM 2331 N N . GLY A 1 290 ? 23.119 -12.828 -13.543 1.00 93.31 290 GLY A N 1
ATOM 2332 C CA . GLY A 1 290 ? 24.508 -12.974 -13.965 1.00 93.31 290 GLY A CA 1
ATOM 2333 C C . GLY A 1 290 ? 25.270 -11.661 -13.892 1.00 93.31 290 GLY A C 1
ATOM 2334 O O . GLY A 1 290 ? 24.690 -10.590 -14.061 1.00 93.31 290 GLY A O 1
ATOM 2335 N N . ILE A 1 291 ? 26.575 -11.761 -13.655 1.00 93.94 291 ILE A N 1
ATOM 2336 C CA . ILE A 1 291 ? 27.499 -10.628 -13.553 1.00 93.94 291 ILE A CA 1
ATOM 2337 C C . ILE A 1 291 ? 28.642 -10.795 -14.548 1.00 93.94 291 ILE A C 1
ATOM 2339 O O . ILE A 1 291 ? 29.070 -11.917 -14.830 1.00 93.94 291 ILE A O 1
ATOM 2343 N N . ASN A 1 292 ? 29.178 -9.682 -15.044 1.00 89.06 292 ASN A N 1
ATOM 2344 C CA . ASN A 1 292 ? 30.382 -9.706 -15.861 1.00 89.06 292 ASN A CA 1
ATOM 2345 C C . ASN A 1 292 ? 31.617 -9.411 -15.000 1.00 89.06 292 ASN A C 1
ATOM 2347 O O . ASN A 1 292 ? 31.818 -8.291 -14.536 1.00 89.06 292 ASN A O 1
ATOM 2351 N N . ALA A 1 293 ? 32.488 -10.408 -14.820 1.00 80.06 293 ALA A N 1
ATOM 2352 C CA . ALA A 1 293 ? 33.706 -10.261 -14.019 1.00 80.06 293 ALA A CA 1
ATOM 2353 C C . ALA A 1 293 ? 34.679 -9.192 -14.561 1.00 80.06 293 ALA A C 1
ATOM 2355 O O . ALA A 1 293 ? 35.467 -8.642 -13.795 1.00 80.06 293 ALA A O 1
ATOM 2356 N N . GLY A 1 294 ? 34.627 -8.891 -15.863 1.00 83.12 294 GLY A N 1
ATOM 2357 C CA . GLY A 1 294 ? 35.436 -7.855 -16.507 1.00 83.12 294 GLY A CA 1
ATOM 2358 C C . GLY A 1 294 ? 34.778 -6.471 -16.554 1.00 83.12 294 GLY A C 1
ATOM 2359 O O . GLY A 1 294 ? 35.442 -5.514 -16.945 1.00 83.12 294 GLY A O 1
ATOM 2360 N N . ASN A 1 295 ? 33.500 -6.342 -16.176 1.00 87.81 295 ASN A N 1
ATOM 2361 C CA . ASN A 1 295 ? 32.747 -5.089 -16.253 1.00 87.81 295 ASN A CA 1
ATOM 2362 C C . ASN A 1 295 ? 31.751 -4.955 -15.087 1.00 87.81 295 ASN A C 1
ATOM 2364 O O . ASN A 1 295 ? 30.637 -5.465 -15.146 1.00 87.81 295 ASN A O 1
ATOM 2368 N N . VAL A 1 296 ? 32.134 -4.206 -14.048 1.00 88.69 296 VAL A N 1
ATOM 2369 C CA . VAL A 1 296 ? 31.319 -3.996 -12.829 1.00 88.69 296 VAL A CA 1
ATOM 2370 C C . VAL A 1 296 ? 30.019 -3.218 -13.065 1.00 88.69 296 VAL A C 1
ATOM 2372 O O . VAL A 1 296 ? 29.144 -3.211 -12.204 1.00 88.69 296 VAL A O 1
ATOM 2375 N N . PHE A 1 297 ? 29.885 -2.567 -14.222 1.00 91.50 297 PHE A N 1
ATOM 2376 C CA . PHE A 1 297 ? 28.697 -1.806 -14.613 1.00 91.50 297 PHE A CA 1
ATOM 2377 C C . PHE A 1 297 ? 27.643 -2.667 -15.311 1.00 91.50 297 PHE A C 1
ATOM 2379 O O . PHE A 1 297 ? 26.609 -2.145 -15.722 1.00 91.50 297 PHE A O 1
ATOM 2386 N N . GLU A 1 298 ? 27.926 -3.952 -15.514 1.00 94.06 298 GLU A N 1
ATOM 2387 C CA . GLU A 1 298 ? 27.131 -4.843 -16.342 1.00 94.06 298 GLU A CA 1
ATOM 2388 C C . GLU A 1 298 ? 26.616 -6.038 -15.550 1.00 94.06 298 GLU A C 1
ATOM 2390 O O . GLU A 1 298 ? 27.371 -6.761 -14.892 1.00 94.06 298 GLU A O 1
ATOM 2395 N N . PHE A 1 299 ? 25.318 -6.281 -15.690 1.00 96.00 299 PHE A N 1
ATOM 2396 C CA . PHE A 1 299 ? 24.667 -7.466 -15.161 1.00 96.00 299 PHE A CA 1
ATOM 2397 C C . PHE A 1 299 ? 23.533 -7.918 -16.086 1.00 96.00 299 PHE A C 1
ATOM 2399 O O . PHE A 1 299 ? 23.143 -7.213 -17.017 1.00 96.00 299 PHE A O 1
ATOM 2406 N N . THR A 1 300 ? 23.017 -9.118 -15.843 1.00 96.38 300 THR A N 1
ATOM 2407 C CA . THR A 1 300 ? 21.909 -9.710 -16.605 1.00 96.38 300 THR A CA 1
ATOM 2408 C C . THR A 1 300 ? 20.758 -10.083 -15.682 1.00 96.38 300 THR A C 1
ATOM 2410 O O . THR A 1 300 ? 20.984 -10.438 -14.522 1.00 96.38 300 THR A O 1
ATOM 2413 N N . ASP A 1 301 ? 19.535 -10.028 -16.204 1.00 96.31 301 ASP A N 1
ATOM 2414 C CA . ASP A 1 301 ? 18.320 -10.506 -15.537 1.00 96.31 301 ASP A CA 1
ATOM 2415 C C . ASP A 1 301 ? 17.449 -11.275 -16.537 1.00 96.31 301 ASP A C 1
ATOM 2417 O O . ASP A 1 301 ? 16.675 -10.702 -17.305 1.00 96.31 301 ASP A O 1
ATOM 2421 N N . SER A 1 302 ? 17.571 -12.602 -16.508 1.00 93.81 302 SER A N 1
ATOM 2422 C CA . SER A 1 302 ? 16.796 -13.508 -17.370 1.00 93.81 302 SER A CA 1
ATOM 2423 C C . SER A 1 302 ? 15.281 -13.488 -17.117 1.00 93.81 302 SER A C 1
ATOM 2425 O O . SER A 1 302 ? 14.527 -14.002 -17.938 1.00 93.81 302 SER A O 1
ATOM 2427 N N . GLY A 1 303 ? 14.826 -12.901 -16.006 1.00 92.81 303 GLY A N 1
ATOM 2428 C CA . GLY A 1 303 ? 13.415 -12.780 -15.650 1.00 92.81 303 GLY A CA 1
ATOM 2429 C C . GLY A 1 303 ? 12.713 -11.568 -16.262 1.00 92.81 303 GLY A C 1
ATOM 2430 O O . GLY A 1 303 ? 11.530 -11.373 -15.997 1.00 92.81 303 GLY A O 1
ATOM 2431 N N . ILE A 1 304 ? 13.409 -10.730 -17.038 1.00 93.31 304 ILE A N 1
ATOM 2432 C CA . ILE A 1 304 ? 12.772 -9.643 -17.789 1.00 93.31 304 ILE A CA 1
ATOM 2433 C C . ILE A 1 304 ? 11.999 -10.225 -18.982 1.00 93.31 304 ILE A C 1
ATOM 2435 O O . ILE A 1 304 ? 12.584 -10.784 -19.912 1.00 93.31 304 ILE A O 1
ATOM 2439 N N . ASP A 1 305 ? 10.683 -10.039 -18.970 1.00 92.69 305 ASP A N 1
ATOM 2440 C CA . ASP A 1 305 ? 9.710 -10.559 -19.937 1.00 92.69 305 ASP A CA 1
ATOM 2441 C C . ASP A 1 305 ? 9.269 -9.531 -20.999 1.00 92.69 305 ASP A C 1
ATOM 2443 O O . ASP A 1 305 ? 8.495 -9.862 -21.897 1.00 92.69 305 ASP A O 1
ATOM 2447 N N . PHE A 1 306 ? 9.794 -8.302 -20.957 1.00 91.25 306 PHE A N 1
ATOM 2448 C CA . PHE A 1 306 ? 9.533 -7.248 -21.943 1.00 91.25 306 PHE A CA 1
ATOM 2449 C C . PHE A 1 306 ? 10.813 -6.518 -22.367 1.00 91.25 306 PHE A C 1
ATOM 2451 O O . PHE A 1 306 ? 11.822 -6.525 -21.668 1.00 91.25 306 PHE A O 1
ATOM 2458 N N . ASP A 1 307 ? 10.803 -5.880 -23.535 1.00 91.81 307 ASP A N 1
ATOM 2459 C CA . ASP A 1 307 ? 11.942 -5.077 -23.989 1.00 91.81 307 ASP A CA 1
ATOM 2460 C C . ASP A 1 307 ? 11.857 -3.647 -23.448 1.00 91.81 307 ASP A C 1
ATOM 2462 O O . ASP A 1 307 ? 11.038 -2.860 -23.919 1.00 91.81 307 ASP A O 1
ATOM 2466 N N . ILE A 1 308 ? 12.717 -3.308 -22.479 1.00 92.31 308 ILE A N 1
ATOM 2467 C CA . ILE A 1 308 ? 12.775 -1.992 -21.817 1.00 92.31 308 ILE A CA 1
ATOM 2468 C C . ILE A 1 308 ? 12.860 -0.845 -22.835 1.00 92.31 308 ILE A C 1
ATOM 2470 O O . ILE A 1 308 ? 12.265 0.211 -22.615 1.00 92.31 308 ILE A O 1
ATOM 2474 N N . ASN A 1 309 ? 13.532 -1.050 -23.973 1.00 90.94 309 ASN A N 1
ATOM 2475 C CA . ASN A 1 309 ? 13.724 -0.010 -24.985 1.00 90.94 309 ASN A CA 1
ATOM 2476 C C . ASN A 1 309 ? 12.397 0.464 -25.610 1.00 90.94 309 ASN A C 1
ATOM 2478 O O . ASN A 1 309 ? 12.276 1.626 -25.996 1.00 90.94 309 ASN A O 1
ATOM 2482 N N . ASN A 1 310 ? 11.369 -0.392 -25.644 1.00 89.62 310 ASN A N 1
ATOM 2483 C CA . ASN A 1 310 ? 10.030 -0.041 -26.140 1.00 89.62 310 ASN A CA 1
ATOM 2484 C C . ASN A 1 310 ? 9.210 0.783 -25.132 1.00 89.62 310 ASN A C 1
ATOM 2486 O O . ASN A 1 310 ? 8.158 1.344 -25.468 1.00 89.62 310 ASN A O 1
ATOM 2490 N N . TYR A 1 311 ? 9.693 0.863 -23.892 1.00 87.50 311 TYR A N 1
ATOM 2491 C CA . TYR A 1 311 ? 8.973 1.366 -22.732 1.00 87.50 311 TYR A CA 1
ATOM 2492 C C . TYR A 1 311 ? 9.619 2.602 -22.087 1.00 87.50 311 TYR A C 1
ATOM 2494 O O . TYR A 1 311 ? 9.258 2.988 -20.981 1.00 87.50 311 TYR A O 1
ATOM 2502 N N . LEU A 1 312 ? 10.526 3.287 -22.781 1.00 88.12 312 LEU A N 1
ATOM 2503 C CA . LEU A 1 312 ? 11.108 4.541 -22.294 1.00 88.12 312 LEU A CA 1
ATOM 2504 C C . LEU A 1 312 ? 10.057 5.667 -22.233 1.00 88.12 312 LEU A C 1
ATOM 2506 O O . LEU A 1 312 ? 9.191 5.772 -23.109 1.00 88.12 312 LEU A O 1
ATOM 2510 N N . LEU A 1 313 ? 10.135 6.511 -21.199 1.00 79.00 313 LEU A N 1
ATOM 2511 C CA . LEU A 1 313 ? 9.361 7.754 -21.105 1.00 79.00 313 LEU A CA 1
ATOM 2512 C C . LEU A 1 313 ? 10.034 8.831 -21.969 1.00 79.00 313 LEU A C 1
ATOM 2514 O O . LEU A 1 313 ? 11.261 8.923 -21.999 1.00 79.00 313 LEU A O 1
ATOM 2518 N N . GLY A 1 314 ? 9.250 9.626 -22.704 1.00 66.19 314 GLY A N 1
ATOM 2519 C CA . GLY A 1 314 ? 9.751 10.562 -23.716 1.00 66.19 314 GLY A CA 1
ATOM 2520 C C . GLY A 1 314 ? 10.819 11.525 -23.181 1.00 66.19 314 GLY A C 1
ATOM 2521 O O . GLY A 1 314 ? 10.499 12.521 -22.543 1.00 66.19 314 GLY A O 1
ATOM 2522 N N . GLY A 1 315 ? 12.096 11.238 -23.462 1.00 66.69 315 GLY A N 1
ATOM 2523 C CA . GLY A 1 315 ? 13.241 12.077 -23.087 1.00 66.69 315 GLY A CA 1
ATOM 2524 C C . GLY A 1 315 ? 13.935 11.737 -21.759 1.00 66.69 315 GLY A C 1
ATOM 2525 O O . GLY A 1 315 ? 14.926 12.391 -21.441 1.00 66.69 315 GLY A O 1
ATOM 2526 N N . ALA A 1 316 ? 13.480 10.724 -21.012 1.00 77.50 316 ALA A N 1
ATOM 2527 C CA . ALA A 1 316 ? 14.138 10.255 -19.788 1.00 77.50 316 ALA A CA 1
ATOM 2528 C C . ALA A 1 316 ? 14.850 8.910 -20.010 1.00 77.50 316 ALA A C 1
ATOM 2530 O O . ALA A 1 316 ? 14.313 8.007 -20.653 1.00 77.50 316 ALA A O 1
ATOM 2531 N N . ALA A 1 317 ? 16.062 8.770 -19.466 1.00 85.56 317 ALA A N 1
ATOM 2532 C CA . ALA A 1 317 ? 16.735 7.478 -19.396 1.00 85.56 317 ALA A CA 1
ATOM 2533 C C . ALA A 1 317 ? 16.104 6.634 -18.282 1.00 85.56 317 ALA A C 1
ATOM 2535 O O . ALA A 1 317 ? 15.906 7.125 -17.170 1.00 85.56 317 ALA A O 1
ATOM 2536 N N . ALA A 1 318 ? 15.824 5.364 -18.578 1.00 91.75 318 ALA A N 1
ATOM 2537 C CA . ALA A 1 318 ? 15.366 4.409 -17.579 1.00 91.75 318 ALA A CA 1
ATOM 2538 C C . ALA A 1 318 ? 16.393 4.294 -16.444 1.00 91.75 318 ALA A C 1
ATOM 2540 O O . ALA A 1 318 ? 17.606 4.325 -16.683 1.00 91.75 318 ALA A O 1
ATOM 2541 N N . LYS A 1 319 ? 15.917 4.129 -15.213 1.00 93.69 319 LYS A N 1
ATOM 2542 C CA . LYS A 1 319 ? 16.765 4.003 -14.027 1.00 93.69 319 LYS A CA 1
ATOM 2543 C C . LYS A 1 319 ? 16.554 2.673 -13.337 1.00 93.69 319 LYS A C 1
ATOM 2545 O O . LYS A 1 319 ? 15.494 2.063 -13.421 1.00 93.69 319 LYS A O 1
ATOM 2550 N N . ILE A 1 320 ? 17.585 2.233 -12.632 1.00 93.31 320 ILE A N 1
ATOM 2551 C CA . ILE A 1 320 ? 17.554 1.063 -11.767 1.00 93.31 320 ILE A CA 1
ATOM 2552 C C . ILE A 1 320 ? 17.880 1.492 -10.356 1.00 93.31 320 ILE A C 1
ATOM 2554 O O . ILE A 1 320 ? 18.928 2.089 -10.120 1.00 93.31 320 ILE A O 1
ATOM 2558 N N . THR A 1 321 ? 17.006 1.132 -9.427 1.00 91.44 321 THR A N 1
ATOM 2559 C CA . THR A 1 321 ? 17.230 1.277 -7.993 1.00 91.44 321 THR A CA 1
ATOM 2560 C C . THR A 1 321 ? 17.417 -0.109 -7.394 1.00 91.44 321 THR A C 1
ATOM 2562 O O . THR A 1 321 ? 16.532 -0.956 -7.511 1.00 91.44 321 THR A O 1
ATOM 2565 N N . PHE A 1 322 ? 18.567 -0.365 -6.770 1.00 89.62 322 PHE A N 1
ATOM 2566 C CA . PHE A 1 322 ? 18.813 -1.646 -6.104 1.00 89.62 322 PHE A CA 1
ATOM 2567 C C . PHE A 1 322 ? 18.129 -1.674 -4.737 1.00 89.62 322 PHE A C 1
ATOM 2569 O O . PHE A 1 322 ? 18.303 -0.769 -3.920 1.00 89.62 322 PHE A O 1
ATOM 2576 N N . ASN A 1 323 ? 17.376 -2.738 -4.473 1.00 85.06 323 ASN A N 1
ATOM 2577 C CA . ASN A 1 323 ? 16.676 -2.952 -3.210 1.00 85.06 323 ASN A CA 1
ATOM 2578 C C . ASN A 1 323 ? 17.566 -3.706 -2.213 1.00 85.06 323 ASN A C 1
ATOM 2580 O O . ASN A 1 323 ? 17.509 -3.449 -1.012 1.00 85.06 323 ASN A O 1
ATOM 2584 N N . THR A 1 324 ? 18.448 -4.585 -2.690 1.00 83.00 324 THR A N 1
ATOM 2585 C CA . THR A 1 324 ? 19.346 -5.392 -1.849 1.00 83.00 324 THR A CA 1
ATOM 2586 C C . THR A 1 324 ? 20.793 -5.332 -2.345 1.00 83.00 324 THR A C 1
ATOM 2588 O O . THR A 1 324 ? 21.093 -4.688 -3.349 1.00 83.00 324 THR A O 1
ATOM 2591 N N . GLY A 1 325 ? 21.699 -5.995 -1.624 1.00 86.50 325 GLY A N 1
ATOM 2592 C CA . GLY A 1 325 ? 23.111 -6.073 -1.993 1.00 86.50 325 GLY A CA 1
ATOM 2593 C C . GLY A 1 325 ? 23.920 -4.849 -1.574 1.00 86.50 325 GLY A C 1
ATOM 2594 O O . GLY A 1 325 ? 23.455 -3.981 -0.834 1.00 86.50 325 GLY A O 1
ATOM 2595 N N . GLN A 1 326 ? 25.158 -4.777 -2.061 1.00 85.19 326 GLN A N 1
ATOM 2596 C CA . GLN A 1 326 ? 26.100 -3.698 -1.726 1.00 85.19 326 GLN A CA 1
ATOM 2597 C C . GLN A 1 326 ? 25.678 -2.335 -2.291 1.00 85.19 326 GLN A C 1
ATOM 2599 O O . GLN A 1 326 ? 26.137 -1.299 -1.818 1.00 85.19 326 GLN A O 1
ATOM 2604 N N . LEU A 1 327 ? 24.812 -2.341 -3.307 1.00 85.56 327 LEU A N 1
ATOM 2605 C CA . LEU A 1 327 ? 24.281 -1.146 -3.957 1.00 85.56 327 LEU A CA 1
ATOM 2606 C C . LEU A 1 327 ? 22.868 -0.789 -3.483 1.00 85.56 327 LEU A C 1
ATOM 2608 O O . LEU A 1 327 ? 22.238 0.085 -4.074 1.00 85.56 327 LEU A O 1
ATOM 2612 N N . SER A 1 328 ? 22.368 -1.431 -2.423 1.00 85.88 328 SER A N 1
ATOM 2613 C CA . SER A 1 328 ? 21.033 -1.156 -1.892 1.00 85.88 328 SER A CA 1
ATOM 2614 C C . SER A 1 328 ? 20.825 0.337 -1.601 1.00 85.88 328 SER A C 1
ATOM 2616 O O . SER A 1 328 ? 21.647 0.982 -0.950 1.00 85.88 328 SER A O 1
ATOM 2618 N N . GLY A 1 329 ? 19.717 0.885 -2.099 1.00 81.38 329 GLY A N 1
ATOM 2619 C CA . GLY A 1 329 ? 19.351 2.296 -1.976 1.00 81.38 329 GLY A CA 1
ATOM 2620 C C . GLY A 1 329 ? 19.973 3.214 -3.034 1.00 81.38 329 GLY A C 1
ATOM 2621 O O . GLY A 1 329 ? 19.544 4.362 -3.158 1.00 81.38 329 GLY A O 1
ATOM 2622 N N . PHE A 1 330 ? 20.935 2.740 -3.833 1.00 84.69 330 PHE A N 1
ATOM 2623 C CA . PHE A 1 330 ? 21.502 3.521 -4.932 1.00 84.69 330 PHE A CA 1
ATOM 2624 C C . PHE A 1 330 ? 20.684 3.370 -6.214 1.00 84.69 330 PHE A C 1
ATOM 2626 O O . PHE A 1 330 ? 20.173 2.294 -6.532 1.00 84.69 330 PHE A O 1
ATOM 2633 N N . SER A 1 331 ? 20.586 4.475 -6.958 1.00 90.06 331 SER A N 1
ATOM 2634 C CA . SER A 1 331 ? 19.909 4.539 -8.253 1.00 90.06 331 SER A CA 1
ATOM 2635 C C . SER A 1 331 ? 20.888 4.898 -9.367 1.00 90.06 331 SER A C 1
ATOM 2637 O O . SER A 1 331 ? 21.690 5.820 -9.213 1.00 90.06 331 SER A O 1
ATOM 2639 N N . PHE A 1 332 ? 20.800 4.188 -10.488 1.00 92.25 332 PHE A N 1
ATOM 2640 C CA . PHE A 1 332 ? 21.688 4.326 -11.641 1.00 92.25 332 PHE A CA 1
ATOM 2641 C C . PHE A 1 332 ? 20.878 4.469 -12.926 1.00 92.25 332 PHE A C 1
ATOM 2643 O O . PHE A 1 332 ? 19.895 3.758 -13.119 1.00 92.25 332 PHE A O 1
ATOM 2650 N N . GLU A 1 333 ? 21.304 5.352 -13.825 1.00 93.75 333 GLU A N 1
ATOM 2651 C CA . GLU A 1 333 ? 20.750 5.408 -15.181 1.00 93.75 333 GLU A CA 1
ATOM 2652 C C . GLU A 1 333 ? 21.226 4.202 -15.997 1.00 93.75 333 GLU A C 1
ATOM 2654 O O . GLU A 1 333 ? 22.382 3.777 -15.898 1.00 93.75 333 GLU A O 1
ATOM 2659 N N . ILE A 1 334 ? 20.339 3.642 -16.815 1.00 94.00 334 ILE A N 1
ATOM 2660 C CA . ILE A 1 334 ? 20.680 2.588 -17.766 1.00 94.00 334 ILE A CA 1
ATOM 2661 C C . ILE A 1 334 ? 21.315 3.253 -18.988 1.00 94.00 334 ILE A C 1
ATOM 2663 O O . ILE A 1 334 ? 20.669 4.002 -19.716 1.00 94.00 334 ILE A O 1
ATOM 2667 N N . ARG A 1 335 ? 22.590 2.945 -19.238 1.00 92.81 335 ARG A N 1
ATOM 2668 C CA . ARG A 1 335 ? 23.309 3.376 -20.443 1.00 92.81 335 ARG A CA 1
ATOM 2669 C C . ARG A 1 335 ? 22.791 2.656 -21.685 1.00 92.81 335 ARG A C 1
ATOM 2671 O O . ARG A 1 335 ? 22.651 3.271 -22.735 1.00 92.81 335 ARG A O 1
ATOM 2678 N N . SER A 1 336 ? 22.576 1.347 -21.577 1.00 92.75 336 SER A N 1
ATOM 2679 C CA . SER A 1 336 ? 22.048 0.519 -22.664 1.00 92.75 336 SER A CA 1
ATOM 2680 C C . SER A 1 336 ? 21.456 -0.780 -22.128 1.00 92.75 336 SER A C 1
ATOM 2682 O O . SER A 1 336 ? 21.965 -1.337 -21.150 1.00 92.75 336 SER A O 1
ATOM 2684 N N . TYR A 1 337 ? 20.434 -1.283 -22.817 1.00 94.94 337 TYR A N 1
ATOM 2685 C CA . TYR A 1 337 ? 19.815 -2.577 -22.556 1.00 94.94 337 TYR A CA 1
ATOM 2686 C C . TYR A 1 337 ? 19.738 -3.411 -23.838 1.00 94.94 337 TYR A C 1
ATOM 2688 O O . TYR A 1 337 ? 19.258 -2.923 -24.862 1.00 94.94 337 TYR A O 1
ATOM 2696 N N . ASP A 1 338 ? 20.197 -4.658 -23.760 1.00 94.75 338 ASP A N 1
ATOM 2697 C CA . ASP A 1 338 ? 20.063 -5.673 -24.806 1.00 94.75 338 ASP A CA 1
ATOM 2698 C C . ASP A 1 338 ? 18.995 -6.690 -24.387 1.00 94.75 338 ASP A C 1
ATOM 2700 O O . ASP A 1 338 ? 19.112 -7.325 -23.333 1.00 94.75 338 ASP A O 1
ATOM 2704 N N . HIS A 1 339 ? 17.942 -6.826 -25.195 1.00 93.88 339 HIS A N 1
ATOM 2705 C CA . HIS A 1 339 ? 16.831 -7.717 -24.889 1.00 93.88 339 HIS A CA 1
ATOM 2706 C C . HIS A 1 339 ? 17.124 -9.186 -25.210 1.00 93.88 339 HIS A C 1
ATOM 2708 O O . HIS A 1 339 ? 16.576 -10.048 -24.525 1.00 93.88 339 HIS A O 1
ATOM 2714 N N . ASP A 1 340 ? 17.966 -9.502 -26.190 1.00 93.31 340 ASP A N 1
ATOM 2715 C CA . ASP A 1 340 ? 18.243 -10.897 -26.550 1.00 93.31 340 ASP A CA 1
ATOM 2716 C C . ASP A 1 340 ? 19.097 -11.554 -25.460 1.00 93.31 340 ASP A C 1
ATOM 2718 O O . ASP A 1 340 ? 18.754 -12.620 -24.944 1.00 93.31 340 ASP A O 1
ATOM 2722 N N . ASP A 1 341 ? 20.133 -10.841 -25.013 1.00 92.56 341 ASP A N 1
ATOM 2723 C CA . ASP A 1 341 ? 21.036 -11.286 -23.946 1.00 92.56 341 ASP A CA 1
ATOM 2724 C C . ASP A 1 341 ? 20.562 -10.890 -22.533 1.00 92.56 341 ASP A C 1
ATOM 2726 O O . ASP A 1 341 ? 21.207 -11.223 -21.533 1.00 92.56 341 ASP A O 1
ATOM 2730 N N . LYS A 1 342 ? 19.440 -10.161 -22.425 1.00 94.38 342 LYS A N 1
ATOM 2731 C CA . LYS A 1 342 ? 18.886 -9.612 -21.168 1.00 94.38 342 LYS A CA 1
ATOM 2732 C C . LYS A 1 342 ? 19.926 -8.844 -20.348 1.00 94.38 342 LYS A C 1
ATOM 2734 O O . LYS A 1 342 ? 19.989 -8.952 -19.119 1.00 94.38 342 LYS A O 1
ATOM 2739 N N . LYS A 1 343 ? 20.762 -8.080 -21.044 1.00 95.31 343 LYS A N 1
ATOM 2740 C CA . LYS A 1 343 ? 21.972 -7.459 -20.510 1.00 95.31 343 LYS A CA 1
ATOM 2741 C C . LYS A 1 343 ? 21.760 -5.975 -20.275 1.00 95.31 343 LYS A C 1
ATOM 2743 O O . LYS A 1 343 ? 21.386 -5.233 -21.179 1.00 95.31 343 LYS A O 1
ATOM 2748 N N . ILE A 1 344 ? 22.037 -5.543 -19.052 1.00 96.19 344 ILE A N 1
ATOM 2749 C CA . ILE A 1 344 ? 21.896 -4.163 -18.603 1.00 96.19 344 ILE A CA 1
ATOM 2750 C C . ILE A 1 344 ? 23.281 -3.592 -18.345 1.00 96.19 344 ILE A C 1
ATOM 2752 O O . ILE A 1 344 ? 24.110 -4.206 -17.673 1.00 96.19 344 ILE A O 1
ATOM 2756 N N . ILE A 1 345 ? 23.513 -2.385 -18.852 1.00 94.38 345 ILE A N 1
ATOM 2757 C CA . ILE A 1 345 ? 24.735 -1.634 -18.602 1.00 94.38 345 ILE A CA 1
ATOM 2758 C C . ILE A 1 345 ? 24.376 -0.311 -17.927 1.00 94.38 345 ILE A C 1
ATOM 2760 O O . ILE A 1 345 ? 23.630 0.490 -18.483 1.00 94.38 345 ILE A O 1
ATOM 2764 N N . LEU A 1 346 ? 24.949 -0.062 -16.752 1.00 93.94 346 LEU A N 1
ATOM 2765 C CA . LEU A 1 346 ? 24.711 1.135 -15.948 1.00 93.94 346 LEU A CA 1
ATOM 2766 C C . LEU A 1 346 ? 25.646 2.293 -16.330 1.00 93.94 346 LEU A C 1
ATOM 2768 O O . LEU A 1 346 ? 26.769 2.087 -16.807 1.00 93.94 346 LEU A O 1
ATOM 2772 N N . VAL A 1 347 ? 25.179 3.519 -16.092 1.00 90.88 347 VAL A N 1
ATOM 2773 C CA . VAL A 1 347 ? 25.999 4.735 -16.073 1.00 90.88 347 VAL A CA 1
ATOM 2774 C C . VAL A 1 347 ? 26.669 4.858 -14.695 1.00 90.88 347 VAL A C 1
ATOM 2776 O O . VAL A 1 347 ? 25.975 4.749 -13.681 1.00 90.88 347 VAL A O 1
ATOM 2779 N N . PRO A 1 348 ? 27.993 5.101 -14.624 1.00 85.44 348 PRO A N 1
ATOM 2780 C CA . PRO A 1 348 ? 28.667 5.362 -13.356 1.00 85.44 348 PRO A CA 1
ATOM 2781 C C . PRO A 1 348 ? 28.119 6.624 -12.681 1.00 85.44 348 PRO A C 1
ATOM 2783 O O . PRO A 1 348 ? 28.005 7.673 -13.317 1.00 85.44 348 PRO A O 1
ATOM 2786 N N . SER A 1 349 ? 27.826 6.538 -11.387 1.00 80.44 349 SER A N 1
ATOM 2787 C CA . SER A 1 349 ? 27.388 7.667 -10.565 1.00 80.44 349 SER A CA 1
ATOM 2788 C C . SER A 1 349 ? 28.442 8.004 -9.514 1.00 80.44 349 SER A C 1
ATOM 2790 O O . SER A 1 349 ? 29.056 7.108 -8.939 1.00 80.44 349 SER A O 1
ATOM 2792 N N . LYS A 1 350 ? 28.659 9.295 -9.248 1.00 75.56 350 LYS A N 1
ATOM 2793 C CA . LYS A 1 350 ? 29.623 9.764 -8.243 1.00 75.56 350 LYS A CA 1
ATOM 2794 C C . LYS A 1 350 ? 28.924 10.045 -6.923 1.00 75.56 350 LYS A C 1
ATOM 2796 O O . LYS A 1 350 ? 27.955 10.795 -6.874 1.00 75.56 350 LYS A O 1
ATOM 2801 N N . THR A 1 351 ? 29.459 9.491 -5.843 1.00 67.31 351 THR A N 1
ATOM 2802 C CA . THR A 1 351 ? 29.014 9.814 -4.477 1.00 67.31 351 THR A CA 1
ATOM 2803 C C . THR A 1 351 ? 29.549 11.172 -4.008 1.00 67.31 351 THR A C 1
ATOM 2805 O O . THR A 1 351 ? 30.483 11.720 -4.593 1.00 67.31 351 THR A O 1
ATOM 2808 N N . GLU A 1 352 ? 29.028 11.694 -2.890 1.00 61.31 352 GLU A N 1
ATOM 2809 C CA . GLU A 1 352 ? 29.554 12.908 -2.232 1.00 61.31 352 GLU A CA 1
ATOM 2810 C C . GLU A 1 352 ? 31.048 12.796 -1.870 1.00 61.31 352 GLU A C 1
ATOM 2812 O O . GLU A 1 352 ? 31.759 13.796 -1.799 1.00 61.31 352 GLU A O 1
ATOM 2817 N N . ARG A 1 353 ? 31.550 11.565 -1.698 1.00 63.56 353 ARG A N 1
ATOM 2818 C CA . ARG A 1 353 ? 32.972 11.258 -1.471 1.00 63.56 353 ARG A CA 1
ATOM 2819 C C . ARG A 1 353 ? 33.784 11.106 -2.769 1.00 63.56 353 ARG A C 1
ATOM 2821 O O . ARG A 1 353 ? 34.928 10.673 -2.708 1.00 63.56 353 ARG A O 1
ATOM 2828 N N . GLN A 1 354 ? 33.213 11.452 -3.927 1.00 68.00 354 GLN A N 1
ATOM 2829 C CA . GLN A 1 354 ? 33.805 11.322 -5.269 1.00 68.00 354 GLN A CA 1
ATOM 2830 C C . GLN A 1 354 ? 34.197 9.890 -5.674 1.00 68.00 354 GLN A C 1
ATOM 2832 O O . GLN A 1 354 ? 35.016 9.706 -6.571 1.00 68.00 354 GLN A O 1
ATOM 2837 N N . LEU A 1 355 ? 33.606 8.871 -5.043 1.00 74.56 355 LEU A N 1
ATOM 2838 C CA . LEU A 1 355 ? 33.766 7.482 -5.467 1.00 74.56 355 LEU A CA 1
ATOM 2839 C C . LEU A 1 355 ? 32.770 7.177 -6.591 1.00 74.56 355 LEU A C 1
ATOM 2841 O O . LEU A 1 355 ? 31.572 7.420 -6.408 1.00 74.56 355 LEU A O 1
ATOM 2845 N N . ASP A 1 356 ? 33.266 6.650 -7.713 1.00 78.69 356 ASP A N 1
ATOM 2846 C CA . ASP A 1 356 ? 32.438 6.120 -8.799 1.00 78.69 356 ASP A CA 1
ATOM 2847 C C . ASP A 1 356 ? 31.765 4.817 -8.341 1.00 78.69 356 ASP A C 1
ATOM 2849 O O . ASP A 1 356 ? 32.430 3.911 -7.841 1.00 78.69 356 ASP A O 1
ATOM 2853 N N . LEU A 1 357 ? 30.450 4.723 -8.515 1.00 81.81 357 LEU A N 1
ATOM 2854 C CA . LEU A 1 357 ? 29.646 3.531 -8.268 1.00 81.81 357 LEU A CA 1
ATOM 2855 C C . LEU A 1 357 ? 28.933 3.108 -9.559 1.00 81.81 357 LEU A C 1
ATOM 2857 O O . LEU A 1 357 ? 28.440 3.979 -10.282 1.00 81.81 357 LEU A O 1
ATOM 2861 N N . PRO A 1 358 ? 28.783 1.803 -9.836 1.00 87.25 358 PRO A N 1
ATOM 2862 C CA . PRO A 1 358 ? 29.468 0.660 -9.216 1.00 87.25 358 PRO A CA 1
ATOM 2863 C C . PRO A 1 358 ? 31.011 0.718 -9.244 1.00 87.25 358 PRO A C 1
ATOM 2865 O O . PRO A 1 358 ? 31.602 1.319 -10.136 1.00 87.25 358 PRO A O 1
ATOM 2868 N N . SER A 1 359 ? 31.664 0.060 -8.283 1.00 85.00 359 SER A N 1
ATOM 2869 C CA . SER A 1 359 ? 33.125 -0.062 -8.150 1.00 85.00 359 SER A CA 1
ATOM 2870 C C . SER A 1 359 ? 33.550 -1.512 -7.884 1.00 85.00 359 SER A C 1
ATOM 2872 O O . SER A 1 359 ? 32.718 -2.413 -7.805 1.00 85.00 359 SER A O 1
ATOM 2874 N N . ALA A 1 360 ? 34.856 -1.771 -7.741 1.00 82.88 360 ALA A N 1
ATOM 2875 C CA . ALA A 1 360 ? 35.357 -3.111 -7.421 1.00 82.88 360 ALA A CA 1
ATOM 2876 C C . ALA A 1 360 ? 34.778 -3.662 -6.104 1.00 82.88 360 ALA A C 1
ATOM 2878 O O . ALA A 1 360 ? 34.451 -4.851 -6.038 1.00 82.88 360 ALA A O 1
ATOM 2879 N N . ASP A 1 361 ? 34.615 -2.801 -5.098 1.00 82.94 361 ASP A N 1
ATOM 2880 C CA . ASP A 1 361 ? 34.131 -3.179 -3.766 1.00 82.94 361 ASP A CA 1
ATOM 2881 C C . ASP A 1 361 ? 32.609 -3.062 -3.631 1.00 82.94 361 ASP A C 1
ATOM 2883 O O . ASP A 1 361 ? 32.021 -3.787 -2.833 1.00 82.94 361 ASP A O 1
ATOM 2887 N N . PHE A 1 362 ? 31.976 -2.197 -4.433 1.00 85.69 362 PHE A N 1
ATOM 2888 C CA . PHE A 1 362 ? 30.533 -1.953 -4.437 1.00 85.69 362 PHE A CA 1
ATOM 2889 C C . PHE A 1 362 ? 29.957 -2.249 -5.821 1.00 85.69 362 PHE A C 1
ATOM 2891 O O . PHE A 1 362 ? 29.867 -1.361 -6.671 1.00 85.69 362 PHE A O 1
ATOM 2898 N N . LYS A 1 363 ? 29.580 -3.506 -6.062 1.00 88.44 363 LYS A N 1
ATOM 2899 C CA . LYS A 1 363 ? 29.080 -3.975 -7.363 1.00 88.44 363 LYS A CA 1
ATOM 2900 C C . LYS A 1 363 ? 27.806 -4.809 -7.222 1.00 88.44 363 LYS A C 1
ATOM 2902 O O . LYS A 1 363 ? 27.570 -5.355 -6.146 1.00 88.44 363 LYS A O 1
ATOM 2907 N N . PRO A 1 364 ? 27.010 -4.947 -8.298 1.00 91.62 364 PRO A N 1
ATOM 2908 C CA . PRO A 1 364 ? 25.912 -5.904 -8.315 1.00 91.62 364 PRO A CA 1
ATOM 2909 C C . PRO A 1 364 ? 26.439 -7.332 -8.121 1.00 91.62 364 PRO A C 1
ATOM 2911 O O . PRO A 1 364 ? 27.472 -7.704 -8.688 1.00 91.62 364 PRO A O 1
ATOM 2914 N N . ALA A 1 365 ? 25.714 -8.142 -7.357 1.00 92.62 365 ALA A N 1
ATOM 2915 C CA . ALA A 1 365 ? 25.971 -9.561 -7.160 1.00 92.62 365 ALA A CA 1
ATOM 2916 C C . ALA A 1 365 ? 24.772 -10.406 -7.613 1.00 92.62 365 ALA A C 1
ATOM 2918 O O . ALA A 1 365 ? 23.633 -9.945 -7.649 1.00 92.62 365 ALA A O 1
ATOM 2919 N N . ILE A 1 366 ? 25.026 -11.672 -7.963 1.00 95.25 366 ILE A N 1
ATOM 2920 C CA . ILE A 1 366 ? 23.958 -12.614 -8.325 1.00 95.25 366 ILE A CA 1
ATOM 2921 C C . ILE A 1 366 ? 23.005 -12.770 -7.135 1.00 95.25 366 ILE A C 1
ATOM 2923 O O . ILE A 1 366 ? 23.437 -13.078 -6.026 1.00 95.25 366 ILE A O 1
ATOM 2927 N N . GLY A 1 367 ? 21.711 -12.597 -7.393 1.00 92.81 367 GLY A N 1
ATOM 2928 C CA . GLY A 1 367 ? 20.650 -12.641 -6.392 1.00 92.81 367 GLY A CA 1
ATOM 2929 C C . GLY A 1 367 ? 20.201 -11.274 -5.878 1.00 92.81 367 GLY A C 1
ATOM 2930 O O . GLY A 1 367 ? 19.162 -11.226 -5.222 1.00 92.81 367 GLY A O 1
ATOM 2931 N N . ASP A 1 368 ? 20.911 -10.187 -6.198 1.00 91.75 368 ASP A N 1
ATOM 2932 C CA . ASP A 1 368 ? 20.491 -8.842 -5.801 1.00 91.75 368 ASP A CA 1
ATOM 2933 C C . ASP A 1 368 ? 19.167 -8.454 -6.473 1.00 91.75 368 ASP A C 1
ATOM 2935 O O . ASP A 1 368 ? 18.976 -8.652 -7.676 1.00 91.75 368 ASP A O 1
ATOM 2939 N N . GLU A 1 369 ? 18.248 -7.895 -5.689 1.00 93.00 369 GLU A N 1
ATOM 2940 C CA . GLU A 1 369 ? 16.949 -7.426 -6.151 1.00 93.00 369 GLU A CA 1
ATOM 2941 C C . GLU A 1 369 ? 16.999 -5.940 -6.503 1.00 93.00 369 GLU A C 1
ATOM 2943 O O . GLU A 1 369 ? 17.678 -5.146 -5.844 1.00 93.00 369 GLU A O 1
ATOM 2948 N N . TYR A 1 370 ? 16.250 -5.545 -7.529 1.00 93.56 370 TYR A N 1
ATOM 2949 C CA . TYR A 1 370 ? 16.184 -4.161 -7.993 1.00 93.56 370 TYR A CA 1
ATOM 2950 C C . TYR A 1 370 ? 14.810 -3.829 -8.580 1.00 93.56 370 TYR A C 1
ATOM 2952 O O . TYR A 1 370 ? 14.015 -4.719 -8.877 1.00 93.56 370 TYR A O 1
ATOM 2960 N N . VAL A 1 371 ? 14.528 -2.544 -8.771 1.00 94.00 371 VAL A N 1
ATOM 2961 C CA . VAL A 1 371 ? 13.337 -2.053 -9.471 1.00 94.00 371 VAL A CA 1
ATOM 2962 C C . VAL A 1 371 ? 13.741 -1.115 -10.601 1.00 94.00 371 VAL A C 1
ATOM 2964 O O . VAL A 1 371 ? 14.714 -0.368 -10.482 1.00 94.00 371 VAL A O 1
ATOM 2967 N N . ILE A 1 372 ? 12.998 -1.171 -11.707 1.00 93.81 372 ILE A N 1
ATOM 2968 C CA . ILE A 1 372 ? 13.169 -0.262 -12.842 1.00 93.81 372 ILE A CA 1
ATOM 2969 C C . ILE A 1 372 ? 12.203 0.911 -12.673 1.00 93.81 372 ILE A C 1
ATOM 2971 O O . ILE A 1 372 ? 11.002 0.719 -12.454 1.00 93.81 372 ILE A O 1
ATOM 2975 N N . THR A 1 373 ? 12.736 2.120 -12.776 1.00 91.06 373 THR A N 1
ATOM 2976 C CA . THR A 1 373 ? 12.006 3.383 -12.682 1.00 91.06 373 THR A CA 1
ATOM 2977 C C . THR A 1 373 ? 12.211 4.218 -13.945 1.00 91.06 373 THR A C 1
ATOM 2979 O O . THR A 1 373 ? 13.065 3.912 -14.781 1.00 91.06 373 THR A O 1
ATOM 2982 N N . ASP A 1 374 ? 11.400 5.262 -14.105 1.00 89.31 374 ASP A N 1
ATOM 2983 C CA . ASP A 1 374 ? 11.406 6.163 -15.263 1.00 89.31 374 ASP A CA 1
ATOM 2984 C C . ASP A 1 374 ? 11.084 5.455 -16.604 1.00 89.31 374 ASP A C 1
ATOM 2986 O O . ASP A 1 374 ? 11.564 5.848 -17.668 1.00 89.31 374 ASP A O 1
ATOM 2990 N N . ILE A 1 375 ? 10.225 4.425 -16.567 1.00 89.75 375 ILE A N 1
ATOM 2991 C CA . ILE A 1 375 ? 9.704 3.720 -17.755 1.00 89.75 375 ILE A CA 1
ATOM 2992 C C . ILE A 1 375 ? 8.176 3.637 -17.736 1.00 89.75 375 ILE A C 1
ATOM 2994 O O . ILE A 1 375 ? 7.575 3.526 -16.675 1.00 89.75 375 ILE A O 1
ATOM 2998 N N . LYS A 1 376 ? 7.519 3.624 -18.898 1.00 87.69 376 LYS A N 1
ATOM 2999 C CA . LYS A 1 376 ? 6.103 3.237 -18.985 1.00 87.69 376 LYS A CA 1
ATOM 3000 C C . LYS A 1 376 ? 6.000 1.723 -18.824 1.00 87.69 376 LYS A C 1
ATOM 3002 O O . LYS A 1 376 ? 6.469 0.993 -19.681 1.00 87.69 376 LYS A O 1
ATOM 3007 N N . MET A 1 377 ? 5.399 1.219 -17.755 1.00 86.75 377 MET A N 1
ATOM 3008 C CA . MET A 1 377 ? 5.298 -0.237 -17.601 1.00 86.75 377 MET A CA 1
ATOM 3009 C C . MET A 1 377 ? 4.304 -0.865 -18.602 1.00 86.75 377 MET A C 1
ATOM 3011 O O . MET A 1 377 ? 3.327 -0.212 -18.979 1.00 86.75 377 MET A O 1
ATOM 3015 N N . PRO A 1 378 ? 4.517 -2.127 -19.034 1.00 86.44 378 PRO A N 1
ATOM 3016 C CA . PRO A 1 378 ? 3.542 -2.870 -19.833 1.00 86.44 378 PRO A CA 1
ATOM 3017 C C . PRO A 1 378 ? 2.171 -2.977 -19.149 1.00 86.44 378 PRO A C 1
ATOM 3019 O O . PRO A 1 378 ? 2.074 -2.946 -17.921 1.00 86.44 378 PRO A O 1
ATOM 3022 N N . GLN A 1 379 ? 1.114 -3.185 -19.942 1.00 81.06 379 GLN A N 1
ATOM 3023 C CA . GLN A 1 379 ? -0.268 -3.196 -19.442 1.00 81.06 379 GLN A CA 1
ATOM 3024 C C . GLN A 1 379 ? -0.506 -4.218 -18.317 1.00 81.06 379 GLN A C 1
ATOM 3026 O O . GLN A 1 379 ? -1.196 -3.900 -17.358 1.00 81.06 379 GLN A O 1
ATOM 3031 N N . SER A 1 380 ? 0.119 -5.398 -18.368 1.00 84.31 380 SER A N 1
ATOM 3032 C CA . SER A 1 380 ? -0.006 -6.421 -17.318 1.00 84.31 380 SER A CA 1
ATOM 3033 C C . SER A 1 380 ? 0.457 -5.936 -15.936 1.00 84.31 380 SER A C 1
ATOM 3035 O O . SER A 1 380 ? -0.175 -6.244 -14.927 1.00 84.31 380 SER A O 1
ATOM 3037 N N . TYR A 1 381 ? 1.539 -5.156 -15.880 1.00 86.50 381 TYR A N 1
ATOM 3038 C CA . TYR A 1 381 ? 2.064 -4.580 -14.637 1.00 86.50 381 TYR A CA 1
ATOM 3039 C C . TYR A 1 381 ? 1.222 -3.404 -14.146 1.00 86.50 381 TYR A C 1
ATOM 3041 O O . TYR A 1 381 ? 1.097 -3.200 -12.938 1.00 86.50 381 TYR A O 1
ATOM 3049 N N . ILE A 1 382 ? 0.624 -2.650 -15.072 1.00 86.62 382 ILE A N 1
ATOM 3050 C CA . ILE A 1 382 ? -0.363 -1.624 -14.738 1.00 86.62 382 ILE A CA 1
ATOM 3051 C C . ILE A 1 382 ? -1.580 -2.290 -14.089 1.00 86.62 382 ILE A C 1
ATOM 3053 O O . ILE A 1 382 ? -1.927 -1.929 -12.970 1.00 86.62 382 ILE A O 1
ATOM 3057 N N . ASP A 1 383 ? -2.158 -3.311 -14.723 1.00 81.19 383 ASP A N 1
ATOM 3058 C CA . ASP A 1 383 ? -3.335 -4.028 -14.215 1.00 81.19 383 ASP A CA 1
ATOM 3059 C C . ASP A 1 383 ? -3.080 -4.635 -12.824 1.00 81.19 383 ASP A C 1
ATOM 3061 O O . ASP A 1 383 ? -3.934 -4.556 -11.937 1.00 81.19 383 ASP A O 1
ATOM 3065 N N . HIS A 1 384 ? -1.887 -5.201 -12.601 1.00 80.12 384 HIS A N 1
ATOM 3066 C CA . HIS A 1 384 ? -1.493 -5.726 -11.292 1.00 80.12 384 HIS A CA 1
ATOM 3067 C C . HIS A 1 384 ? -1.437 -4.625 -10.225 1.00 80.12 384 HIS A C 1
ATOM 3069 O O . HIS A 1 384 ? -1.991 -4.793 -9.138 1.00 80.12 384 HIS A O 1
ATOM 3075 N N . ALA A 1 385 ? -0.801 -3.491 -10.525 1.00 87.88 385 ALA A N 1
ATOM 3076 C CA . ALA A 1 385 ? -0.718 -2.375 -9.587 1.00 87.88 385 ALA A CA 1
ATOM 3077 C C . ALA A 1 385 ? -2.099 -1.764 -9.298 1.00 87.88 385 ALA A C 1
ATOM 3079 O O . ALA A 1 385 ? -2.383 -1.383 -8.164 1.00 87.88 385 ALA A O 1
ATOM 3080 N N . GLU A 1 386 ? -2.990 -1.695 -10.290 1.00 87.38 386 GLU A N 1
ATOM 3081 C CA . GLU A 1 386 ? -4.374 -1.264 -10.075 1.00 87.38 386 GLU A CA 1
ATOM 3082 C C . GLU A 1 386 ? -5.121 -2.229 -9.139 1.00 87.38 386 GLU A C 1
ATOM 3084 O O . GLU A 1 386 ? -5.822 -1.793 -8.224 1.00 87.38 386 GLU A O 1
ATOM 3089 N N . ALA A 1 387 ? -4.952 -3.544 -9.311 1.00 84.00 387 ALA A N 1
ATOM 3090 C CA . ALA A 1 387 ? -5.543 -4.540 -8.417 1.00 84.00 387 ALA A CA 1
ATOM 3091 C C . ALA A 1 387 ? -5.006 -4.428 -6.977 1.00 84.00 387 ALA A C 1
ATOM 3093 O O . ALA A 1 387 ? -5.781 -4.517 -6.019 1.00 84.00 387 ALA A O 1
ATOM 3094 N N . GLU A 1 388 ? -3.706 -4.176 -6.820 1.00 86.94 388 GLU A N 1
ATOM 3095 C CA . GLU A 1 388 ? -3.073 -3.906 -5.526 1.00 86.94 388 GLU A CA 1
ATOM 3096 C C . GLU A 1 388 ? -3.648 -2.639 -4.874 1.00 86.94 388 GLU A C 1
ATOM 3098 O O . GLU A 1 388 ? -4.066 -2.672 -3.713 1.00 86.94 388 GLU A O 1
ATOM 3103 N N . LEU A 1 389 ? -3.786 -1.554 -5.646 1.00 89.88 389 LEU A N 1
ATOM 3104 C CA . LEU A 1 389 ? -4.400 -0.302 -5.202 1.00 89.88 389 LEU A CA 1
ATOM 3105 C C . LEU A 1 389 ? -5.850 -0.511 -4.747 1.00 89.88 389 LEU A C 1
ATOM 3107 O O . LEU A 1 389 ? -6.252 0.031 -3.718 1.00 89.88 389 LEU A O 1
ATOM 3111 N N . LEU A 1 390 ? -6.636 -1.319 -5.468 1.00 88.00 390 LEU A N 1
ATOM 3112 C CA . LEU A 1 390 ? -7.999 -1.674 -5.062 1.00 88.00 390 LEU A CA 1
ATOM 3113 C C . LEU A 1 390 ? -8.024 -2.390 -3.718 1.00 88.00 390 LEU A C 1
ATOM 3115 O O . LEU A 1 390 ? -8.871 -2.086 -2.879 1.00 88.00 390 LEU A O 1
ATOM 3119 N N . SER A 1 391 ? -7.128 -3.357 -3.531 1.00 83.38 391 SER A N 1
ATOM 3120 C CA . SER A 1 391 ? -7.039 -4.119 -2.290 1.00 83.38 391 SER A CA 1
ATOM 3121 C C . SER A 1 391 ? -6.672 -3.209 -1.116 1.00 83.38 391 SER A C 1
ATOM 3123 O O . SER A 1 391 ? -7.358 -3.219 -0.094 1.00 83.38 391 SER A O 1
ATOM 3125 N N . ALA A 1 392 ? -5.649 -2.366 -1.278 1.00 80.50 392 ALA A N 1
ATOM 3126 C CA . ALA A 1 392 ? -5.217 -1.419 -0.252 1.00 80.50 392 ALA A CA 1
ATOM 3127 C C . ALA A 1 392 ? -6.307 -0.388 0.088 1.00 80.50 392 ALA A C 1
ATOM 3129 O O . ALA A 1 392 ? -6.599 -0.152 1.260 1.00 80.50 392 ALA A O 1
ATOM 3130 N N . ALA A 1 393 ? -6.968 0.176 -0.926 1.00 86.12 393 ALA A N 1
ATOM 3131 C CA . ALA A 1 393 ? -8.038 1.150 -0.741 1.00 86.12 393 ALA A CA 1
ATOM 3132 C C . ALA A 1 393 ? -9.279 0.553 -0.060 1.00 86.12 393 ALA A C 1
ATOM 3134 O O . ALA A 1 393 ? -9.891 1.219 0.773 1.00 86.12 393 ALA A O 1
ATOM 3135 N N . LYS A 1 394 ? -9.641 -0.701 -0.372 1.00 86.00 394 LYS A N 1
ATOM 3136 C CA . LYS A 1 394 ? -10.728 -1.418 0.317 1.00 86.00 394 LYS A CA 1
ATOM 3137 C C . LYS A 1 394 ? -10.410 -1.635 1.789 1.00 86.00 394 LYS A C 1
ATOM 3139 O O . LYS A 1 394 ? -11.245 -1.316 2.625 1.00 86.00 394 LYS A O 1
ATOM 3144 N N . ASN A 1 395 ? -9.205 -2.112 2.101 1.00 80.12 395 ASN A N 1
ATOM 3145 C CA . ASN A 1 395 ? -8.779 -2.305 3.488 1.00 80.12 395 ASN A CA 1
ATOM 3146 C C . ASN A 1 395 ? -8.806 -0.981 4.263 1.00 80.12 395 ASN A C 1
ATOM 3148 O O . ASN A 1 395 ? -9.354 -0.918 5.357 1.00 80.12 395 ASN A O 1
ATOM 3152 N N . TYR A 1 396 ? -8.306 0.098 3.655 1.00 80.00 396 TYR A N 1
ATOM 3153 C CA . TYR A 1 396 ? -8.341 1.424 4.265 1.00 80.00 396 TYR A CA 1
ATOM 3154 C C . TYR A 1 396 ? -9.776 1.922 4.502 1.00 80.00 396 TYR A C 1
ATOM 3156 O O . TYR A 1 396 ? -10.095 2.352 5.608 1.00 80.00 396 TYR A O 1
ATOM 3164 N N . LEU A 1 397 ? -10.668 1.822 3.504 1.00 82.56 397 LEU A N 1
ATOM 3165 C CA . LEU A 1 397 ? -12.080 2.204 3.649 1.00 82.56 397 LEU A CA 1
ATOM 3166 C C . LEU A 1 397 ? -12.799 1.356 4.708 1.00 82.56 397 LEU A C 1
ATOM 3168 O O . LEU A 1 397 ? -13.638 1.866 5.449 1.00 82.56 397 LEU A O 1
ATOM 3172 N N . ASP A 1 398 ? -12.475 0.070 4.809 1.00 80.62 398 ASP A N 1
ATOM 3173 C CA . ASP A 1 398 ? -13.057 -0.833 5.797 1.00 80.62 398 ASP A CA 1
ATOM 3174 C C . ASP A 1 398 ? -12.775 -0.385 7.237 1.00 80.62 398 ASP A C 1
ATOM 3176 O O . ASP A 1 398 ? -13.663 -0.505 8.082 1.00 80.62 398 ASP A O 1
ATOM 3180 N N . GLU A 1 399 ? -11.594 0.179 7.495 1.00 72.44 399 GLU A N 1
ATOM 3181 C CA . GLU A 1 399 ? -11.188 0.693 8.807 1.00 72.44 399 GLU A CA 1
ATOM 3182 C C . GLU A 1 399 ? -11.855 2.027 9.165 1.00 72.44 399 GLU A C 1
ATOM 3184 O O . GLU A 1 399 ? -12.221 2.248 10.320 1.00 72.44 399 GLU A O 1
ATOM 3189 N N . ILE A 1 400 ? -12.017 2.923 8.188 1.00 71.38 400 ILE A N 1
ATOM 3190 C CA . ILE A 1 400 ? -12.455 4.310 8.435 1.00 71.38 400 ILE A CA 1
ATOM 3191 C C . ILE A 1 400 ? -13.946 4.559 8.161 1.00 71.38 400 ILE A C 1
ATOM 3193 O O . ILE A 1 400 ? -14.470 5.621 8.500 1.00 71.38 400 ILE A O 1
ATOM 3197 N N . SER A 1 401 ? -14.644 3.593 7.554 1.00 71.62 401 SER A N 1
ATOM 3198 C CA . SER A 1 401 ? -16.087 3.669 7.265 1.00 71.62 401 SER A CA 1
ATOM 3199 C C . SER A 1 401 ? -16.979 3.335 8.455 1.00 71.62 401 SER A C 1
ATOM 3201 O O . SER A 1 401 ? -18.198 3.220 8.308 1.00 71.62 401 SER A O 1
ATOM 3203 N N . GLN A 1 402 ? -16.402 3.205 9.648 1.00 69.06 402 GLN A N 1
ATOM 3204 C CA . GLN A 1 402 ? -17.128 3.063 10.902 1.00 69.06 402 GLN A CA 1
ATOM 3205 C C . GLN A 1 402 ? -16.573 4.046 11.942 1.00 69.06 402 GLN A C 1
ATOM 3207 O O . GLN A 1 402 ? -15.383 4.362 11.909 1.00 69.06 402 GLN A O 1
ATOM 3212 N N . PRO A 1 403 ? -17.400 4.532 12.888 1.00 63.72 403 PRO A N 1
ATOM 3213 C CA . PRO A 1 403 ? -16.913 5.355 13.985 1.00 63.72 403 PRO A CA 1
ATOM 3214 C C . PRO A 1 403 ? -15.843 4.598 14.772 1.00 63.72 403 PRO A C 1
ATOM 3216 O O . PRO A 1 403 ? -16.079 3.460 15.186 1.00 63.72 403 PRO A O 1
ATOM 3219 N N . GLN A 1 404 ? -14.704 5.237 15.039 1.00 65.25 404 GLN A N 1
ATOM 3220 C CA . GLN A 1 404 ? -13.754 4.711 16.013 1.00 65.25 404 GLN A CA 1
ATOM 3221 C C . GLN A 1 404 ? -14.345 4.915 17.407 1.00 65.25 404 GLN A C 1
ATOM 3223 O O . GLN A 1 404 ? -14.467 6.040 17.896 1.00 65.25 404 GLN A O 1
ATOM 3228 N N . VAL A 1 405 ? -14.783 3.821 18.029 1.00 67.25 405 VAL A N 1
ATOM 3229 C CA . VAL A 1 405 ? -15.404 3.867 19.351 1.00 67.25 405 VAL A CA 1
ATOM 3230 C C . VAL A 1 405 ? -14.407 3.353 20.375 1.00 67.25 405 VAL A C 1
ATOM 3232 O O . VAL A 1 405 ? -13.863 2.258 20.237 1.00 67.25 405 VAL A O 1
ATOM 3235 N N . ALA A 1 406 ? -14.181 4.148 21.416 1.00 74.69 406 ALA A N 1
ATOM 3236 C CA . ALA A 1 406 ? -13.503 3.681 22.608 1.00 74.69 406 ALA A CA 1
ATOM 3237 C C . ALA A 1 406 ? -14.552 3.272 23.649 1.00 74.69 406 ALA A C 1
ATOM 3239 O O . ALA A 1 406 ? -15.626 3.870 23.745 1.00 74.69 406 ALA A O 1
ATOM 3240 N N . TYR A 1 407 ? -14.250 2.263 24.456 1.00 80.31 407 TYR A N 1
ATOM 3241 C CA . TYR A 1 407 ? -15.056 1.909 25.616 1.00 80.31 407 TYR A CA 1
ATOM 3242 C C . TYR A 1 407 ? -14.180 1.899 26.857 1.00 80.31 407 TYR A C 1
ATOM 3244 O O . TYR A 1 407 ? -13.080 1.354 26.839 1.00 80.31 407 TYR A O 1
ATOM 3252 N N . ASN A 1 408 ? -14.684 2.470 27.944 1.00 82.31 408 ASN A N 1
ATOM 3253 C CA . ASN A 1 408 ? -14.092 2.307 29.260 1.00 82.31 408 ASN A CA 1
ATOM 3254 C C . ASN A 1 408 ? -14.825 1.177 29.992 1.00 82.31 408 ASN A C 1
ATOM 3256 O O . ASN A 1 408 ? -16.049 1.218 30.137 1.00 82.31 408 ASN A O 1
ATOM 3260 N N . LEU A 1 409 ? -14.084 0.154 30.402 1.00 88.06 409 LEU A N 1
ATOM 3261 C CA . LEU A 1 409 ? -14.588 -1.028 31.089 1.00 88.06 409 LEU A CA 1
ATOM 3262 C C . LEU A 1 409 ? -14.127 -0.993 32.538 1.00 88.06 409 LEU A C 1
ATOM 3264 O O . LEU A 1 409 ? -12.929 -0.894 32.811 1.00 88.06 409 LEU A O 1
ATOM 3268 N N . ILE A 1 410 ? -15.071 -1.178 33.454 1.00 86.25 410 ILE A N 1
ATOM 3269 C CA . ILE A 1 410 ? -14.790 -1.359 34.879 1.00 86.25 410 ILE A CA 1
ATOM 3270 C C . ILE A 1 410 ? -15.096 -2.812 35.231 1.00 86.25 410 ILE A C 1
ATOM 3272 O O . ILE A 1 410 ? -16.253 -3.246 35.171 1.00 86.25 410 ILE A O 1
ATOM 3276 N N . PHE A 1 411 ? -14.062 -3.587 35.562 1.00 89.00 411 PHE A N 1
ATOM 3277 C CA . PHE A 1 411 ? -14.216 -5.010 35.858 1.00 89.00 411 PHE A CA 1
ATOM 3278 C C . PHE A 1 411 ? -14.660 -5.270 37.297 1.00 89.00 411 PHE A C 1
ATOM 3280 O O . PHE A 1 411 ? -14.395 -4.483 38.200 1.00 89.00 411 PHE A O 1
ATOM 3287 N N . ASP A 1 412 ? -15.300 -6.422 37.507 1.00 88.38 412 ASP A N 1
ATOM 3288 C CA . ASP A 1 412 ? -15.523 -6.980 38.841 1.00 88.38 412 ASP A CA 1
ATOM 3289 C C . ASP A 1 412 ? -14.221 -7.641 39.352 1.00 88.38 412 ASP A C 1
ATOM 3291 O O . ASP A 1 412 ? -13.811 -8.677 38.806 1.00 88.38 412 ASP A O 1
ATOM 3295 N N . PRO A 1 413 ? -13.581 -7.102 40.413 1.00 87.06 413 PRO A N 1
ATOM 3296 C CA . PRO A 1 413 ? -12.315 -7.622 40.929 1.00 87.06 413 PRO A CA 1
ATOM 3297 C C . PRO A 1 413 ? -12.415 -9.068 41.414 1.00 87.06 413 PRO A C 1
ATOM 3299 O O . PRO A 1 413 ? -11.479 -9.856 41.263 1.00 87.06 413 PRO A O 1
ATOM 3302 N N . VAL A 1 414 ? -13.564 -9.447 41.985 1.00 88.12 414 VAL A N 1
ATOM 3303 C CA . VAL A 1 414 ? -13.802 -10.801 42.497 1.00 88.12 414 VAL A CA 1
ATOM 3304 C C . VAL A 1 414 ? -13.944 -11.774 41.334 1.00 88.12 414 VAL A C 1
ATOM 3306 O O . VAL A 1 414 ? -13.421 -12.889 41.390 1.00 88.12 414 VAL A O 1
ATOM 3309 N N . PHE A 1 415 ? -14.613 -11.359 40.256 1.00 88.81 415 PHE A N 1
ATOM 3310 C CA . PHE A 1 415 ? -14.733 -12.173 39.050 1.00 88.81 415 PHE A CA 1
ATOM 3311 C C . PHE A 1 415 ? -13.370 -12.442 38.407 1.00 88.81 415 PHE A C 1
ATOM 3313 O O . PHE A 1 415 ? -13.051 -13.605 38.144 1.00 88.81 415 PHE A O 1
ATOM 3320 N N . LEU A 1 416 ? -12.562 -11.396 38.186 1.00 88.81 416 LEU A N 1
ATOM 3321 C CA . LEU A 1 416 ? -11.229 -11.539 37.590 1.00 88.81 416 LEU A CA 1
ATOM 3322 C C . LEU A 1 416 ? -10.340 -12.453 38.433 1.00 88.81 416 LEU A C 1
ATOM 3324 O O . LEU A 1 416 ? -9.741 -13.387 37.894 1.00 88.81 416 LEU A O 1
ATOM 3328 N N . ARG A 1 417 ? -10.344 -12.256 39.759 1.00 87.44 417 ARG A N 1
ATOM 3329 C CA . ARG A 1 417 ? -9.587 -13.087 40.700 1.00 87.44 417 ARG A CA 1
ATOM 3330 C C . ARG A 1 417 ? -10.005 -14.552 40.640 1.00 87.44 417 ARG A C 1
ATOM 3332 O O . ARG A 1 417 ? -9.154 -15.425 40.508 1.00 87.44 417 ARG A O 1
ATOM 3339 N N . ASN A 1 418 ? -11.306 -14.833 40.705 1.00 88.62 418 ASN A N 1
ATOM 3340 C CA . ASN A 1 418 ? -11.823 -16.204 40.711 1.00 88.62 418 ASN A CA 1
ATOM 3341 C C . ASN A 1 418 ? -11.556 -16.941 39.395 1.00 88.62 418 ASN A C 1
ATOM 3343 O O . ASN A 1 418 ? -11.403 -18.161 39.387 1.00 88.62 418 ASN A O 1
ATOM 3347 N N . LYS A 1 419 ? -11.533 -16.212 38.276 1.00 87.19 419 LYS A N 1
ATOM 3348 C CA . LYS A 1 419 ? -11.228 -16.769 36.956 1.00 87.19 419 LYS A CA 1
ATOM 3349 C C . LYS A 1 419 ? -9.731 -16.812 36.645 1.00 87.19 419 LYS A C 1
ATOM 3351 O O . LYS A 1 419 ? -9.351 -17.485 35.691 1.00 87.19 419 LYS A O 1
ATOM 3356 N N . GLY A 1 420 ? -8.894 -16.125 37.425 1.00 85.69 420 GLY A N 1
ATOM 3357 C CA . GLY A 1 420 ? -7.457 -16.006 37.173 1.00 85.69 420 GLY A CA 1
ATOM 3358 C C . GLY A 1 420 ? -7.137 -15.273 35.867 1.00 85.69 420 GLY A C 1
ATOM 3359 O O . GLY A 1 420 ? -6.100 -15.530 35.256 1.00 85.69 420 GLY A O 1
ATOM 3360 N N . TYR A 1 421 ? -8.037 -14.406 35.397 1.00 87.94 421 TYR A N 1
ATOM 3361 C CA . TYR A 1 421 ? -7.850 -13.694 34.136 1.00 87.94 421 TYR A CA 1
ATOM 3362 C C . TYR A 1 421 ? -6.793 -12.606 34.295 1.00 87.94 421 TYR A C 1
ATOM 3364 O O . TYR A 1 421 ? -6.923 -11.705 35.116 1.00 87.94 421 TYR A O 1
ATOM 3372 N N . GLN A 1 422 ? -5.757 -12.679 33.464 1.00 83.06 422 GLN A N 1
ATOM 3373 C CA . GLN A 1 422 ? -4.729 -11.650 33.364 1.00 83.06 422 GLN A CA 1
ATOM 3374 C C . GLN A 1 422 ? -4.935 -10.865 32.075 1.00 83.06 422 GLN A C 1
ATOM 3376 O O . GLN A 1 422 ? -4.803 -11.435 30.994 1.00 83.06 422 GLN A O 1
ATOM 3381 N N . LEU A 1 423 ? -5.249 -9.578 32.216 1.00 84.69 423 LEU A N 1
ATOM 3382 C CA . LEU A 1 423 ? -5.443 -8.641 31.113 1.00 84.69 423 LEU A CA 1
ATOM 3383 C C . LEU A 1 423 ? -4.241 -7.708 30.993 1.00 84.69 423 LEU A C 1
ATOM 3385 O O . LEU A 1 423 ? -3.812 -7.109 31.984 1.00 84.69 423 LEU A O 1
ATOM 3389 N N . ARG A 1 424 ? -3.700 -7.578 29.786 1.00 80.94 424 ARG A N 1
ATOM 3390 C CA . ARG A 1 424 ? -2.558 -6.720 29.459 1.00 80.94 424 ARG A CA 1
ATOM 3391 C C . ARG A 1 424 ? -2.935 -5.751 28.345 1.00 80.94 424 ARG A C 1
ATOM 3393 O O . ARG A 1 424 ? -3.832 -6.017 27.550 1.00 80.94 424 ARG A O 1
ATOM 3400 N N . ILE A 1 425 ? -2.233 -4.624 28.283 1.00 79.56 425 ILE A N 1
ATOM 3401 C CA . ILE A 1 425 ? -2.366 -3.701 27.154 1.00 79.56 425 ILE A CA 1
ATOM 3402 C C . ILE A 1 425 ? -2.028 -4.460 25.861 1.00 79.56 425 ILE A C 1
ATOM 3404 O O . ILE A 1 425 ? -1.043 -5.195 25.804 1.00 79.56 425 ILE A O 1
ATOM 3408 N N . GLY A 1 426 ? -2.894 -4.297 24.863 1.00 71.62 426 GLY A N 1
ATOM 3409 C CA . GLY A 1 426 ? -2.865 -4.949 23.558 1.00 71.62 426 GLY A CA 1
ATOM 3410 C C . GLY A 1 426 ? -3.547 -6.323 23.485 1.00 71.62 426 GLY A C 1
ATOM 3411 O O . GLY A 1 426 ? -3.691 -6.880 22.397 1.00 71.62 426 GLY A O 1
ATOM 3412 N N . ASP A 1 427 ? -4.039 -6.872 24.598 1.00 83.31 427 ASP A N 1
ATOM 3413 C CA . ASP A 1 427 ? -4.899 -8.056 24.553 1.00 83.31 427 ASP A CA 1
ATOM 3414 C C . ASP A 1 427 ? -6.204 -7.754 23.790 1.00 83.31 427 ASP A C 1
ATOM 3416 O O . ASP A 1 427 ? -6.827 -6.704 23.973 1.00 83.31 427 ASP A O 1
ATOM 3420 N N . LEU A 1 428 ? -6.655 -8.703 22.965 1.00 85.19 428 LEU A N 1
ATOM 3421 C CA . LEU A 1 428 ? -8.001 -8.689 22.389 1.00 85.19 428 LEU A CA 1
ATOM 3422 C C . LEU A 1 428 ? -8.960 -9.386 23.355 1.00 85.19 428 LEU A C 1
ATOM 3424 O O . LEU A 1 428 ? -8.780 -10.568 23.680 1.00 85.19 428 LEU A O 1
ATOM 3428 N N . ILE A 1 429 ? -10.003 -8.669 23.765 1.00 88.81 429 ILE A N 1
ATOM 3429 C CA . ILE A 1 429 ? -11.076 -9.177 24.625 1.00 88.81 429 ILE A CA 1
ATOM 3430 C C . ILE A 1 429 ? -12.416 -9.083 23.904 1.00 88.81 429 ILE A C 1
ATOM 3432 O O . ILE A 1 429 ? -12.654 -8.161 23.129 1.00 88.81 429 ILE A O 1
ATOM 3436 N N . TRP A 1 430 ? -13.300 -10.049 24.133 1.00 90.25 430 TRP A N 1
ATOM 3437 C CA . TRP A 1 430 ? -14.624 -10.064 23.522 1.00 90.25 430 TRP A CA 1
ATOM 3438 C C . TRP A 1 430 ? -15.624 -9.327 24.409 1.00 90.25 430 TRP A C 1
ATOM 3440 O O . TRP A 1 430 ? -15.883 -9.735 25.541 1.00 90.25 430 TRP A O 1
ATOM 3450 N N . ILE A 1 431 ? -16.195 -8.249 23.879 1.00 87.81 431 ILE A N 1
ATOM 3451 C CA . ILE A 1 431 ? -17.200 -7.437 24.562 1.00 87.81 431 ILE A CA 1
ATOM 3452 C C . ILE A 1 431 ? -18.552 -7.711 23.927 1.00 87.81 431 ILE A C 1
ATOM 3454 O O . ILE A 1 431 ? -18.691 -7.703 22.701 1.00 87.81 431 ILE A O 1
ATOM 3458 N N . ILE A 1 432 ? -19.533 -7.990 24.781 1.00 83.94 432 ILE A N 1
ATOM 3459 C CA . ILE A 1 432 ? -20.900 -8.284 24.370 1.00 83.94 432 ILE A CA 1
ATOM 3460 C C . ILE A 1 432 ? -21.847 -7.398 25.179 1.00 83.94 432 ILE A C 1
ATOM 3462 O O . ILE A 1 432 ? -22.022 -7.602 26.382 1.00 83.94 432 ILE A O 1
ATOM 3466 N N . ASP A 1 433 ? -22.481 -6.459 24.491 1.00 81.38 433 ASP A N 1
ATOM 3467 C CA . ASP A 1 433 ? -23.476 -5.536 25.016 1.00 81.38 433 ASP A CA 1
ATOM 3468 C C . ASP A 1 433 ? -24.591 -5.320 23.972 1.00 81.38 433 ASP A C 1
ATOM 3470 O O . ASP A 1 433 ? -24.355 -4.690 22.937 1.00 81.38 433 ASP A O 1
ATOM 3474 N N . PRO A 1 434 ? -25.793 -5.890 24.183 1.00 72.81 434 PRO A N 1
ATOM 3475 C CA . PRO A 1 434 ? -26.905 -5.750 23.245 1.00 72.81 434 PRO A CA 1
ATOM 3476 C C . PRO A 1 434 ? -27.416 -4.313 23.090 1.00 72.81 434 PRO A C 1
ATOM 3478 O O . PRO A 1 434 ? -27.840 -3.949 21.994 1.00 72.81 434 PRO A O 1
ATOM 3481 N N . ASP A 1 435 ? -27.360 -3.506 24.151 1.00 71.44 435 ASP A N 1
ATOM 3482 C CA . ASP A 1 435 ? -27.936 -2.158 24.180 1.00 71.44 435 ASP A CA 1
ATOM 3483 C C . ASP A 1 435 ? -27.048 -1.174 23.408 1.00 71.44 435 ASP A C 1
ATOM 3485 O O . ASP A 1 435 ? -27.535 -0.352 22.631 1.00 71.44 435 ASP A O 1
ATOM 3489 N N . LEU A 1 436 ? -25.727 -1.320 23.541 1.00 68.75 436 LEU A N 1
ATOM 3490 C CA . LEU A 1 436 ? -24.733 -0.596 22.747 1.00 68.75 436 LEU A CA 1
ATOM 3491 C C . LEU A 1 436 ? -24.481 -1.227 21.366 1.00 68.75 436 LEU A C 1
ATOM 3493 O O . LEU A 1 436 ? -23.661 -0.706 20.608 1.00 68.75 436 LEU A O 1
ATOM 3497 N N . GLN A 1 437 ? -25.166 -2.330 21.040 1.00 70.62 437 GLN A N 1
ATOM 3498 C CA . GLN A 1 437 ? -24.993 -3.117 19.810 1.00 70.62 437 GLN A CA 1
ATOM 3499 C C . GLN A 1 437 ? -23.539 -3.565 19.577 1.00 70.62 437 GLN A C 1
ATOM 3501 O O . GLN A 1 437 ? -23.048 -3.628 18.450 1.00 70.62 437 GLN A O 1
ATOM 3506 N N . VAL A 1 438 ? -22.838 -3.906 20.660 1.00 74.75 438 VAL A N 1
ATOM 3507 C CA . VAL A 1 438 ? -21.451 -4.376 20.633 1.00 74.75 438 VAL A CA 1
ATOM 3508 C C . VAL A 1 438 ? -21.437 -5.886 20.788 1.00 74.75 438 VAL A C 1
ATOM 3510 O O . VAL A 1 438 ? -21.891 -6.431 21.788 1.00 74.75 438 VAL A O 1
ATOM 3513 N N . ASN A 1 439 ? -20.886 -6.594 19.811 1.00 81.38 439 ASN A N 1
ATOM 3514 C CA . ASN A 1 439 ? -20.609 -8.023 19.930 1.00 81.38 439 ASN A CA 1
ATOM 3515 C C . ASN A 1 439 ? -19.356 -8.363 19.128 1.00 81.38 439 ASN A C 1
ATOM 3517 O O . ASN A 1 439 ? -19.417 -9.018 18.088 1.00 81.38 439 ASN A O 1
ATOM 3521 N N . ARG A 1 440 ? -18.212 -7.852 19.582 1.00 83.69 440 ARG A N 1
ATOM 3522 C CA . ARG A 1 440 ? -16.944 -8.004 18.864 1.00 83.69 440 ARG A CA 1
ATOM 3523 C C . ARG A 1 440 ? -15.746 -8.021 19.799 1.00 83.69 440 ARG A C 1
ATOM 3525 O O . ARG A 1 440 ? -15.839 -7.664 20.973 1.00 83.69 440 ARG A O 1
ATOM 3532 N N . LYS A 1 441 ? -14.616 -8.478 19.267 1.00 84.75 441 LYS A N 1
ATOM 3533 C CA . LYS A 1 441 ? -13.329 -8.415 19.959 1.00 84.75 441 LYS A CA 1
ATOM 3534 C C . LYS A 1 441 ? -12.750 -7.019 19.786 1.00 84.75 441 LYS A C 1
ATOM 3536 O O . LYS A 1 441 ? -12.658 -6.559 18.656 1.00 84.75 441 LYS A O 1
ATOM 3541 N N . ILE A 1 442 ? -12.373 -6.383 20.888 1.00 83.62 442 ILE A N 1
ATOM 3542 C CA . ILE A 1 442 ? -11.789 -5.038 20.910 1.00 83.62 442 ILE A CA 1
ATOM 3543 C C . ILE A 1 442 ? -10.480 -5.104 21.698 1.00 83.62 442 ILE A C 1
ATOM 3545 O O . ILE A 1 442 ? -10.336 -5.910 22.624 1.00 83.62 442 ILE A O 1
ATOM 3549 N N . ARG A 1 443 ? -9.495 -4.309 21.282 1.00 84.38 443 ARG A N 1
ATOM 3550 C CA . ARG A 1 443 ? -8.152 -4.303 21.859 1.00 84.38 443 ARG A CA 1
ATOM 3551 C C . ARG A 1 443 ? -8.096 -3.409 23.090 1.00 84.38 443 ARG A C 1
ATOM 3553 O O . ARG A 1 443 ? -8.597 -2.292 23.047 1.00 84.38 443 ARG A O 1
ATOM 3560 N N . ILE A 1 444 ? -7.429 -3.866 24.148 1.00 84.25 444 ILE A N 1
ATOM 3561 C CA . ILE A 1 444 ? -7.087 -3.033 25.308 1.00 84.25 444 ILE A CA 1
ATOM 3562 C C . ILE A 1 444 ? -6.001 -2.030 24.908 1.00 84.25 444 ILE A C 1
ATOM 3564 O O . ILE A 1 444 ? -4.889 -2.429 24.578 1.00 84.25 444 ILE A O 1
ATOM 3568 N N . VAL A 1 445 ? -6.296 -0.734 24.972 1.00 75.75 445 VAL A N 1
ATOM 3569 C CA . VAL A 1 445 ? -5.357 0.348 24.624 1.00 75.75 445 VAL A CA 1
ATOM 3570 C C . VAL A 1 445 ? -4.783 1.052 25.851 1.00 75.75 445 VAL A C 1
ATOM 3572 O O . VAL A 1 445 ? -3.671 1.574 25.793 1.00 75.75 445 VAL A O 1
ATOM 3575 N N . ALA A 1 446 ? -5.485 1.010 26.985 1.00 75.00 446 ALA A N 1
ATOM 3576 C CA . ALA A 1 446 ? -4.987 1.509 28.262 1.00 75.00 446 ALA A CA 1
ATOM 3577 C C . ALA A 1 446 ? -5.521 0.672 29.430 1.00 75.00 446 ALA A C 1
ATOM 3579 O O . ALA A 1 446 ? -6.583 0.057 29.338 1.00 75.00 446 ALA A O 1
ATOM 3580 N N . SER A 1 447 ? -4.792 0.662 30.546 1.00 83.12 447 SER A N 1
ATOM 3581 C CA . SER A 1 447 ? -5.229 0.016 31.785 1.00 83.12 447 SER A CA 1
ATOM 3582 C C . SER A 1 447 ? -4.846 0.848 33.003 1.00 83.12 447 SER A C 1
ATOM 3584 O O . SER A 1 447 ? -3.680 1.219 33.138 1.00 83.12 447 SER A O 1
ATOM 3586 N N . THR A 1 448 ? -5.789 1.050 33.918 1.00 80.50 448 THR A N 1
ATOM 3587 C CA . THR A 1 448 ? -5.567 1.641 35.241 1.00 80.50 448 THR A CA 1
ATOM 3588 C C . THR A 1 448 ? -5.838 0.572 36.293 1.00 80.50 448 THR A C 1
ATOM 3590 O O . THR A 1 448 ? -6.889 -0.067 36.268 1.00 80.50 448 THR A O 1
ATOM 3593 N N . ARG A 1 449 ? -4.892 0.361 37.213 1.00 80.25 449 ARG A N 1
ATOM 3594 C CA . ARG A 1 449 ? -5.011 -0.614 38.307 1.00 80.25 449 ARG A CA 1
ATOM 3595 C C . ARG A 1 449 ? -4.854 0.055 39.657 1.00 80.25 449 ARG A C 1
ATOM 3597 O O . ARG A 1 449 ? -4.021 0.948 39.819 1.00 80.25 449 ARG A O 1
ATOM 3604 N N . ASN A 1 450 ? -5.605 -0.433 40.633 1.00 80.06 450 ASN A N 1
ATOM 3605 C CA . ASN A 1 450 ? -5.400 -0.089 42.028 1.00 80.06 450 ASN A CA 1
ATOM 3606 C C . ASN A 1 450 ? -4.116 -0.754 42.560 1.00 80.06 450 ASN A C 1
ATOM 3608 O O . ASN A 1 450 ? -3.841 -1.921 42.288 1.00 80.06 450 ASN A O 1
ATOM 3612 N N . ILE A 1 451 ? -3.319 -0.008 43.327 1.00 76.12 451 ILE A N 1
ATOM 3613 C CA . ILE A 1 451 ? -2.040 -0.487 43.877 1.00 76.12 451 ILE A CA 1
ATOM 3614 C C . ILE A 1 451 ? -2.267 -1.481 45.029 1.00 76.12 451 ILE A C 1
ATOM 3616 O O . ILE A 1 451 ? -1.428 -2.342 45.280 1.00 76.12 451 ILE A O 1
ATOM 3620 N N . VAL A 1 452 ? -3.394 -1.364 45.739 1.00 79.06 452 VAL A N 1
ATOM 3621 C CA . VAL A 1 452 ? -3.726 -2.217 46.891 1.00 79.06 452 VAL A CA 1
ATOM 3622 C C . VAL A 1 452 ? -4.478 -3.476 46.452 1.00 79.06 452 VAL A C 1
ATOM 3624 O O . VAL A 1 452 ? -4.246 -4.548 47.004 1.00 79.06 452 VAL A O 1
ATOM 3627 N N . GLU A 1 453 ? -5.350 -3.362 45.448 1.00 79.81 453 GLU A N 1
ATOM 3628 C CA . GLU A 1 453 ? -6.132 -4.473 44.896 1.00 79.81 453 GLU A CA 1
ATOM 3629 C C . GLU A 1 453 ? -5.854 -4.623 43.396 1.00 79.81 453 GLU A C 1
ATOM 3631 O O . GLU A 1 453 ? -6.468 -3.959 42.572 1.00 79.81 453 GLU A O 1
ATOM 3636 N N . GLU A 1 454 ? -4.948 -5.525 43.020 1.00 77.25 454 GLU A N 1
ATOM 3637 C CA . GLU A 1 454 ? -4.497 -5.654 41.624 1.00 77.25 454 GLU A CA 1
ATOM 3638 C C . GLU A 1 454 ? -5.630 -5.991 40.629 1.00 77.25 454 GLU A C 1
ATOM 3640 O O . GLU A 1 454 ? -5.535 -5.655 39.446 1.00 77.25 454 GLU A O 1
ATOM 3645 N N . ASN A 1 455 ? -6.710 -6.634 41.095 1.00 82.19 455 ASN A N 1
ATOM 3646 C CA . ASN A 1 455 ? -7.867 -6.980 40.260 1.00 82.19 455 ASN A CA 1
ATOM 3647 C C . ASN A 1 455 ? -8.908 -5.855 40.161 1.00 82.19 455 ASN A C 1
ATOM 3649 O O . ASN A 1 455 ? -9.859 -5.986 39.391 1.00 82.19 455 ASN A O 1
ATOM 3653 N N . ASP A 1 456 ? -8.754 -4.770 40.923 1.00 85.06 456 ASP A N 1
ATOM 3654 C CA . ASP A 1 456 ? -9.506 -3.532 40.729 1.00 85.06 456 ASP A CA 1
ATOM 3655 C C . ASP A 1 456 ? -8.906 -2.801 39.528 1.00 85.06 456 ASP A C 1
ATOM 3657 O O . ASP A 1 456 ? -7.951 -2.021 39.615 1.00 85.06 456 ASP A O 1
ATOM 3661 N N . LEU A 1 457 ? -9.417 -3.217 38.371 1.00 84.38 457 LEU A N 1
ATOM 3662 C CA . LEU A 1 457 ? -8.882 -2.947 37.054 1.00 84.38 457 LEU A CA 1
ATOM 3663 C C . LEU A 1 457 ? -9.936 -2.228 36.217 1.00 84.38 457 LEU A C 1
ATOM 3665 O O . LEU A 1 457 ? -11.056 -2.711 36.028 1.00 84.38 457 LEU A O 1
ATOM 3669 N N . GLN A 1 458 ? -9.515 -1.112 35.642 1.00 86.94 458 GLN A N 1
ATOM 3670 C CA . GLN A 1 458 ? -10.229 -0.419 34.582 1.00 86.94 458 GLN A CA 1
ATOM 3671 C C . GLN A 1 458 ? -9.401 -0.494 33.308 1.00 86.94 458 GLN A C 1
ATOM 3673 O O . GLN A 1 458 ? -8.174 -0.368 33.353 1.00 86.94 458 GLN A O 1
ATOM 3678 N N . VAL A 1 459 ? -10.054 -0.709 32.171 1.00 85.56 459 VAL A N 1
ATOM 3679 C CA . VAL A 1 459 ? -9.376 -0.713 30.872 1.00 85.56 459 VAL A CA 1
ATOM 3680 C C . VAL A 1 459 ? -10.125 0.133 29.865 1.00 85.56 459 VAL A C 1
ATOM 3682 O O . VAL A 1 459 ? -11.348 0.086 29.785 1.00 85.56 459 VAL A O 1
ATOM 3685 N N . GLU A 1 460 ? -9.370 0.863 29.055 1.00 83.62 460 GLU A N 1
ATOM 3686 C CA . GLU A 1 460 ? -9.889 1.460 27.834 1.00 83.62 460 GLU A CA 1
ATOM 3687 C C . GLU A 1 460 ? -9.625 0.483 26.694 1.00 83.62 460 GLU A C 1
ATOM 3689 O O . GLU A 1 460 ? -8.503 -0.006 26.528 1.00 83.62 460 GLU A O 1
ATOM 3694 N N . VAL A 1 461 ? -10.658 0.189 25.915 1.00 84.12 461 VAL A N 1
ATOM 3695 C CA . VAL A 1 461 ? -10.546 -0.564 24.669 1.00 84.12 461 VAL A CA 1
ATOM 3696 C C . VAL A 1 461 ? -10.920 0.328 23.500 1.00 84.12 461 VAL A C 1
ATOM 3698 O O . VAL A 1 461 ? -11.819 1.154 23.626 1.00 84.12 461 VAL A O 1
ATOM 3701 N N . ALA A 1 462 ? -10.267 0.152 22.361 1.00 78.56 462 ALA A N 1
ATOM 3702 C CA . ALA A 1 462 ? -10.610 0.872 21.142 1.00 78.56 462 ALA A CA 1
ATOM 3703 C C . ALA A 1 462 ? -10.329 0.008 19.911 1.00 78.56 462 ALA A C 1
ATOM 3705 O O . ALA A 1 462 ? -9.508 -0.911 19.957 1.00 78.56 462 ALA A O 1
ATOM 3706 N N . ASP A 1 463 ? -11.018 0.312 18.811 1.00 65.88 463 ASP A N 1
ATOM 3707 C CA . ASP A 1 463 ? -10.773 -0.332 17.513 1.00 65.88 463 ASP A CA 1
ATOM 3708 C C . ASP A 1 463 ? -9.483 0.170 16.844 1.00 65.88 463 ASP A C 1
ATOM 3710 O O . ASP A 1 463 ? -8.985 -0.454 15.912 1.00 65.88 463 ASP A O 1
ATOM 3714 N N . ALA A 1 464 ? -8.914 1.276 17.333 1.00 56.16 464 ALA A N 1
ATOM 3715 C CA . ALA A 1 464 ? -7.645 1.786 16.847 1.00 56.16 464 ALA A CA 1
ATOM 3716 C C . ALA A 1 464 ? -6.498 0.854 17.270 1.00 56.16 464 ALA A C 1
ATOM 3718 O O . ALA A 1 464 ? -6.209 0.687 18.459 1.00 56.16 464 ALA A O 1
ATOM 3719 N N . THR A 1 465 ? -5.769 0.321 16.290 1.00 48.47 465 THR A N 1
ATOM 3720 C CA . THR A 1 465 ? -4.324 0.181 16.449 1.00 48.47 465 THR A CA 1
ATOM 3721 C C . THR A 1 465 ? -3.821 1.595 16.693 1.00 48.47 465 THR A C 1
ATOM 3723 O O . THR A 1 465 ? -3.861 2.450 15.810 1.00 48.47 465 THR A O 1
ATOM 3726 N N . SER A 1 466 ? -3.454 1.912 17.932 1.00 44.00 466 SER A N 1
ATOM 3727 C CA . SER A 1 466 ? -2.745 3.151 18.211 1.00 44.00 466 SER A CA 1
ATOM 3728 C C . SER A 1 466 ? -1.532 3.152 17.285 1.00 44.00 466 SER A C 1
ATOM 3730 O O . SER A 1 466 ? -0.589 2.401 17.533 1.00 44.00 466 SER A O 1
ATOM 3732 N N . LYS A 1 467 ? -1.569 3.931 16.195 1.00 42.56 467 LYS A N 1
ATOM 3733 C CA . LYS A 1 467 ? -0.379 4.247 15.407 1.00 42.56 467 LYS A CA 1
ATOM 3734 C C . LYS A 1 467 ? 0.620 4.778 16.413 1.00 42.56 467 LYS A C 1
ATOM 3736 O O . LYS A 1 467 ? 0.375 5.836 16.973 1.00 42.56 467 LYS A O 1
ATOM 3741 N N . THR A 1 468 ? 1.592 3.923 16.726 1.00 37.31 468 THR A N 1
ATOM 3742 C CA . THR A 1 468 ? 2.699 4.022 17.682 1.00 37.31 468 THR A CA 1
ATOM 3743 C C . THR A 1 468 ? 2.495 4.881 18.941 1.00 37.31 468 THR A C 1
ATOM 3745 O O . THR A 1 468 ? 2.016 6.009 18.944 1.00 37.31 468 THR A O 1
ATOM 3748 N N . GLN A 1 469 ? 3.004 4.395 20.076 1.00 39.38 469 GLN A N 1
ATOM 3749 C CA . GLN A 1 469 ? 3.086 5.177 21.320 1.00 39.38 469 GLN A CA 1
ATOM 3750 C C . GLN A 1 469 ? 3.671 6.594 21.115 1.00 39.38 469 GLN A C 1
ATOM 3752 O O . GLN A 1 469 ? 3.351 7.483 21.895 1.00 39.38 469 GLN A O 1
ATOM 3757 N N . LEU A 1 470 ? 4.447 6.831 20.047 1.00 39.34 470 LEU A N 1
ATOM 3758 C CA . LEU A 1 470 ? 4.980 8.135 19.657 1.00 39.34 470 LEU A CA 1
ATOM 3759 C C . LEU A 1 470 ? 3.912 9.151 19.207 1.00 39.34 470 LEU A C 1
ATOM 3761 O O . LEU A 1 470 ? 3.975 10.295 19.652 1.00 39.34 470 LEU A O 1
ATOM 3765 N N . GLN A 1 471 ? 2.922 8.764 18.387 1.00 36.94 471 GLN A N 1
ATOM 3766 C CA . GLN A 1 471 ? 1.849 9.685 17.978 1.00 36.94 471 GLN A CA 1
ATOM 3767 C C . GLN A 1 471 ? 0.850 9.916 19.118 1.00 36.94 471 GLN A C 1
ATOM 3769 O O . GLN A 1 471 ? 0.351 11.027 19.297 1.00 36.94 471 GLN A O 1
ATOM 3774 N N . ALA A 1 472 ? 0.606 8.906 19.960 1.00 38.28 472 ALA A N 1
ATOM 3775 C CA . ALA A 1 472 ? -0.187 9.068 21.180 1.00 38.28 472 ALA A CA 1
ATOM 3776 C C . ALA A 1 472 ? 0.511 9.988 22.205 1.00 38.28 472 ALA A C 1
ATOM 3778 O O . ALA A 1 472 ? -0.137 10.850 22.801 1.00 38.28 472 ALA A O 1
ATOM 3779 N N . LEU A 1 473 ? 1.837 9.873 22.360 1.00 39.12 473 LEU A N 1
ATOM 3780 C CA . LEU A 1 473 ? 2.655 10.777 23.177 1.00 39.12 473 LEU A CA 1
ATOM 3781 C C . LEU A 1 473 ? 2.680 12.198 22.603 1.00 39.12 473 LEU A C 1
ATOM 3783 O O . LEU A 1 473 ? 2.512 13.143 23.366 1.00 39.12 473 LEU A O 1
ATOM 3787 N N . SER A 1 474 ? 2.826 12.381 21.285 1.00 38.34 474 SER A N 1
ATOM 3788 C CA . SER A 1 474 ? 2.831 13.717 20.668 1.00 38.34 474 SER A CA 1
ATOM 3789 C C . SER A 1 474 ? 1.461 14.396 20.738 1.00 38.34 474 SER A C 1
ATOM 3791 O O . SER A 1 474 ? 1.377 15.597 20.987 1.00 38.34 474 SER A O 1
ATOM 3793 N N . SER A 1 475 ? 0.380 13.629 20.584 1.00 38.72 475 SER A N 1
ATOM 3794 C CA . SER A 1 475 ? -0.997 14.111 20.756 1.00 38.72 475 SER A CA 1
ATOM 3795 C C . SER A 1 475 ? -1.269 14.491 22.212 1.00 38.72 475 SER A C 1
ATOM 3797 O O . SER A 1 475 ? -1.811 15.562 22.487 1.00 38.72 475 SER A O 1
ATOM 3799 N N . GLY A 1 476 ? -0.816 13.655 23.155 1.00 43.25 476 GLY A N 1
ATOM 3800 C CA . GLY A 1 476 ? -0.871 13.933 24.589 1.00 43.25 476 GLY A CA 1
ATOM 3801 C C . GLY A 1 476 ? -0.050 15.163 24.988 1.00 43.25 476 GLY A C 1
ATOM 3802 O O . GLY A 1 476 ? -0.526 15.980 25.770 1.00 43.25 476 GLY A O 1
ATOM 3803 N N . GLN A 1 477 ? 1.137 15.354 24.405 1.00 42.12 477 GLN A N 1
ATOM 3804 C CA . GLN A 1 477 ? 1.984 16.532 24.616 1.00 42.12 477 GLN A CA 1
ATOM 3805 C C . GLN A 1 477 ? 1.301 17.810 24.108 1.00 42.12 477 GLN A C 1
ATOM 3807 O O . GLN A 1 477 ? 1.308 18.825 24.801 1.00 42.12 477 GLN A O 1
ATOM 3812 N N . SER A 1 478 ? 0.668 17.763 22.932 1.00 45.81 478 SER A N 1
ATOM 3813 C CA . SER A 1 478 ? -0.097 18.887 22.379 1.00 45.81 478 SER A CA 1
ATOM 3814 C C . SER A 1 478 ? -1.314 19.242 23.236 1.00 45.81 478 SER A C 1
ATOM 3816 O O . SER A 1 478 ? -1.532 20.420 23.519 1.00 45.81 478 SER A O 1
ATOM 3818 N N . ALA A 1 479 ? -2.061 18.244 23.718 1.00 47.12 479 ALA A N 1
ATOM 3819 C CA . ALA A 1 479 ? -3.189 18.456 24.625 1.00 47.12 479 ALA A CA 1
ATOM 3820 C C . ALA A 1 479 ? -2.738 19.027 25.984 1.00 47.12 479 ALA A C 1
ATOM 3822 O O . ALA A 1 479 ? -3.359 19.952 26.512 1.00 47.12 479 ALA A O 1
ATOM 3823 N N . LEU A 1 480 ? -1.617 18.538 26.527 1.00 54.09 480 LEU A N 1
ATOM 3824 C CA . LEU A 1 480 ? -1.029 19.065 27.758 1.00 54.09 480 LEU A CA 1
ATOM 3825 C C . LEU A 1 480 ? -0.562 20.518 27.572 1.00 54.09 480 LEU A C 1
ATOM 3827 O O . LEU A 1 480 ? -0.835 21.363 28.421 1.00 54.09 480 LEU A O 1
ATOM 3831 N N . ASN A 1 481 ? 0.076 20.834 26.441 1.00 57.16 481 ASN A N 1
ATOM 3832 C CA . ASN A 1 481 ? 0.518 22.191 26.113 1.00 57.16 481 ASN A CA 1
ATOM 3833 C C . ASN A 1 481 ? -0.663 23.167 25.979 1.00 57.16 481 ASN A C 1
ATOM 3835 O O . ASN A 1 481 ? -0.575 24.291 26.473 1.00 57.16 481 ASN A O 1
ATOM 3839 N N . GLN A 1 482 ? -1.779 22.743 25.374 1.00 64.12 482 GLN A N 1
ATOM 3840 C CA . GLN A 1 482 ? -3.011 23.541 25.317 1.00 64.12 482 GLN A CA 1
ATOM 3841 C C . GLN A 1 482 ? -3.616 23.751 26.712 1.00 64.12 482 GLN A C 1
ATOM 3843 O O . GLN A 1 482 ? -3.931 24.881 27.079 1.00 64.12 482 GLN A O 1
ATOM 3848 N N . SER A 1 483 ? -3.680 22.704 27.542 1.00 64.06 483 SER A N 1
ATOM 3849 C CA . SER A 1 483 ? -4.171 22.829 28.920 1.00 64.06 483 SER A CA 1
ATOM 3850 C C . SER A 1 483 ? -3.306 23.766 29.771 1.00 64.06 483 SER A C 1
ATOM 3852 O O . SER A 1 483 ? -3.839 24.511 30.593 1.00 64.06 483 SER A O 1
ATOM 3854 N N . VAL A 1 484 ? -1.980 23.743 29.602 1.00 68.81 484 VAL A N 1
ATOM 3855 C CA . VAL A 1 484 ? -1.059 24.658 30.297 1.00 68.81 484 VAL A CA 1
ATOM 3856 C C . VAL A 1 484 ? -1.253 26.097 29.811 1.00 68.81 484 VAL A C 1
ATOM 3858 O O . VAL A 1 484 ? -1.273 27.017 30.631 1.00 68.81 484 VAL A O 1
ATOM 3861 N N . ALA A 1 485 ? -1.450 26.305 28.505 1.00 67.69 485 ALA A N 1
ATOM 3862 C CA . ALA A 1 485 ? -1.754 27.622 27.946 1.00 67.69 485 ALA A CA 1
ATOM 3863 C C . ALA A 1 485 ? -3.070 28.193 28.507 1.00 67.69 485 ALA A C 1
ATOM 3865 O O . ALA A 1 485 ? -3.108 29.349 28.928 1.00 67.69 485 ALA A O 1
ATOM 3866 N N . ASP A 1 486 ? -4.116 27.374 28.618 1.00 70.88 486 ASP A N 1
ATOM 3867 C CA . ASP A 1 486 ? -5.406 27.787 29.179 1.00 70.88 486 ASP A CA 1
ATOM 3868 C C . ASP A 1 486 ? -5.334 28.117 30.673 1.00 70.88 486 ASP A C 1
ATOM 3870 O O . ASP A 1 486 ? -5.955 29.081 31.132 1.00 70.88 486 ASP A O 1
ATOM 3874 N N . VAL A 1 487 ? -4.560 27.353 31.451 1.00 72.56 487 VAL A N 1
ATOM 3875 C CA . VAL A 1 487 ? -4.315 27.659 32.869 1.00 72.56 487 VAL A CA 1
ATOM 3876 C C . VAL A 1 487 ? -3.538 28.968 33.010 1.00 72.56 487 VAL A C 1
ATOM 3878 O O . VAL A 1 487 ? -3.917 29.808 33.827 1.00 72.56 487 VAL A O 1
ATOM 3881 N N . ASN A 1 488 ? -2.516 29.197 32.182 1.00 67.62 488 ASN A N 1
ATOM 3882 C CA . ASN A 1 488 ? -1.768 30.455 32.180 1.00 67.62 488 ASN A CA 1
ATOM 3883 C C . ASN A 1 488 ? -2.653 31.653 31.813 1.00 67.62 488 ASN A C 1
ATOM 3885 O O . ASN A 1 488 ? -2.596 32.677 32.493 1.00 67.62 488 ASN A O 1
ATOM 3889 N N . ASN A 1 489 ? -3.535 31.514 30.821 1.00 70.62 489 ASN A N 1
ATOM 3890 C CA . ASN A 1 489 ? -4.494 32.558 30.452 1.00 70.62 489 ASN A CA 1
ATOM 3891 C C . ASN A 1 489 ? -5.485 32.858 31.592 1.00 70.62 489 ASN A C 1
ATOM 3893 O O . ASN A 1 489 ? -5.776 34.020 31.882 1.00 70.62 489 ASN A O 1
ATOM 3897 N N . LYS A 1 490 ? -5.971 31.830 32.303 1.00 70.25 490 LYS A N 1
ATOM 3898 C CA . LYS A 1 490 ? -6.835 32.000 33.487 1.00 70.25 490 LYS A CA 1
ATOM 3899 C C . LYS A 1 490 ? -6.107 32.685 34.646 1.00 70.25 490 LYS A C 1
ATOM 3901 O O . LYS A 1 490 ? -6.686 33.553 35.296 1.00 70.25 490 LYS A O 1
ATOM 3906 N N . LEU A 1 491 ? -4.845 32.334 34.890 1.00 71.06 491 LEU A N 1
ATOM 3907 C CA . LEU A 1 491 ? -4.016 32.966 35.920 1.00 71.06 491 LEU A CA 1
ATOM 3908 C C . LEU A 1 491 ? -3.726 34.436 35.595 1.00 71.06 491 LEU A C 1
ATOM 3910 O O . LEU A 1 491 ? -3.846 35.282 36.478 1.00 71.06 491 LEU A O 1
ATOM 3914 N N . GLN A 1 492 ? -3.419 34.759 34.335 1.00 68.25 492 GLN A N 1
ATOM 3915 C CA . GLN A 1 492 ? -3.220 36.141 33.888 1.00 68.25 492 GLN A CA 1
ATOM 3916 C C . GLN A 1 492 ? -4.499 36.977 34.024 1.00 68.25 492 GLN A C 1
ATOM 3918 O O . GLN A 1 492 ? -4.451 38.092 34.543 1.00 68.25 492 GLN A O 1
ATOM 3923 N N . ASN A 1 493 ? -5.655 36.425 33.648 1.00 58.91 493 ASN A N 1
ATOM 3924 C CA . ASN A 1 493 ? -6.940 37.105 33.809 1.00 58.91 493 ASN A CA 1
ATOM 3925 C C . ASN A 1 493 ? -7.304 37.328 35.286 1.00 58.91 493 ASN A C 1
ATOM 3927 O O . ASN A 1 493 ? -7.755 38.414 35.647 1.00 58.91 493 ASN A O 1
ATOM 3931 N N . ASN A 1 494 ? -7.048 36.352 36.162 1.00 62.41 494 ASN A N 1
ATOM 3932 C CA . ASN A 1 494 ? -7.266 36.510 37.603 1.00 62.41 494 ASN A CA 1
ATOM 3933 C C . ASN A 1 494 ? -6.300 37.522 38.239 1.00 62.41 494 ASN A C 1
ATOM 3935 O O . ASN A 1 494 ? -6.704 38.279 39.118 1.00 62.41 494 ASN A O 1
ATOM 3939 N N . ALA A 1 495 ? -5.048 37.594 37.780 1.00 63.19 495 ALA A N 1
ATOM 3940 C CA . ALA A 1 495 ? -4.093 38.607 38.230 1.00 63.19 495 ALA A CA 1
ATOM 3941 C C . ALA A 1 495 ? -4.508 40.030 37.802 1.00 63.19 495 ALA A C 1
ATOM 3943 O O . ALA A 1 495 ? -4.371 40.972 38.581 1.00 63.19 495 ALA A O 1
ATOM 3944 N N . LEU A 1 496 ? -5.071 40.191 36.598 1.00 56.69 496 LEU A N 1
ATOM 3945 C CA . LEU A 1 496 ? -5.631 41.464 36.125 1.00 56.69 496 LEU A CA 1
ATOM 3946 C C . LEU A 1 496 ? -6.898 41.875 36.890 1.00 56.69 496 LEU A C 1
ATOM 3948 O O . LEU A 1 496 ? -7.098 43.062 37.144 1.00 56.69 496 LEU A O 1
ATOM 3952 N N . LEU A 1 497 ? -7.740 40.911 37.274 1.00 52.50 497 LEU A N 1
ATOM 3953 C CA . LEU A 1 497 ? -8.927 41.147 38.102 1.00 52.50 497 LEU A CA 1
ATOM 3954 C C . LEU A 1 497 ? -8.556 41.534 39.542 1.00 52.50 497 LEU A C 1
ATOM 3956 O O . LEU A 1 497 ? -9.155 42.453 40.091 1.00 52.50 497 LEU A O 1
ATOM 3960 N N . ASN A 1 498 ? -7.528 40.908 40.121 1.00 52.91 498 ASN A N 1
ATOM 3961 C CA . ASN A 1 498 ? -7.052 41.220 41.474 1.00 52.91 498 ASN A CA 1
ATOM 3962 C C . ASN A 1 498 ? -6.303 42.561 41.579 1.00 52.91 498 ASN A C 1
ATOM 3964 O O . ASN A 1 498 ? -6.216 43.103 42.671 1.00 52.91 498 ASN A O 1
ATOM 3968 N N . ASN A 1 499 ? -5.795 43.113 40.471 1.00 52.72 499 ASN A N 1
ATOM 3969 C CA . ASN A 1 499 ? -5.200 44.460 40.410 1.00 52.72 499 ASN A CA 1
ATOM 3970 C C . ASN A 1 499 ? -6.229 45.575 40.117 1.00 52.72 499 ASN A C 1
ATOM 3972 O O . ASN A 1 499 ? -5.849 46.725 39.896 1.00 52.72 499 ASN A O 1
ATOM 3976 N N . ARG A 1 500 ? -7.524 45.239 40.046 1.00 48.91 500 ARG A N 1
ATOM 3977 C CA . ARG A 1 500 ? -8.639 46.183 39.836 1.00 48.91 500 ARG A CA 1
ATOM 3978 C C . ARG A 1 500 ? -9.523 46.375 41.078 1.00 48.91 500 ARG A C 1
ATOM 3980 O O . ARG A 1 500 ? -10.536 47.067 40.983 1.00 48.91 500 ARG A O 1
ATOM 3987 N N . ILE A 1 501 ? -9.134 45.778 42.203 1.00 45.22 501 ILE A N 1
ATOM 3988 C CA . ILE A 1 501 ? -9.659 46.009 43.558 1.00 45.22 501 ILE A CA 1
ATOM 3989 C C . ILE A 1 501 ? -8.581 46.782 44.313 1.00 45.22 501 ILE A C 1
ATOM 3991 O O . ILE A 1 501 ? -8.949 47.717 45.057 1.00 45.22 501 ILE A O 1
#

Radius of gyration: 32.61 Å; chains: 1; bounding box: 77×63×95 Å

pLDDT: mean 76.14, std 14.69, range [36.94, 96.38]

=== Feature glossary ===
Feature key, reading from the visual/contextual features back to the raw sequence:

Rendered structure images. Six rendered views show the 3D structure from the faces of a cube — i.e. along ±x, ±y, ±z. Rendering representation is drawn randomly per protein from cartoon (secondary-structure ribbons), sticks (backbone bonds), or molecular surface; coloring is either N→C rainbow (blue at the N-terminus through red at the C-terminus) or one color per chain.

Contact-map, Ramachandran, and PAE plots. The contact map is a binary N×N matrix image: pixel (i, j) is dark where Cα_i and Cα_j are within 8 Å and |i−j|>4. Because the |i−j|>4 filter removes local helical contacts, off-diagonal stripes parallel to the main diagonal indicate parallel β-sheets; stripes perpendicular to it indicate antiparallel β-sheets. The Ramachandran plot scatters every residue's (φ, ψ) pair against the sterically allowed regions. The PAE heatmap renders the predicted-aligned-error matrix.

InterPro / GO / CATH / organism. Database cross-references. InterPro integrates a dozen domain/family signature databases into unified entries with residue-range hits. GO terms attach function/process/location labels with evidence codes. CATH codes position the fold in a four-level structural taxonomy. Organism is the NCBI-taxonomy species name.

Nearest PDB structures. The Foldseek neighbor list gives the closest experimentally determined structures in the PDB, ranked by structural alignment. TM-score near 1 means near-identical fold; near 0.3 means only rough topology match. This is how one finds what a novel AlphaFold prediction most resembles in the solved-structure universe.

Predicted aligned error. PAE(i, j) answers: if I align the predicted and true structures on residue i, how far off (in Å) do I expect residue j to be? A block-diagonal PAE matrix with low values on the blocks and high values off-diagonal is the signature of a multi-domain protein with confidently predicted domains but uncertain inter-domain orientation.

Solvent-accessible surface area. Accessible surface area quantifies burial. A residue with SASA near zero is packed into the hydrophobic core; one with SASA >100 Å² sits on the surface. Computed here via the Shrake–Rupley numerical algorithm with a 1.4 Å probe.

B-factor. B-factor (Debye–Waller factor) reflects atomic displacement in the crystal lattice. It is an experimental observable (units Å²), not a prediction; low values mean the atom is pinned down, high values mean it moves or is heterogeneous across the crystal.

pLDDT. For AlphaFold models, the B-factor field carries pLDDT — the model's own estimate of local accuracy on a 0–100 scale. Regions with pLDDT<50 should be treated as essentially unmodeled; they often correspond to intrinsically disordered segments.

Backbone torsions (φ/ψ). φ (phi) and ψ (psi) are the two rotatable backbone dihedrals per residue: φ is the C(i-1)–N–Cα–C torsion, ψ is the N–Cα–C–N(i+1) torsion, both in degrees on (−180°, 180°]. α-helical residues cluster near (−60°, −45°); β-strand residues near (−120°, +130°). A Ramachandran plot is simply a scatter of (φ, ψ) for every residue.

Radius of gyration, Cα contacts, bounding box. Radius of gyration (Rg) is the root-mean-square distance of Cα atoms from their centroid — a single number for overall size and compactness. A globular domain of N residues has Rg ≈ 2.2·N^0.38 Å; an extended or disordered chain has a much larger Rg. The Cα contact count is the number of residue pairs whose Cα atoms are within 8 Å and are more than four positions apart in sequence — a standard proxy for tertiary packing density. The bounding box is the smallest axis-aligned box enclosing all Cα atoms.

Secondary structure (3-state, P-SEA). Three-state secondary structure (P-SEA) collapses the eight DSSP classes into helix (a), strand (b), and coil (c). P-SEA assigns these from Cα geometry alone — distances and angles — without requiring backbone oxygens, so it works on any Cα trace.

Secondary structure (8-state, DSSP). DSSP 8-state secondary structure assigns each residue one of H (α-helix), G (3₁₀-helix), I (π-helix), E (extended β-strand), B (isolated β-bridge), T (hydrogen-bonded turn), S (bend), or '-' (coil). The assignment is computed from backbone hydrogen-bond geometry via the Kabsch–Sander algorithm.

Foldseek 3Di. A 3Di character summarizes, for each residue, the relative orientation of the Cα frame of its nearest spatial neighbor. Because it encodes fold topology rather than chemistry, 3Di alignments detect remote structural similarity that sequence alignment misses.

mmCIF coordinates. The mmCIF block holds the 3D Cartesian coordinates of each backbone atom (N, Cα, C, O) in ångströms. mmCIF is the PDB's canonical archive format — a tagged-loop text representation of the atomic model.

Sequence. Sequence gives the chain of amino acids in standard one-letter code (A=alanine, C=cysteine, …, Y=tyrosine), read N→C. It is the only feature that is directly encoded by the gene; all structural features are derived from the folded form of this sequence.